Protein AF-B0DAT8-F1 (afdb_monomer_lite)

Structure (mmCIF, N/CA/C/O backbone):
data_AF-B0DAT8-F1
#
_entry.id   AF-B0DAT8-F1
#
loop_
_atom_site.group_PDB
_atom_site.id
_atom_site.type_symbol
_atom_site.label_atom_id
_atom_site.label_alt_id
_atom_site.label_comp_id
_atom_site.label_asym_id
_atom_site.label_entity_id
_atom_site.label_seq_id
_atom_site.pdbx_PDB_ins_code
_atom_site.Cartn_x
_atom_site.Cartn_y
_atom_site.Cartn_z
_atom_site.occupancy
_atom_site.B_iso_or_equiv
_atom_site.auth_seq_id
_atom_site.auth_comp_id
_atom_site.auth_asym_id
_atom_site.auth_atom_id
_atom_site.pdbx_PDB_model_num
ATOM 1 N N . MET A 1 1 ? -7.986 0.127 -28.493 1.00 31.91 1 MET A N 1
ATOM 2 C CA . MET A 1 1 ? -7.293 -0.747 -29.465 1.00 31.91 1 MET A CA 1
ATOM 3 C C . MET A 1 1 ? -7.348 -2.161 -28.916 1.00 31.91 1 MET A C 1
ATOM 5 O O . MET A 1 1 ? -7.017 -2.337 -27.754 1.00 31.91 1 MET A O 1
ATOM 9 N N . ALA A 1 2 ? -7.912 -3.104 -29.671 1.00 26.02 2 ALA A N 1
ATOM 10 C CA . ALA A 1 2 ? -8.320 -4.417 -29.171 1.00 26.02 2 ALA A CA 1
ATOM 11 C C . ALA A 1 2 ? -7.131 -5.375 -28.966 1.00 26.02 2 ALA A C 1
ATOM 13 O O . ALA A 1 2 ? -6.279 -5.492 -29.846 1.00 26.02 2 ALA A O 1
ATOM 14 N N . ASN A 1 3 ? -7.126 -6.083 -27.831 1.00 27.89 3 ASN A N 1
ATOM 15 C CA . ASN A 1 3 ? -6.274 -7.243 -27.561 1.00 27.89 3 ASN A CA 1
ATOM 16 C C . ASN A 1 3 ? -6.668 -8.383 -28.510 1.00 27.89 3 ASN A C 1
ATOM 18 O O . ASN A 1 3 ? -7.599 -9.137 -28.237 1.00 27.89 3 ASN A O 1
ATOM 22 N N . LEU A 1 4 ? -5.991 -8.484 -29.650 1.00 29.55 4 LEU A N 1
ATOM 23 C CA . LEU A 1 4 ? -6.139 -9.589 -30.592 1.00 29.55 4 LEU A CA 1
ATOM 24 C C . LEU A 1 4 ? -4.885 -10.457 -30.514 1.00 29.55 4 LEU A C 1
ATOM 26 O O . LEU A 1 4 ? -3.886 -10.157 -31.161 1.00 29.55 4 LEU A O 1
ATOM 30 N N . SER A 1 5 ? -4.960 -11.545 -29.745 1.00 28.94 5 SER A N 1
ATOM 31 C CA . SER A 1 5 ? -4.104 -12.710 -29.982 1.00 28.94 5 SER A CA 1
ATOM 32 C C . SER A 1 5 ? -4.460 -13.249 -31.368 1.00 28.94 5 SER A C 1
ATOM 34 O O . SER A 1 5 ? -5.613 -13.614 -31.610 1.00 28.94 5 SER A O 1
ATOM 36 N N . ARG A 1 6 ? -3.518 -13.207 -32.316 1.00 42.44 6 ARG A N 1
ATOM 37 C CA . ARG A 1 6 ? -3.723 -13.734 -33.671 1.00 42.44 6 ARG A CA 1
ATOM 38 C C . ARG A 1 6 ? -2.881 -14.991 -33.855 1.00 42.44 6 ARG A C 1
ATOM 40 O O . ARG A 1 6 ? -1.687 -14.993 -33.587 1.00 42.44 6 ARG A O 1
ATOM 47 N N . THR A 1 7 ? -3.525 -16.052 -34.326 1.00 38.28 7 THR A N 1
ATOM 48 C CA . THR A 1 7 ? -2.897 -17.312 -34.739 1.00 38.28 7 THR A CA 1
ATOM 49 C C . THR A 1 7 ? -1.966 -17.115 -35.937 1.00 38.28 7 THR A C 1
ATOM 51 O O . THR A 1 7 ? -2.236 -16.273 -36.796 1.00 38.28 7 THR A O 1
ATOM 54 N N . ALA A 1 8 ? -0.909 -17.931 -36.017 1.00 40.78 8 ALA A N 1
ATOM 55 C CA . ALA A 1 8 ? 0.027 -17.958 -37.139 1.00 40.78 8 ALA A CA 1
ATOM 56 C C . ALA A 1 8 ? -0.704 -18.091 -38.492 1.00 40.78 8 ALA A C 1
ATOM 58 O O . ALA A 1 8 ? -1.635 -18.888 -38.637 1.00 40.78 8 ALA A O 1
ATOM 59 N N . LYS A 1 9 ? -0.276 -17.303 -39.484 1.00 48.03 9 LYS A N 1
ATOM 60 C CA . LYS A 1 9 ? -0.778 -17.337 -40.863 1.00 48.03 9 LYS A CA 1
ATOM 61 C C . LYS A 1 9 ? 0.340 -17.799 -41.800 1.00 48.03 9 LYS A C 1
ATOM 63 O O . LYS A 1 9 ? 1.443 -17.268 -41.735 1.00 48.03 9 LYS A O 1
ATOM 68 N N . SER A 1 10 ? 0.028 -18.750 -42.682 1.00 48.28 10 SER A N 1
ATOM 69 C CA . SER A 1 10 ? 0.880 -19.127 -43.827 1.00 48.28 10 SER A CA 1
ATOM 70 C C . SER A 1 10 ? 1.231 -17.893 -44.670 1.00 48.28 10 SER A C 1
ATOM 72 O O . SER A 1 10 ? 0.390 -16.995 -44.804 1.00 48.28 10 SER A O 1
ATOM 74 N N . GLY A 1 11 ? 2.442 -17.864 -45.243 1.00 50.31 11 GLY A N 1
ATOM 75 C CA . GLY A 1 11 ? 2.965 -16.755 -46.053 1.00 50.31 11 GLY A CA 1
ATOM 76 C C . GLY A 1 11 ? 2.015 -16.269 -47.157 1.00 50.31 11 GLY A C 1
ATOM 77 O O . GLY A 1 11 ? 1.961 -15.075 -47.439 1.00 50.31 11 GLY A O 1
ATOM 78 N N . ASN A 1 12 ? 1.151 -17.146 -47.679 1.00 48.50 12 ASN A N 1
ATOM 79 C CA . ASN A 1 12 ? 0.206 -16.829 -48.758 1.00 48.50 12 ASN A CA 1
ATOM 80 C C . ASN A 1 12 ? -1.082 -16.118 -48.302 1.00 48.50 12 ASN A C 1
ATOM 82 O O . ASN A 1 12 ? -1.882 -15.708 -49.137 1.00 48.50 12 ASN A O 1
ATOM 86 N N . ASN A 1 13 ? -1.307 -15.973 -46.991 1.00 53.44 13 ASN A N 1
ATOM 87 C CA . ASN A 1 13 ? -2.567 -15.466 -46.425 1.00 53.44 13 ASN A CA 1
ATOM 88 C C . ASN A 1 13 ? -2.463 -14.054 -45.820 1.00 53.44 13 ASN A C 1
ATOM 90 O O . ASN A 1 13 ? -3.365 -13.626 -45.089 1.00 53.44 13 ASN A O 1
ATOM 94 N N . TRP A 1 14 ? -1.367 -13.339 -46.079 1.00 56.81 14 TRP A N 1
ATOM 95 C CA . TRP A 1 14 ? -1.170 -11.974 -45.596 1.00 56.81 14 TRP A CA 1
ATOM 96 C C . TRP A 1 14 ? -1.772 -10.959 -46.565 1.00 56.81 14 TRP A C 1
ATOM 98 O O . TRP A 1 14 ? -1.473 -10.958 -47.756 1.00 56.81 14 TRP A O 1
ATOM 108 N N . THR A 1 15 ? -2.617 -10.064 -46.052 1.00 63.12 15 THR A N 1
ATOM 109 C CA . THR A 1 15 ? -3.146 -8.951 -46.854 1.00 63.12 15 THR A CA 1
ATOM 110 C C . THR A 1 15 ? -2.167 -7.774 -46.874 1.00 63.12 15 THR A C 1
ATOM 112 O O . THR A 1 15 ? -1.423 -7.546 -45.919 1.00 63.12 15 THR A O 1
ATOM 115 N N . THR A 1 16 ? -2.202 -6.958 -47.930 1.00 55.97 16 THR A N 1
ATOM 116 C CA . THR A 1 16 ? -1.366 -5.747 -48.060 1.00 55.97 16 THR A CA 1
ATOM 117 C C . THR A 1 16 ? -1.546 -4.775 -46.888 1.00 55.97 16 THR A C 1
ATOM 119 O O . THR A 1 16 ? -0.596 -4.114 -46.476 1.00 55.97 16 THR A O 1
ATOM 122 N N . ALA A 1 17 ? -2.751 -4.716 -46.312 1.00 53.56 17 ALA A N 1
ATOM 123 C CA . ALA A 1 17 ? -3.052 -3.900 -45.137 1.00 53.56 17 ALA A CA 1
ATOM 124 C C . ALA A 1 17 ? -2.381 -4.434 -43.859 1.00 53.56 17 ALA A C 1
ATOM 126 O O . ALA A 1 17 ? -1.913 -3.650 -43.036 1.00 53.56 17 ALA A O 1
ATOM 127 N N . GLU A 1 18 ? -2.298 -5.758 -43.699 1.00 55.00 18 GLU A N 1
ATOM 128 C CA . GLU A 1 18 ? -1.602 -6.382 -42.571 1.00 55.00 18 GLU A CA 1
ATOM 129 C C . GLU A 1 18 ? -0.088 -6.186 -42.679 1.00 55.00 18 GLU A C 1
ATOM 131 O O . GLU A 1 18 ? 0.536 -5.812 -41.695 1.00 55.00 18 GLU A O 1
ATOM 136 N N . LEU A 1 19 ? 0.492 -6.334 -43.872 1.00 54.72 19 LEU A N 1
ATOM 137 C CA . LEU A 1 19 ? 1.914 -6.049 -44.112 1.00 54.72 19 LEU A CA 1
ATOM 138 C C . LEU A 1 19 ? 2.254 -4.565 -43.882 1.00 54.72 19 LEU A C 1
ATOM 140 O O . LEU A 1 19 ? 3.273 -4.245 -43.269 1.00 54.72 19 LEU A O 1
ATOM 144 N N . GLY A 1 20 ? 1.361 -3.656 -44.290 1.00 48.84 20 GLY A N 1
ATOM 145 C CA . GLY A 1 20 ? 1.496 -2.218 -44.053 1.00 48.84 20 GLY A CA 1
ATOM 146 C C . GLY A 1 20 ? 1.466 -1.831 -42.571 1.00 48.84 20 GLY A C 1
ATOM 147 O O . GLY A 1 20 ? 2.213 -0.946 -42.164 1.00 48.84 20 GLY A O 1
ATOM 148 N N . ALA A 1 21 ? 0.682 -2.528 -41.741 1.00 51.66 21 ALA A N 1
ATOM 149 C CA . ALA A 1 21 ? 0.632 -2.289 -40.294 1.00 51.66 21 ALA A CA 1
ATOM 150 C C . ALA A 1 21 ? 1.956 -2.612 -39.568 1.00 51.66 21 ALA A C 1
ATOM 152 O O . ALA A 1 21 ? 2.200 -2.083 -38.485 1.00 51.66 21 ALA A O 1
ATOM 153 N N . TYR A 1 22 ? 2.817 -3.435 -40.179 1.00 48.81 22 TYR A N 1
ATOM 154 C CA . TYR A 1 22 ? 4.158 -3.778 -39.690 1.00 48.81 22 TYR A CA 1
ATOM 155 C C . TYR A 1 22 ? 5.289 -3.120 -40.507 1.00 48.81 22 TYR A C 1
ATOM 157 O O . TYR A 1 22 ? 6.452 -3.476 -40.342 1.00 48.81 22 TYR A O 1
ATOM 165 N N . ASN A 1 23 ? 4.979 -2.142 -41.370 1.00 47.72 23 ASN A N 1
ATOM 166 C CA . ASN A 1 23 ? 5.935 -1.460 -42.258 1.00 47.72 23 ASN A CA 1
ATOM 167 C C . ASN A 1 23 ? 6.683 -2.379 -43.251 1.00 47.72 23 ASN A C 1
ATOM 169 O O . ASN A 1 23 ? 7.799 -2.063 -43.668 1.00 47.72 23 ASN A O 1
ATOM 173 N N . MET A 1 24 ? 6.077 -3.489 -43.680 1.00 43.16 24 MET A N 1
ATOM 174 C CA . MET A 1 24 ? 6.644 -4.383 -44.697 1.00 43.16 24 MET A CA 1
ATOM 175 C C . MET A 1 24 ? 6.000 -4.149 -46.074 1.00 43.16 24 MET A C 1
ATOM 177 O O . MET A 1 24 ? 4.780 -4.058 -46.193 1.00 43.16 24 MET A O 1
ATOM 181 N N . MET A 1 25 ? 6.813 -4.076 -47.138 1.00 43.91 25 MET A N 1
ATOM 182 C CA . MET A 1 25 ? 6.336 -4.067 -48.532 1.00 43.91 25 MET A CA 1
ATOM 183 C C . MET A 1 25 ? 6.592 -5.421 -49.196 1.00 43.91 25 MET A C 1
ATOM 185 O O . MET A 1 25 ? 7.718 -5.912 -49.203 1.00 43.91 25 MET A O 1
ATOM 189 N N . HIS A 1 26 ? 5.549 -5.975 -49.812 1.00 40.12 26 HIS A N 1
ATOM 190 C CA . HIS A 1 26 ? 5.614 -7.192 -50.614 1.00 40.12 26 HIS A CA 1
ATOM 191 C C . HIS A 1 26 ? 6.481 -6.955 -51.863 1.00 40.12 26 HIS A C 1
ATOM 193 O O . HIS A 1 26 ? 6.104 -6.190 -52.751 1.00 40.12 26 HIS A O 1
ATOM 199 N N . THR A 1 27 ? 7.647 -7.596 -51.936 1.00 42.50 27 THR A N 1
ATOM 200 C CA . THR A 1 27 ? 8.468 -7.668 -53.155 1.00 42.50 27 THR A CA 1
ATOM 201 C C . THR A 1 27 ? 8.811 -9.131 -53.410 1.00 42.50 27 THR A C 1
ATOM 203 O O . THR A 1 27 ? 9.193 -9.856 -52.498 1.00 42.50 27 THR A O 1
ATOM 206 N N . SER A 1 28 ? 8.586 -9.577 -54.643 1.00 41.47 28 SER A N 1
ATOM 207 C CA . SER A 1 28 ? 8.430 -10.974 -55.072 1.00 41.47 28 SER A CA 1
ATOM 208 C C . SER A 1 28 ? 9.716 -11.813 -55.104 1.00 41.47 28 SER A C 1
ATOM 210 O O . SER A 1 28 ? 9.845 -12.668 -55.974 1.00 41.47 28 SER A O 1
ATOM 212 N N . ILE A 1 29 ? 10.706 -11.534 -54.251 1.00 41.09 29 ILE A N 1
ATOM 213 C CA . ILE A 1 29 ? 12.060 -12.090 -54.427 1.00 41.09 29 ILE A CA 1
ATOM 214 C C . ILE A 1 29 ? 12.435 -13.111 -53.339 1.00 41.09 29 ILE A C 1
ATOM 216 O O . ILE A 1 29 ? 13.282 -13.958 -53.596 1.00 41.09 29 ILE A O 1
ATOM 220 N N . THR A 1 30 ? 11.762 -13.144 -52.182 1.00 46.91 30 THR A N 1
ATOM 221 C CA . THR A 1 30 ? 11.962 -14.203 -51.170 1.00 46.91 30 THR A CA 1
ATOM 222 C C . THR A 1 30 ? 10.654 -14.509 -50.441 1.00 46.91 30 THR A C 1
ATOM 224 O O . THR A 1 30 ? 10.140 -13.655 -49.716 1.00 46.91 30 THR A O 1
ATOM 227 N N . GLN A 1 31 ? 10.102 -15.702 -50.651 1.00 54.97 31 GLN A N 1
ATOM 228 C CA . GLN A 1 31 ? 8.870 -16.174 -50.020 1.00 54.97 31 GLN A CA 1
ATOM 229 C C . GLN A 1 31 ? 9.248 -17.224 -48.976 1.00 54.97 31 GLN A C 1
ATOM 231 O O . GLN A 1 31 ? 9.675 -18.310 -49.342 1.00 54.97 31 GLN A O 1
ATOM 236 N N . THR A 1 32 ? 9.125 -16.878 -47.696 1.00 58.44 32 THR A N 1
ATOM 237 C CA . THR A 1 32 ? 9.267 -17.829 -46.586 1.00 58.44 32 THR A CA 1
ATOM 238 C C . THR A 1 32 ? 7.910 -18.482 -46.317 1.00 58.44 32 THR A C 1
ATOM 240 O O . THR A 1 32 ? 6.868 -17.827 -46.445 1.00 58.44 32 THR A O 1
ATOM 243 N N . ASP A 1 33 ? 7.886 -19.762 -45.945 1.00 63.75 33 ASP A N 1
ATOM 244 C CA . ASP A 1 33 ? 6.622 -20.503 -45.813 1.00 63.75 33 ASP A CA 1
ATOM 245 C C . ASP A 1 33 ? 5.804 -20.037 -44.600 1.00 63.75 33 ASP A C 1
ATOM 247 O O . ASP A 1 33 ? 4.576 -19.870 -44.678 1.00 63.75 33 ASP A O 1
ATOM 251 N N . VAL A 1 34 ? 6.482 -19.749 -43.481 1.00 57.62 34 VAL A N 1
ATOM 252 C CA . VAL A 1 34 ? 5.875 -19.158 -42.283 1.00 57.62 34 VAL A CA 1
ATOM 253 C C . VAL A 1 34 ? 6.848 -18.188 -41.604 1.00 57.62 34 VAL A C 1
ATOM 255 O O . VAL A 1 34 ? 7.997 -18.507 -41.313 1.00 57.62 34 VAL A O 1
ATOM 258 N N . CYS A 1 35 ? 6.348 -16.994 -41.287 1.00 62.97 35 CYS A N 1
ATOM 259 C CA . CYS A 1 35 ? 7.040 -15.996 -40.479 1.00 62.97 35 CYS A CA 1
ATOM 260 C C . CYS A 1 35 ? 6.243 -15.758 -39.191 1.00 62.97 35 CYS A C 1
ATOM 262 O O . CYS A 1 35 ? 5.064 -15.398 -39.256 1.00 62.97 35 CYS A O 1
ATOM 264 N N . VAL A 1 36 ? 6.870 -15.930 -38.024 1.00 57.34 36 VAL A N 1
ATOM 265 C CA . VAL A 1 36 ? 6.263 -15.559 -36.734 1.00 57.34 36 VAL A CA 1
ATOM 266 C C . VAL A 1 36 ? 6.926 -14.284 -36.235 1.00 57.34 36 VAL A C 1
ATOM 268 O O . VAL A 1 36 ? 8.138 -14.244 -36.045 1.00 57.34 36 VAL A O 1
ATOM 271 N N . MET A 1 37 ? 6.116 -13.244 -36.044 1.00 57.47 37 MET A N 1
ATOM 272 C CA . MET A 1 37 ? 6.539 -11.977 -35.454 1.00 57.47 37 MET A CA 1
ATOM 273 C C . MET A 1 37 ? 5.955 -11.856 -34.053 1.00 57.47 37 MET A C 1
ATOM 275 O O . MET A 1 37 ? 4.736 -11.926 -33.892 1.00 57.47 37 MET A O 1
ATOM 279 N N . ASP A 1 38 ? 6.811 -11.633 -33.063 1.00 50.56 38 ASP A N 1
ATOM 280 C CA . ASP A 1 38 ? 6.386 -11.178 -31.737 1.00 50.56 38 ASP A CA 1
ATOM 281 C C . ASP A 1 38 ? 6.480 -9.642 -31.630 1.00 50.56 38 ASP A C 1
ATOM 283 O O . ASP A 1 38 ? 7.211 -8.982 -32.374 1.00 50.56 38 ASP A O 1
ATOM 287 N N . TYR A 1 39 ? 5.770 -9.060 -30.662 1.00 45.06 39 TYR A N 1
ATOM 288 C CA . TYR A 1 39 ? 5.808 -7.639 -30.304 1.00 45.06 39 TYR A CA 1
ATOM 289 C C . TYR A 1 39 ? 7.219 -7.133 -29.938 1.00 45.06 39 TYR A C 1
ATOM 291 O O . TYR A 1 39 ? 7.447 -5.923 -29.902 1.00 45.06 39 TYR A O 1
ATOM 299 N N . ASN A 1 40 ? 8.166 -8.045 -29.694 1.00 44.97 40 ASN A N 1
ATOM 300 C CA . ASN A 1 40 ? 9.564 -7.781 -29.358 1.00 44.97 40 ASN A CA 1
ATOM 301 C C . ASN A 1 40 ? 10.529 -7.769 -30.566 1.00 44.97 40 ASN A C 1
ATOM 303 O O . ASN A 1 40 ? 11.728 -7.954 -30.380 1.00 44.97 40 ASN A O 1
ATOM 307 N N . GLU A 1 41 ? 10.042 -7.563 -31.796 1.00 57.50 41 GLU A N 1
ATOM 308 C CA . GLU A 1 41 ? 10.851 -7.553 -33.040 1.00 57.50 41 GLU A CA 1
ATOM 309 C C . GLU A 1 41 ? 11.556 -8.885 -33.376 1.00 57.50 41 GLU A C 1
ATOM 311 O O . GLU A 1 41 ? 12.434 -8.925 -34.238 1.00 57.50 41 GLU A O 1
ATOM 316 N N . SER A 1 42 ? 11.193 -9.988 -32.721 1.00 49.84 42 SER A N 1
ATOM 317 C CA . SER A 1 42 ? 11.767 -11.301 -33.029 1.00 49.84 42 SER A CA 1
ATOM 318 C C . SER A 1 42 ? 11.075 -11.895 -34.257 1.00 49.84 42 SER A C 1
ATOM 320 O O . SER A 1 42 ? 9.858 -12.087 -34.243 1.00 49.84 42 SER A O 1
ATOM 322 N N . LEU A 1 43 ? 11.852 -12.154 -35.314 1.00 66.56 43 LEU A N 1
ATOM 323 C CA . LEU A 1 43 ? 11.402 -12.756 -36.570 1.00 66.56 43 LEU A CA 1
ATOM 324 C C . LEU A 1 43 ? 11.837 -14.226 -36.600 1.00 66.56 43 LEU A C 1
ATOM 326 O O . LEU A 1 43 ? 13.016 -14.505 -36.801 1.00 66.56 43 LEU A O 1
ATOM 330 N N . LEU A 1 44 ? 10.910 -15.161 -36.393 1.00 70.06 44 LEU A N 1
ATOM 331 C CA . LEU A 1 44 ? 11.178 -16.582 -36.628 1.00 70.06 44 LEU A CA 1
ATOM 332 C C . LEU A 1 44 ? 10.907 -16.896 -38.097 1.00 70.06 44 LEU A C 1
ATOM 334 O O . LEU A 1 44 ? 9.771 -16.747 -38.558 1.00 70.06 44 LEU A O 1
ATOM 338 N N . LEU A 1 45 ? 11.943 -17.345 -38.801 1.00 71.88 45 LEU A N 1
ATOM 339 C CA . LEU A 1 45 ? 11.832 -17.881 -40.152 1.00 71.88 45 LEU A CA 1
ATOM 340 C C . LEU A 1 45 ? 11.653 -19.397 -40.058 1.00 71.88 45 LEU A C 1
ATOM 342 O O . LEU A 1 45 ? 12.529 -20.102 -39.549 1.00 71.88 45 LEU A O 1
ATOM 346 N N . LEU A 1 46 ? 10.504 -19.885 -40.517 1.00 72.81 46 LEU A N 1
ATOM 347 C CA . LEU A 1 46 ? 10.240 -21.307 -40.679 1.00 72.81 46 LEU A CA 1
ATOM 348 C C . LEU A 1 46 ? 10.148 -21.592 -42.177 1.00 72.81 46 LEU A C 1
ATOM 350 O O . LEU A 1 46 ? 9.280 -21.047 -42.865 1.00 72.81 46 LEU A O 1
ATOM 354 N N . GLN A 1 47 ? 11.052 -22.441 -42.651 1.00 72.62 47 GLN A N 1
ATOM 355 C CA . GLN A 1 47 ? 11.017 -22.970 -44.005 1.00 72.62 47 GLN A CA 1
ATOM 356 C C . GLN A 1 47 ? 10.491 -24.404 -43.932 1.00 72.62 47 GLN A C 1
ATOM 358 O O . GLN A 1 47 ? 11.097 -25.253 -43.272 1.00 72.62 47 GLN A O 1
ATOM 363 N N . ASP A 1 48 ? 9.343 -24.644 -44.557 1.00 65.69 48 ASP A N 1
ATOM 364 C CA . ASP A 1 48 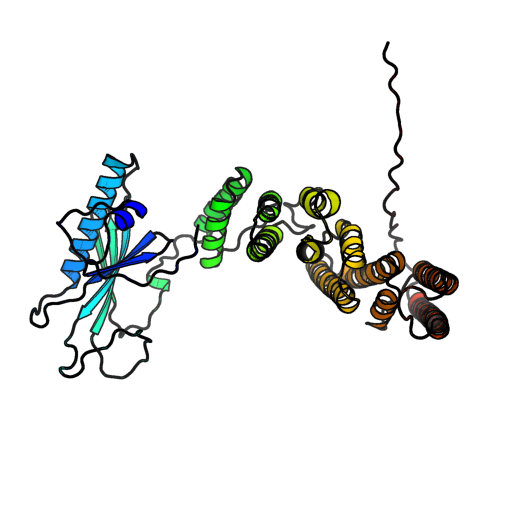? 8.765 -25.978 -44.685 1.00 65.69 48 ASP A CA 1
ATOM 365 C C . ASP A 1 48 ? 9.250 -26.533 -46.024 1.00 65.69 48 ASP A C 1
ATOM 367 O O . ASP A 1 48 ? 8.995 -25.954 -47.079 1.00 65.69 48 ASP A O 1
ATOM 371 N N . ASP A 1 49 ? 10.026 -27.614 -46.008 1.00 60.81 49 ASP A N 1
ATOM 372 C CA . ASP A 1 49 ? 10.537 -28.176 -47.254 1.00 60.81 49 ASP A CA 1
ATOM 373 C C . ASP A 1 49 ? 9.391 -28.882 -47.997 1.00 60.81 49 ASP A C 1
ATOM 375 O O . ASP A 1 49 ? 9.156 -30.081 -47.842 1.00 60.81 49 ASP A O 1
ATOM 379 N N . GLU A 1 50 ? 8.655 -28.140 -48.834 1.00 58.03 50 GLU A N 1
ATOM 380 C CA . GLU A 1 50 ? 7.589 -28.696 -49.680 1.00 58.03 50 GLU A CA 1
ATOM 381 C C . GLU A 1 50 ? 8.118 -29.736 -50.695 1.00 58.03 50 GLU A C 1
ATOM 383 O O . GLU A 1 50 ? 7.341 -30.377 -51.410 1.00 58.03 50 GLU A O 1
ATOM 388 N N . ARG A 1 51 ? 9.439 -29.960 -50.782 1.00 56.28 51 ARG A N 1
ATOM 389 C CA . ARG A 1 51 ? 10.052 -30.907 -51.716 1.00 56.28 51 ARG A CA 1
ATOM 390 C C . ARG A 1 51 ? 10.511 -32.169 -50.997 1.00 56.28 51 ARG A C 1
ATOM 392 O O . ARG A 1 51 ? 11.703 -32.425 -50.876 1.00 56.28 51 ARG A O 1
ATOM 399 N N . LEU A 1 52 ? 9.556 -33.058 -50.710 1.00 53.06 52 LEU A N 1
ATOM 400 C CA . LEU A 1 52 ? 9.770 -34.445 -50.243 1.00 53.06 52 LEU A CA 1
ATOM 401 C C . LEU A 1 52 ? 10.811 -35.268 -51.049 1.00 53.06 52 LEU A C 1
ATOM 403 O O . LEU A 1 52 ? 11.181 -36.361 -50.629 1.00 53.06 52 LEU A O 1
ATOM 407 N N . THR A 1 53 ? 11.277 -34.788 -52.207 1.00 52.38 53 THR A N 1
ATOM 408 C CA . THR A 1 53 ? 12.234 -35.468 -53.095 1.00 52.38 53 THR A CA 1
ATOM 409 C C . THR A 1 53 ? 13.583 -34.758 -53.254 1.00 52.38 53 THR A C 1
ATOM 411 O O . THR A 1 53 ? 14.453 -35.267 -53.961 1.00 52.38 53 THR A O 1
ATOM 414 N N . SER A 1 54 ? 13.784 -33.577 -52.663 1.00 63.44 54 SER A N 1
ATOM 415 C CA . SER A 1 54 ? 15.039 -32.828 -52.786 1.00 63.44 54 SER A CA 1
ATOM 416 C C . SER A 1 54 ? 15.982 -33.188 -51.639 1.00 63.44 54 SER A C 1
ATOM 418 O O . SER A 1 54 ? 15.778 -32.756 -50.518 1.00 63.44 54 SER A O 1
ATOM 420 N N . MET A 1 55 ? 17.066 -33.925 -51.904 1.00 63.25 55 MET A N 1
ATOM 421 C CA . MET A 1 55 ? 18.123 -34.190 -50.904 1.00 63.25 55 MET A CA 1
ATOM 422 C C . MET A 1 55 ? 19.041 -32.977 -50.638 1.00 63.25 55 MET A C 1
ATOM 424 O O . MET A 1 55 ? 20.207 -33.147 -50.286 1.00 63.25 55 MET A O 1
ATOM 428 N N . LYS A 1 56 ? 18.572 -31.747 -50.872 1.00 76.81 56 LYS A N 1
ATOM 429 C CA . LYS A 1 56 ? 19.378 -30.546 -50.623 1.00 76.81 56 LYS A CA 1
ATOM 430 C C . LYS A 1 56 ? 19.222 -30.123 -49.170 1.00 76.81 56 LYS A C 1
ATOM 432 O O . LYS A 1 56 ? 18.116 -30.100 -48.655 1.00 76.81 56 LYS A O 1
ATOM 437 N N . ASP A 1 57 ? 20.339 -29.774 -48.550 1.00 78.44 57 ASP A N 1
ATOM 438 C CA . ASP A 1 57 ? 20.372 -29.170 -47.224 1.00 78.44 57 ASP A CA 1
ATOM 439 C C . ASP A 1 57 ? 19.551 -27.859 -47.221 1.00 78.44 57 ASP A C 1
ATOM 441 O O . ASP A 1 57 ? 19.820 -26.993 -48.065 1.00 78.44 57 ASP A O 1
ATOM 445 N N . PRO A 1 58 ? 18.536 -27.708 -46.348 1.00 82.62 58 PRO A N 1
ATOM 446 C CA . PRO A 1 58 ? 17.745 -26.483 -46.251 1.00 82.62 58 PRO A CA 1
ATOM 447 C C . PRO A 1 58 ? 18.484 -25.342 -45.532 1.00 82.62 58 PRO A C 1
ATOM 449 O O . PRO A 1 58 ? 18.099 -24.185 -45.699 1.00 82.62 58 PRO A O 1
ATOM 452 N N . GLU A 1 59 ? 19.551 -25.615 -44.768 1.00 82.31 59 GLU A N 1
ATOM 453 C CA . GLU A 1 59 ? 20.281 -24.587 -44.007 1.00 82.31 59 GLU A CA 1
ATOM 454 C C . GLU A 1 59 ? 20.809 -23.441 -44.904 1.00 82.31 59 GLU A C 1
ATOM 456 O O . GLU A 1 59 ? 20.524 -22.276 -44.602 1.00 82.31 59 GLU A O 1
ATOM 461 N N . PRO A 1 60 ? 21.499 -23.699 -46.038 1.00 86.69 60 PRO A N 1
ATOM 462 C CA . PRO A 1 60 ? 21.950 -22.642 -46.943 1.00 86.69 60 PRO A CA 1
ATOM 463 C C . PRO A 1 60 ? 20.827 -21.748 -47.475 1.00 86.69 60 PRO A C 1
ATOM 465 O O . PRO A 1 60 ? 21.059 -20.560 -47.714 1.00 86.69 60 PRO A O 1
ATOM 4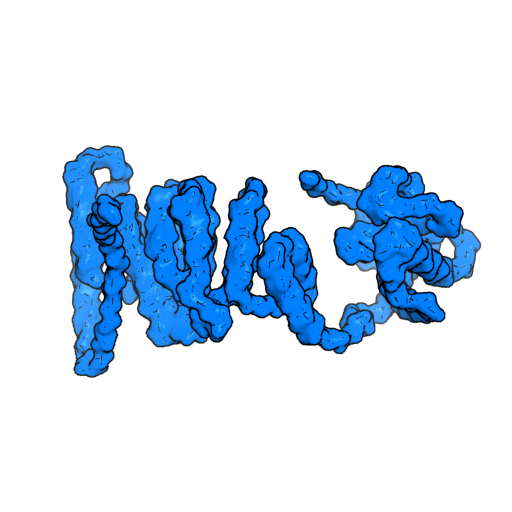68 N N . GLN A 1 61 ? 19.624 -22.296 -47.672 1.00 84.31 61 GLN A N 1
ATOM 469 C CA . GLN A 1 61 ? 18.490 -21.521 -48.166 1.00 84.31 61 GLN A CA 1
ATOM 470 C C . GLN A 1 61 ? 17.974 -20.565 -47.089 1.00 84.31 61 GLN A C 1
ATOM 472 O O . GLN A 1 61 ? 17.853 -19.370 -47.358 1.00 84.31 61 GLN A O 1
ATOM 477 N N . VAL A 1 62 ? 17.780 -21.050 -45.860 1.00 83.56 62 VAL A N 1
ATOM 478 C CA . VAL A 1 62 ? 17.348 -20.194 -44.747 1.00 83.56 62 VAL A CA 1
ATOM 479 C C . VAL A 1 62 ? 18.373 -19.094 -44.457 1.00 83.56 62 VAL A C 1
ATOM 481 O O . VAL A 1 62 ? 17.996 -17.946 -44.217 1.00 83.56 62 VAL A O 1
ATOM 484 N N . ILE A 1 63 ? 19.674 -19.399 -44.547 1.00 84.69 63 ILE A N 1
ATOM 485 C CA . ILE A 1 63 ? 20.740 -18.393 -44.419 1.00 84.69 63 ILE A CA 1
ATOM 486 C C . ILE A 1 63 ? 20.613 -17.329 -45.516 1.00 84.69 63 ILE A C 1
ATOM 488 O O . ILE A 1 63 ? 20.662 -16.132 -45.223 1.00 84.69 63 ILE A O 1
ATOM 492 N N . ALA A 1 64 ? 20.441 -17.741 -46.775 1.00 85.69 64 ALA A N 1
ATOM 493 C CA . ALA A 1 64 ? 20.304 -16.813 -47.895 1.00 85.69 64 ALA A CA 1
ATOM 494 C C . ALA A 1 64 ? 19.072 -15.905 -47.743 1.00 85.69 64 ALA A C 1
ATOM 496 O O . ALA A 1 64 ? 19.165 -14.695 -47.968 1.00 85.69 64 ALA A O 1
ATOM 497 N N . GLU A 1 65 ? 17.942 -16.460 -47.304 1.00 83.88 65 GLU A N 1
ATOM 498 C CA . GLU A 1 65 ? 16.706 -15.715 -47.057 1.00 83.88 65 GLU A CA 1
ATOM 499 C C . GLU A 1 65 ? 16.851 -14.727 -45.894 1.00 83.88 65 GLU A C 1
ATOM 501 O O . GLU A 1 65 ? 16.446 -13.569 -46.016 1.00 83.88 65 GLU A O 1
ATOM 506 N N . ALA A 1 66 ? 17.503 -15.127 -44.800 1.00 84.81 66 ALA A N 1
ATOM 507 C CA . ALA A 1 66 ? 17.791 -14.239 -43.677 1.00 84.81 66 ALA A CA 1
ATOM 508 C C . ALA A 1 66 ? 18.707 -13.067 -44.088 1.00 84.81 66 ALA A C 1
ATOM 510 O O . ALA A 1 66 ? 18.468 -11.918 -43.700 1.00 84.81 66 ALA A O 1
ATOM 511 N N . ILE A 1 67 ? 19.721 -13.321 -44.927 1.00 87.00 67 ILE A N 1
ATOM 512 C CA . ILE A 1 67 ? 20.606 -12.277 -45.476 1.00 87.00 67 ILE A CA 1
ATOM 513 C C . ILE A 1 67 ? 19.818 -11.320 -46.371 1.00 87.00 67 ILE A C 1
ATOM 515 O O . ILE A 1 67 ? 19.941 -10.100 -46.225 1.00 87.00 67 ILE A O 1
ATOM 519 N N . ALA A 1 68 ? 18.984 -11.849 -47.267 1.00 85.06 68 ALA A N 1
ATOM 520 C CA . ALA A 1 68 ? 18.145 -11.040 -48.142 1.00 85.06 68 ALA A CA 1
ATOM 521 C C . ALA A 1 68 ? 17.167 -10.164 -47.340 1.00 85.06 68 ALA A C 1
ATOM 523 O O . ALA A 1 68 ? 17.062 -8.960 -47.596 1.00 85.06 68 ALA A O 1
ATOM 524 N N . ALA A 1 69 ? 16.518 -10.732 -46.318 1.00 84.56 69 ALA A N 1
ATOM 525 C CA . ALA A 1 69 ? 15.624 -10.009 -45.421 1.00 84.56 69 ALA A CA 1
ATOM 526 C C . ALA A 1 69 ? 16.356 -8.884 -44.673 1.00 84.56 69 ALA A C 1
ATOM 528 O O . ALA A 1 69 ? 15.867 -7.754 -44.619 1.00 84.56 69 ALA A O 1
ATOM 529 N N . PHE A 1 70 ? 17.554 -9.150 -44.142 1.00 87.12 70 PHE A N 1
ATOM 530 C CA . PHE A 1 70 ? 18.362 -8.130 -43.472 1.00 87.12 70 PHE A CA 1
ATOM 531 C C . PHE A 1 70 ? 18.754 -6.981 -44.403 1.00 87.12 70 PHE A C 1
ATOM 533 O O . PHE A 1 70 ? 18.571 -5.811 -44.053 1.00 87.12 70 PHE A O 1
ATOM 540 N N . ALA A 1 71 ? 19.248 -7.302 -45.601 1.00 89.31 71 ALA A N 1
ATOM 541 C CA . ALA A 1 71 ? 19.640 -6.307 -46.593 1.00 89.31 71 ALA A CA 1
ATOM 542 C C . ALA A 1 71 ? 18.450 -5.425 -47.006 1.00 89.31 71 ALA A C 1
ATOM 544 O O . ALA A 1 71 ? 18.554 -4.195 -47.012 1.00 89.31 71 ALA A O 1
ATOM 545 N N . MET A 1 72 ? 17.293 -6.038 -47.272 1.00 85.50 72 MET A N 1
ATOM 546 C CA . MET A 1 72 ? 16.077 -5.325 -47.667 1.00 85.50 72 MET A CA 1
ATOM 547 C C . MET A 1 72 ? 15.516 -4.449 -46.536 1.00 85.50 72 MET A C 1
ATOM 549 O O . MET A 1 72 ? 15.085 -3.314 -46.777 1.00 85.50 72 MET A O 1
ATOM 553 N N . ASN A 1 73 ? 15.567 -4.934 -45.292 1.00 83.31 73 ASN A N 1
ATOM 554 C CA . ASN A 1 73 ? 15.164 -4.165 -44.116 1.00 83.31 73 ASN A CA 1
ATOM 555 C C . ASN A 1 73 ? 16.059 -2.938 -43.927 1.00 83.31 73 ASN A C 1
ATOM 557 O O . ASN A 1 73 ? 15.550 -1.836 -43.725 1.00 83.31 73 ASN A O 1
ATOM 561 N N . ASN A 1 74 ? 17.377 -3.089 -44.062 1.00 89.50 74 ASN A N 1
ATOM 562 C CA . ASN A 1 74 ? 18.309 -1.965 -43.985 1.00 89.50 74 ASN A CA 1
ATOM 563 C C . ASN A 1 74 ? 18.103 -0.945 -45.112 1.00 89.50 74 ASN A C 1
ATOM 565 O O . ASN A 1 74 ? 18.043 0.251 -44.835 1.00 89.50 74 ASN A O 1
ATOM 569 N N . MET A 1 75 ? 17.891 -1.397 -46.352 1.00 88.69 75 MET A N 1
ATOM 570 C CA . MET A 1 75 ? 17.547 -0.501 -47.462 1.00 88.69 75 MET A CA 1
ATOM 571 C C . MET A 1 75 ? 16.246 0.269 -47.213 1.00 88.69 75 MET A C 1
ATOM 573 O O . MET A 1 75 ? 16.142 1.443 -47.561 1.00 88.69 75 MET A O 1
ATOM 577 N N . THR A 1 76 ? 15.239 -0.382 -46.628 1.00 83.62 76 THR A N 1
ATOM 578 C CA . THR A 1 76 ? 13.949 0.248 -46.317 1.00 83.62 76 THR A CA 1
ATOM 579 C C . THR A 1 76 ? 14.091 1.286 -45.209 1.00 83.62 76 THR A C 1
ATOM 581 O O . THR A 1 76 ? 13.550 2.386 -45.333 1.00 83.62 76 THR A O 1
ATOM 584 N N . ARG A 1 77 ? 14.856 0.962 -44.159 1.00 89.56 77 ARG A N 1
ATOM 585 C CA . ARG A 1 77 ? 15.183 1.888 -43.067 1.00 89.56 77 ARG A CA 1
ATOM 586 C C . ARG A 1 77 ? 15.825 3.162 -43.599 1.00 89.56 77 ARG A C 1
ATOM 588 O O . ARG A 1 77 ? 15.342 4.241 -43.287 1.00 89.56 77 ARG A O 1
ATOM 595 N N . GLU A 1 78 ? 16.835 3.019 -44.448 1.00 92.12 78 GLU A N 1
ATOM 596 C CA . GLU A 1 78 ? 17.572 4.153 -45.000 1.00 92.12 78 GLU A CA 1
ATOM 597 C C . GLU A 1 78 ? 16.723 4.956 -45.993 1.00 92.12 78 GLU A C 1
ATOM 599 O O . GLU A 1 78 ? 16.534 6.154 -45.828 1.00 92.12 78 GLU A O 1
ATOM 604 N N . ARG A 1 79 ? 16.148 4.302 -47.011 1.00 93.50 79 ARG A N 1
ATOM 605 C CA . ARG A 1 79 ? 15.520 5.013 -48.138 1.00 93.50 79 ARG A CA 1
ATOM 606 C C . ARG A 1 79 ? 14.118 5.535 -47.859 1.00 93.50 79 ARG A C 1
ATOM 608 O O . ARG A 1 79 ? 13.706 6.498 -48.497 1.00 93.50 79 ARG A O 1
ATOM 615 N N . LYS A 1 80 ? 13.343 4.853 -47.010 1.00 86.75 80 LYS A N 1
ATOM 616 C CA . LYS A 1 80 ? 11.921 5.182 -46.796 1.00 86.75 80 LYS A CA 1
ATOM 617 C C . LYS A 1 80 ? 11.646 5.804 -45.438 1.00 86.75 80 LYS A C 1
ATOM 619 O O . LYS A 1 80 ? 10.691 6.564 -45.324 1.00 86.75 80 LYS A O 1
ATOM 624 N N . LEU A 1 81 ? 12.425 5.441 -44.422 1.00 77.94 81 LEU A N 1
ATOM 625 C CA . LEU A 1 81 ? 12.169 5.848 -43.041 1.00 77.94 81 LEU A CA 1
ATOM 626 C C . LEU A 1 81 ? 13.187 6.865 -42.514 1.00 77.94 81 LEU A C 1
ATOM 628 O O . LEU A 1 81 ? 12.998 7.345 -41.402 1.00 77.94 81 LEU A O 1
ATOM 632 N N . ASP A 1 82 ? 14.235 7.176 -43.287 1.00 89.44 82 ASP A N 1
ATOM 633 C CA . ASP A 1 82 ? 15.350 8.041 -42.875 1.00 89.44 82 ASP A CA 1
ATOM 634 C C . ASP A 1 82 ? 15.980 7.591 -41.539 1.00 89.44 82 ASP A C 1
ATOM 636 O O . ASP A 1 82 ? 16.331 8.369 -40.655 1.00 89.44 82 ASP A O 1
ATOM 640 N N . LEU A 1 83 ? 16.069 6.269 -41.359 1.00 83.75 83 LEU A N 1
ATOM 641 C CA . LEU A 1 83 ? 16.663 5.631 -40.192 1.00 83.75 83 LEU A CA 1
ATOM 642 C C . LEU A 1 83 ? 18.019 5.036 -40.558 1.00 83.75 83 LEU A C 1
ATOM 644 O O . LEU A 1 83 ? 18.171 4.385 -41.592 1.00 83.75 83 LEU A O 1
ATOM 648 N N . GLN A 1 84 ? 18.979 5.151 -39.641 1.00 89.50 84 GLN A N 1
ATOM 649 C CA . GLN A 1 84 ? 20.285 4.508 -39.780 1.00 89.50 84 GLN A CA 1
ATOM 650 C C . GLN A 1 84 ? 20.135 2.978 -39.981 1.00 89.50 84 GLN A C 1
ATOM 652 O O . GLN A 1 84 ? 19.361 2.336 -39.243 1.00 89.50 84 GLN A O 1
ATOM 657 N N . PRO A 1 85 ? 20.847 2.372 -40.954 1.00 90.94 85 PRO A N 1
ATOM 658 C CA . PRO A 1 85 ? 20.931 0.920 -41.109 1.00 90.94 85 PRO A CA 1
ATOM 659 C C . PRO A 1 85 ? 21.406 0.244 -39.817 1.00 90.94 85 PRO A C 1
ATOM 661 O O . PRO A 1 85 ? 22.190 0.815 -39.065 1.00 90.94 85 PRO A O 1
ATOM 664 N N . ARG A 1 86 ? 20.938 -0.975 -39.544 1.00 85.19 86 ARG A N 1
ATOM 665 C CA . ARG A 1 86 ? 21.449 -1.785 -38.431 1.00 85.19 86 ARG A CA 1
ATOM 666 C C . ARG A 1 86 ? 22.738 -2.482 -38.858 1.00 85.19 86 ARG A C 1
ATOM 668 O O . ARG A 1 86 ? 22.802 -3.033 -39.957 1.00 85.19 86 ARG A O 1
ATOM 675 N N . ASP A 1 87 ? 23.729 -2.505 -37.974 1.00 87.19 87 ASP A N 1
ATOM 676 C CA . ASP A 1 87 ? 25.009 -3.171 -38.243 1.00 87.19 87 ASP A CA 1
ATOM 677 C C . ASP A 1 87 ? 24.931 -4.695 -38.100 1.00 87.19 87 ASP A C 1
ATOM 679 O O . ASP A 1 87 ? 25.697 -5.408 -38.752 1.00 87.19 87 ASP A O 1
ATOM 683 N N . ALA A 1 88 ? 23.988 -5.195 -37.294 1.00 87.75 88 ALA A N 1
ATOM 684 C CA . ALA A 1 88 ? 23.724 -6.618 -37.128 1.00 87.75 88 ALA A CA 1
ATOM 685 C C . ALA A 1 88 ? 22.266 -6.909 -36.734 1.00 87.75 88 ALA A C 1
ATOM 687 O O . ALA A 1 88 ? 21.562 -6.041 -36.207 1.00 87.75 88 ALA A O 1
ATOM 688 N N . ILE A 1 89 ? 21.830 -8.147 -36.970 1.00 86.44 89 ILE A N 1
ATOM 689 C CA . ILE A 1 89 ? 20.580 -8.716 -36.453 1.00 86.44 89 ILE A CA 1
ATOM 690 C C . ILE A 1 89 ? 20.733 -10.234 -36.257 1.00 86.44 89 ILE A C 1
ATOM 692 O O . ILE A 1 89 ? 21.522 -10.883 -36.950 1.00 86.44 89 ILE A O 1
ATOM 696 N N . THR A 1 90 ? 19.953 -10.798 -35.337 1.00 82.88 90 THR A N 1
ATOM 697 C CA . THR A 1 90 ? 19.885 -12.244 -35.093 1.00 82.88 90 THR A CA 1
ATOM 698 C C . THR A 1 90 ? 18.552 -12.789 -35.596 1.00 82.88 90 THR A C 1
ATOM 700 O O . THR A 1 90 ? 17.502 -12.315 -35.163 1.00 82.88 90 THR A O 1
ATOM 703 N N . PHE A 1 91 ? 18.593 -13.795 -36.473 1.00 81.00 91 PHE A N 1
ATOM 704 C CA . PHE A 1 91 ? 17.411 -14.530 -36.926 1.00 81.00 91 PHE A CA 1
ATOM 705 C C . PHE A 1 91 ? 17.389 -15.924 -36.292 1.00 81.00 91 PHE A C 1
ATOM 707 O O . PHE A 1 91 ? 18.269 -16.738 -36.598 1.00 81.00 91 PHE A O 1
ATOM 714 N N . PRO A 1 92 ? 16.413 -16.231 -35.420 1.00 80.06 92 PRO A N 1
ATOM 715 C CA . PRO A 1 92 ? 16.121 -17.613 -35.084 1.00 80.06 92 PRO A CA 1
ATOM 716 C C . PRO A 1 92 ? 15.540 -18.312 -36.319 1.00 80.06 92 PRO A C 1
ATOM 718 O O . PRO A 1 92 ? 14.593 -17.824 -36.942 1.00 80.06 92 PRO A O 1
ATOM 721 N N . ALA A 1 93 ? 16.123 -19.452 -36.670 1.00 83.69 93 ALA A N 1
ATOM 722 C CA . ALA A 1 93 ? 15.744 -20.248 -37.826 1.00 83.69 93 ALA A CA 1
ATOM 723 C C . ALA A 1 93 ? 15.505 -21.698 -37.403 1.00 83.69 93 ALA A C 1
ATOM 725 O O . ALA A 1 93 ? 16.312 -22.294 -36.684 1.00 83.69 93 ALA A O 1
ATOM 726 N N . LEU A 1 94 ? 14.402 -22.276 -37.873 1.00 83.19 94 LEU A N 1
ATOM 727 C CA . LEU A 1 94 ? 14.121 -23.697 -37.708 1.00 83.19 94 LEU A CA 1
ATOM 728 C C . LEU A 1 94 ? 14.021 -24.339 -39.089 1.00 83.19 94 LEU A C 1
ATOM 730 O O . LEU A 1 94 ? 13.204 -23.919 -39.906 1.00 83.19 94 LEU A O 1
ATOM 734 N N . THR A 1 95 ? 14.833 -25.370 -39.322 1.00 80.69 95 THR A N 1
ATOM 735 C CA . THR A 1 95 ? 14.693 -26.239 -40.495 1.00 80.69 95 THR A CA 1
ATOM 736 C C . THR A 1 95 ? 14.186 -27.602 -40.050 1.00 80.69 95 THR A C 1
ATOM 738 O O . THR A 1 95 ? 14.564 -28.119 -38.992 1.00 80.69 95 THR A O 1
ATOM 741 N N . MET A 1 96 ? 13.305 -28.185 -40.854 1.00 76.38 96 MET A N 1
ATOM 742 C CA . MET A 1 96 ? 12.807 -29.537 -40.649 1.00 76.38 96 MET A CA 1
ATOM 743 C C . MET A 1 96 ? 13.330 -30.415 -41.780 1.00 76.38 96 MET A C 1
ATOM 745 O O . MET A 1 96 ? 13.033 -30.155 -42.940 1.00 76.38 96 MET A O 1
ATOM 749 N N . THR A 1 97 ? 14.109 -31.449 -41.449 1.00 75.06 97 THR A N 1
ATOM 750 C CA . THR A 1 97 ? 14.590 -32.427 -42.435 1.00 75.06 97 THR A CA 1
ATOM 751 C C . THR A 1 97 ? 14.053 -33.821 -42.109 1.00 75.06 97 THR A C 1
ATOM 753 O O . THR A 1 97 ? 14.059 -34.272 -40.959 1.00 75.06 97 THR A O 1
ATOM 756 N N . GLY A 1 98 ? 13.561 -34.521 -43.133 1.00 69.81 98 GLY A N 1
ATOM 757 C CA . GLY A 1 98 ? 13.090 -35.903 -43.030 1.00 69.81 98 GLY A CA 1
ATOM 758 C C . GLY A 1 98 ? 11.653 -36.119 -43.510 1.00 69.81 98 GLY A C 1
ATOM 759 O O . GLY A 1 98 ? 10.822 -35.218 -43.521 1.00 69.81 98 GLY A O 1
ATOM 760 N N . THR A 1 99 ? 11.358 -37.353 -43.917 1.00 53.78 99 THR A N 1
ATOM 761 C CA . THR A 1 99 ? 10.043 -37.752 -44.431 1.00 53.78 99 THR A CA 1
ATOM 762 C C . THR A 1 99 ? 9.026 -37.893 -43.302 1.00 53.78 99 THR A C 1
ATOM 764 O O . THR A 1 99 ? 9.251 -38.642 -42.347 1.00 53.78 99 THR A O 1
ATOM 767 N N . THR A 1 100 ? 7.864 -37.256 -43.440 1.00 53.56 100 THR A N 1
ATOM 768 C CA . THR A 1 100 ? 6.661 -37.657 -42.701 1.00 53.56 100 THR A CA 1
ATOM 769 C C . THR A 1 100 ? 6.306 -39.105 -43.079 1.00 53.56 100 THR A C 1
ATOM 771 O O . THR A 1 100 ? 6.356 -39.449 -44.263 1.00 53.56 100 THR A O 1
ATOM 774 N N . PRO A 1 101 ? 5.983 -39.994 -42.119 1.00 48.09 101 PRO A N 1
ATOM 775 C CA . PRO A 1 101 ? 5.635 -41.374 -42.437 1.00 48.09 101 PRO A CA 1
ATOM 776 C C . PRO A 1 101 ? 4.405 -41.421 -43.366 1.00 48.09 101 PRO A C 1
ATOM 778 O O . PRO A 1 101 ? 3.442 -40.677 -43.153 1.00 48.09 101 PRO A O 1
ATOM 781 N N . PRO A 1 102 ? 4.409 -42.278 -44.401 1.00 48.12 102 PRO A N 1
ATOM 782 C CA . PRO A 1 102 ? 3.427 -42.236 -45.477 1.00 48.12 102 PRO A CA 1
ATOM 783 C C . PRO A 1 102 ? 2.102 -42.906 -45.082 1.00 48.12 102 PRO A C 1
ATOM 785 O O . PRO A 1 102 ? 1.760 -43.926 -45.657 1.00 48.12 102 PRO A O 1
ATOM 788 N N . SER A 1 103 ? 1.347 -42.370 -44.114 1.00 45.69 103 SER A N 1
ATOM 789 C CA . SER A 1 103 ? -0.091 -42.679 -43.943 1.00 45.69 103 SER A CA 1
ATOM 790 C C . SER A 1 103 ? -0.732 -41.957 -42.748 1.00 45.69 103 SER A C 1
ATOM 792 O O . SER A 1 103 ? -1.107 -42.610 -41.780 1.00 45.69 103 SER A O 1
ATOM 794 N N . THR A 1 104 ? -0.917 -40.638 -42.803 1.00 40.88 104 THR A N 1
ATOM 795 C CA . THR A 1 104 ? -2.025 -39.938 -42.112 1.00 40.88 104 THR A CA 1
ATOM 796 C C . THR A 1 104 ? -2.044 -38.478 -42.555 1.00 40.88 104 THR A C 1
ATOM 798 O O . THR A 1 104 ? -1.066 -37.756 -42.397 1.00 40.88 104 THR A O 1
ATOM 801 N N . LYS A 1 105 ? -3.165 -38.013 -43.120 1.00 36.41 105 LYS A N 1
ATOM 802 C CA . LYS A 1 105 ? -3.405 -36.574 -43.309 1.00 36.41 105 LYS A CA 1
ATOM 803 C C . LYS A 1 105 ? -3.564 -35.932 -41.922 1.00 36.41 105 LYS A C 1
ATOM 805 O O . LYS A 1 105 ? -4.485 -36.342 -41.214 1.00 36.41 105 LYS A O 1
ATOM 810 N N . PRO A 1 106 ? -2.750 -34.942 -41.520 1.00 37.84 106 PRO A N 1
ATOM 811 C CA . PRO A 1 106 ? -2.959 -34.261 -40.251 1.00 37.84 106 PRO A CA 1
ATOM 812 C C . PRO A 1 106 ? -4.102 -33.245 -40.379 1.00 37.84 106 PRO A C 1
ATOM 814 O O . PRO A 1 106 ? -4.108 -32.387 -41.266 1.00 37.84 106 PRO A O 1
ATOM 817 N N . SER A 1 107 ? -5.091 -33.332 -39.487 1.00 31.73 107 SER A N 1
ATOM 818 C CA . SER A 1 107 ? -6.043 -32.246 -39.260 1.00 31.73 107 SER A CA 1
ATOM 819 C C . SER A 1 107 ? -5.345 -31.096 -38.536 1.00 31.73 107 SER A C 1
ATOM 821 O O . SER A 1 107 ? -4.535 -31.316 -37.638 1.00 31.73 107 SER A O 1
ATOM 823 N N . LYS A 1 108 ? -5.683 -29.861 -38.914 1.00 29.31 108 LYS A N 1
ATOM 824 C CA . LYS A 1 108 ? -5.167 -28.616 -38.332 1.00 29.31 108 LYS A CA 1
ATOM 825 C C . LYS A 1 108 ? -5.582 -28.476 -36.859 1.00 29.31 108 LYS A C 1
ATOM 827 O O . LYS A 1 108 ? -6.585 -27.837 -36.561 1.00 29.31 108 LYS A O 1
ATOM 832 N N . SER A 1 109 ? -4.814 -29.045 -35.939 1.00 28.09 109 SER A N 1
ATOM 833 C CA . SER A 1 109 ? -4.940 -28.775 -34.504 1.00 28.09 109 SER A CA 1
ATOM 834 C C . SER A 1 109 ? -3.601 -28.986 -33.801 1.00 28.09 109 SER A C 1
ATOM 836 O O . SER A 1 109 ? -3.084 -30.095 -33.794 1.00 28.09 109 SER A O 1
ATOM 838 N N . PHE A 1 110 ? -3.080 -27.881 -33.258 1.00 26.36 110 PHE A N 1
ATOM 839 C CA . PHE A 1 110 ? -2.122 -27.735 -32.153 1.00 26.36 110 PHE A CA 1
ATOM 840 C C . PHE A 1 110 ? -1.130 -28.886 -31.890 1.00 26.36 110 PHE A C 1
ATOM 842 O O . PHE A 1 110 ? -1.480 -29.920 -31.327 1.00 26.36 110 PHE A O 1
ATOM 849 N N . TRP A 1 111 ? 0.147 -28.632 -32.184 1.00 28.50 111 TRP A N 1
ATOM 850 C CA . TRP A 1 111 ? 1.269 -29.442 -31.714 1.00 28.50 111 TRP A CA 1
ATOM 851 C C . TRP A 1 111 ? 1.557 -29.127 -30.238 1.00 28.50 111 TRP A C 1
ATOM 853 O O . TRP A 1 111 ? 2.072 -28.057 -29.919 1.00 28.50 111 TRP A O 1
ATOM 863 N N . ALA A 1 112 ? 1.231 -30.055 -29.338 1.00 26.42 112 ALA A N 1
ATOM 864 C CA . ALA A 1 112 ? 1.882 -30.170 -28.036 1.00 26.42 112 ALA A CA 1
ATOM 865 C C . ALA A 1 112 ? 2.997 -31.219 -28.175 1.00 26.42 112 ALA A C 1
ATOM 867 O O . ALA A 1 112 ? 2.753 -32.318 -28.668 1.00 26.42 112 ALA A O 1
ATOM 868 N N . ILE A 1 113 ? 4.230 -30.856 -27.818 1.00 31.97 113 ILE A N 1
ATOM 869 C CA . ILE A 1 113 ? 5.419 -31.693 -28.018 1.00 31.97 113 ILE A CA 1
ATOM 870 C C . ILE A 1 113 ? 5.559 -32.648 -26.822 1.00 31.97 113 ILE A C 1
ATOM 872 O O . ILE A 1 113 ? 6.001 -32.231 -25.754 1.00 31.97 113 ILE A O 1
ATOM 876 N N . GLU A 1 114 ? 5.212 -33.926 -27.000 1.00 26.83 114 GLU A N 1
ATOM 877 C CA . GLU A 1 114 ? 5.625 -35.023 -26.109 1.00 26.83 114 GLU A CA 1
ATOM 878 C C . GLU A 1 114 ? 6.738 -35.857 -26.773 1.00 26.83 114 GLU A C 1
ATOM 880 O O . GLU A 1 114 ? 6.647 -36.168 -27.965 1.00 26.83 114 GLU A O 1
ATOM 885 N N . PRO A 1 115 ? 7.798 -36.253 -26.043 1.00 30.25 115 PRO A N 1
ATOM 886 C CA . PRO A 1 115 ? 8.907 -36.994 -26.628 1.00 30.25 115 PRO A CA 1
ATOM 887 C C . PRO A 1 115 ? 8.570 -38.489 -26.749 1.00 30.25 115 PRO A C 1
ATOM 889 O O . PRO A 1 115 ? 8.622 -39.230 -25.768 1.00 30.25 115 PRO A O 1
ATOM 892 N N . SER A 1 116 ? 8.296 -38.960 -27.970 1.00 33.91 116 SER A N 1
ATOM 893 C CA . SER A 1 116 ? 8.300 -40.392 -28.309 1.00 33.91 116 SER A CA 1
ATOM 894 C C . SER A 1 116 ? 9.335 -40.715 -29.402 1.00 33.91 116 SER A C 1
ATOM 896 O O . SER A 1 116 ? 9.735 -39.860 -30.189 1.00 33.91 116 SER A O 1
ATOM 898 N N . ARG A 1 117 ? 9.851 -41.951 -29.373 1.00 39.25 117 ARG A N 1
ATOM 899 C CA . ARG A 1 117 ? 11.200 -42.370 -29.816 1.00 39.25 117 ARG A CA 1
ATOM 900 C C . ARG A 1 117 ? 11.481 -42.436 -31.329 1.00 39.25 117 ARG A C 1
ATOM 902 O O . ARG A 1 117 ? 12.534 -42.944 -31.701 1.00 39.25 117 ARG A O 1
ATOM 909 N N . THR A 1 118 ? 10.620 -41.931 -32.206 1.00 48.16 118 THR A N 1
ATOM 910 C CA . THR A 1 118 ? 10.839 -42.021 -33.665 1.00 48.16 118 THR A CA 1
ATOM 911 C C . THR A 1 118 ? 10.230 -40.822 -34.393 1.00 48.16 118 THR A C 1
ATOM 913 O O . THR A 1 118 ? 9.083 -40.889 -34.825 1.00 48.16 118 THR A O 1
ATOM 916 N N . HIS A 1 119 ? 10.975 -39.720 -34.524 1.00 49.50 119 HIS A N 1
ATOM 917 C CA . HIS A 1 119 ? 10.517 -38.506 -35.215 1.00 49.50 119 HIS A CA 1
ATOM 918 C C . HIS A 1 119 ? 11.656 -37.786 -35.968 1.00 49.50 119 HIS A C 1
ATOM 920 O O . HIS A 1 119 ? 12.823 -38.059 -35.677 1.00 49.50 119 HIS A O 1
ATOM 926 N N . PRO A 1 120 ? 11.317 -36.934 -36.966 1.00 50.56 120 PRO A N 1
ATOM 927 C CA . PRO A 1 120 ? 12.253 -36.263 -37.879 1.00 50.56 120 PRO A CA 1
ATOM 928 C C . PRO A 1 120 ? 13.366 -35.488 -37.167 1.00 50.56 120 PRO A C 1
ATOM 930 O O . PRO A 1 120 ? 13.213 -35.050 -36.025 1.00 50.56 120 PRO A O 1
ATOM 933 N N . PHE A 1 121 ? 14.489 -35.306 -37.863 1.00 54.81 121 PHE A N 1
ATOM 934 C CA . PHE A 1 121 ? 15.613 -34.532 -37.352 1.00 54.81 121 PHE A CA 1
ATOM 935 C C . PHE A 1 121 ? 15.258 -33.042 -37.419 1.00 54.81 121 PHE A C 1
ATOM 937 O O . PHE A 1 121 ? 15.195 -32.436 -38.488 1.00 54.81 121 PHE A O 1
ATOM 944 N N . PHE A 1 122 ? 15.008 -32.448 -36.253 1.00 58.72 122 PHE A N 1
ATOM 945 C CA . PHE A 1 122 ? 14.918 -30.999 -36.112 1.00 58.72 122 PHE A CA 1
ATOM 946 C C . PHE A 1 122 ? 16.319 -30.440 -35.906 1.00 58.72 122 PHE A C 1
ATOM 948 O O . PHE A 1 122 ? 17.032 -30.868 -34.991 1.00 58.72 122 PHE A O 1
ATOM 955 N N . GLN A 1 123 ? 16.693 -29.467 -36.730 1.00 63.53 123 GLN A N 1
ATOM 956 C CA . GLN A 1 123 ? 17.934 -28.730 -36.561 1.00 63.53 123 GLN A CA 1
ATOM 957 C C . GLN A 1 123 ? 17.590 -27.253 -36.371 1.00 63.53 123 GLN A C 1
ATOM 959 O O . GLN A 1 123 ? 17.024 -26.594 -37.249 1.00 63.53 123 GLN A O 1
ATOM 964 N N . LEU A 1 124 ? 17.865 -26.767 -35.158 1.00 67.56 124 LEU A N 1
ATOM 965 C CA . LEU A 1 124 ? 17.715 -25.362 -34.807 1.00 67.56 124 LEU A CA 1
ATOM 966 C C . LEU A 1 124 ? 19.034 -24.658 -35.110 1.00 67.56 124 LEU A C 1
ATOM 968 O O . LEU A 1 124 ? 20.103 -25.114 -34.689 1.00 67.56 124 LEU A O 1
ATOM 972 N N . PHE A 1 125 ? 18.941 -23.530 -35.801 1.00 72.56 125 PHE A N 1
ATOM 973 C CA . PHE A 1 125 ? 20.087 -22.697 -36.117 1.00 72.56 125 PHE A CA 1
ATOM 974 C C . PHE A 1 125 ? 19.832 -21.268 -35.669 1.00 72.56 125 PHE A C 1
ATOM 976 O O . PHE A 1 125 ? 18.715 -20.749 -35.734 1.00 72.56 125 PHE A O 1
ATOM 983 N N . VAL A 1 126 ? 20.901 -20.616 -35.230 1.00 69.81 126 VAL A N 1
ATOM 984 C CA . VAL A 1 126 ? 20.894 -19.177 -34.985 1.00 69.81 126 VAL A CA 1
ATOM 985 C C . VAL A 1 126 ? 21.823 -18.540 -36.006 1.00 69.81 126 VAL A C 1
ATOM 987 O O . VAL A 1 126 ? 23.029 -18.797 -36.008 1.00 69.81 126 VAL A O 1
ATOM 990 N N . CYS A 1 127 ? 21.254 -17.715 -36.884 1.00 72.88 127 CYS A N 1
ATOM 991 C CA . CYS A 1 127 ? 22.017 -16.935 -37.850 1.00 72.88 127 CYS A CA 1
ATOM 992 C C . CYS A 1 127 ? 22.224 -15.526 -37.307 1.00 72.88 127 CYS A C 1
ATOM 994 O O . CYS A 1 127 ? 21.265 -14.769 -37.133 1.00 72.88 127 CYS A O 1
ATOM 996 N N . VAL A 1 128 ? 23.484 -15.162 -37.068 1.00 73.38 128 VAL A N 1
ATOM 997 C CA . VAL A 1 128 ? 23.864 -13.783 -36.750 1.00 73.38 128 VAL A CA 1
ATOM 998 C C . VAL A 1 128 ? 24.436 -13.159 -38.014 1.00 73.38 128 VAL A C 1
ATOM 1000 O O . VAL A 1 128 ? 25.472 -13.594 -38.530 1.00 73.38 128 VAL A O 1
ATOM 1003 N N . ILE A 1 129 ? 23.737 -12.153 -38.532 1.00 74.94 129 ILE A N 1
ATOM 1004 C CA . ILE A 1 129 ? 24.085 -11.493 -39.789 1.00 74.94 129 ILE A CA 1
ATOM 1005 C C . ILE A 1 129 ? 24.586 -10.094 -39.470 1.00 74.94 129 ILE A C 1
ATOM 1007 O O . ILE A 1 129 ? 23.894 -9.310 -38.823 1.00 74.94 129 ILE A O 1
ATOM 1011 N N . PHE A 1 130 ? 25.789 -9.790 -39.944 1.00 71.06 130 PHE A N 1
ATOM 1012 C CA . PHE A 1 130 ? 26.411 -8.476 -39.879 1.00 71.06 130 PHE A CA 1
ATOM 1013 C C . PHE A 1 130 ? 26.344 -7.810 -41.254 1.00 71.06 130 PHE A C 1
ATOM 1015 O O . PHE A 1 130 ? 26.240 -8.476 -42.282 1.00 71.06 130 PHE A O 1
ATOM 1022 N N . LYS A 1 131 ? 26.485 -6.483 -41.292 1.00 62.41 131 LYS A N 1
ATOM 1023 C CA . LYS A 1 131 ? 26.455 -5.675 -42.524 1.00 62.41 131 LYS A CA 1
ATOM 1024 C C . LYS A 1 131 ? 27.349 -6.209 -43.657 1.00 62.41 131 LYS A C 1
ATOM 1026 O O . LYS A 1 131 ? 26.979 -6.075 -44.816 1.00 62.41 131 LYS A O 1
ATOM 1031 N N . ASN A 1 132 ? 28.482 -6.837 -43.322 1.00 61.19 132 ASN A N 1
ATOM 1032 C CA . ASN A 1 132 ? 29.483 -7.305 -44.292 1.00 61.19 132 ASN A CA 1
ATOM 1033 C C . ASN A 1 132 ? 29.884 -8.789 -44.145 1.00 61.19 132 ASN A C 1
ATOM 1035 O O . ASN A 1 132 ? 30.720 -9.262 -44.908 1.00 61.19 132 ASN A O 1
ATOM 1039 N N . THR A 1 133 ? 29.363 -9.519 -43.153 1.00 70.81 133 THR A N 1
ATOM 1040 C CA . THR A 1 133 ? 29.726 -10.927 -42.880 1.00 70.81 133 THR A CA 1
ATOM 1041 C C . THR A 1 133 ? 28.565 -11.659 -42.204 1.00 70.81 133 THR A C 1
ATOM 1043 O O . THR A 1 133 ? 27.655 -11.024 -41.680 1.00 70.81 133 THR A O 1
ATOM 1046 N N . TRP A 1 134 ? 28.579 -12.989 -42.177 1.00 75.88 134 TRP A N 1
ATOM 1047 C CA . TRP A 1 134 ? 27.595 -13.781 -41.435 1.00 75.88 134 TRP A CA 1
ATOM 1048 C C . TRP A 1 134 ? 28.279 -14.928 -40.687 1.00 75.88 134 TRP A C 1
ATOM 1050 O O . TRP A 1 134 ? 29.372 -15.360 -41.059 1.00 75.88 134 TRP A O 1
ATOM 1060 N N . ARG A 1 135 ? 27.644 -15.398 -39.609 1.00 69.00 135 ARG A N 1
ATOM 1061 C CA . ARG A 1 135 ? 28.015 -16.627 -38.895 1.00 69.00 135 ARG A CA 1
ATOM 1062 C C . ARG A 1 135 ? 26.749 -17.439 -38.621 1.00 69.00 135 ARG A C 1
ATOM 1064 O O . ARG A 1 135 ? 25.779 -16.885 -38.101 1.00 69.00 135 ARG A O 1
ATOM 1071 N N . SER A 1 136 ? 26.758 -18.727 -38.960 1.00 65.56 136 SER A N 1
ATOM 1072 C CA . SER A 1 136 ? 25.747 -19.686 -38.502 1.00 65.56 136 SER A CA 1
ATOM 1073 C C . SER A 1 136 ? 26.323 -20.544 -37.379 1.00 65.56 136 SER A C 1
ATOM 1075 O O . SER A 1 136 ? 27.519 -20.847 -37.357 1.00 65.56 136 SER A O 1
ATOM 1077 N N . VAL A 1 137 ? 25.474 -20.900 -36.417 1.00 70.44 137 VAL A N 1
ATOM 1078 C CA . VAL A 1 137 ? 25.786 -21.914 -35.408 1.00 70.44 137 VAL A CA 1
ATOM 1079 C C . VAL A 1 137 ? 24.688 -22.965 -35.451 1.00 70.44 137 VAL A C 1
ATOM 1081 O O . VAL A 1 137 ? 23.505 -22.647 -35.306 1.00 70.44 137 VAL A O 1
ATOM 1084 N N . SER A 1 138 ? 25.100 -24.209 -35.680 1.00 58.28 138 SER A N 1
ATOM 1085 C CA . SER A 1 138 ? 24.232 -25.368 -35.844 1.00 58.28 138 SER A CA 1
ATOM 1086 C C . SER A 1 138 ? 24.132 -26.184 -34.564 1.00 58.28 138 SER A C 1
ATOM 1088 O O . SER A 1 138 ? 25.163 -26.578 -34.015 1.00 58.28 138 SER A O 1
ATOM 1090 N N . PHE A 1 139 ? 22.914 -26.510 -34.126 1.00 59.00 139 PHE A N 1
ATOM 1091 C CA . PHE A 1 139 ? 22.696 -27.357 -32.953 1.00 59.00 139 PHE A CA 1
ATOM 1092 C C . PHE A 1 139 ? 21.895 -28.608 -33.323 1.00 59.00 139 PHE A C 1
ATOM 1094 O O . PHE A 1 139 ? 20.772 -28.527 -33.820 1.00 59.00 139 PHE A O 1
ATOM 1101 N N . THR A 1 140 ? 22.461 -29.785 -33.052 1.00 54.00 140 THR A N 1
ATOM 1102 C CA . THR A 1 140 ? 21.768 -31.074 -33.193 1.00 54.00 140 THR A CA 1
ATOM 1103 C C . THR A 1 140 ? 21.098 -31.470 -31.878 1.00 54.00 140 THR A C 1
ATOM 1105 O O . THR A 1 140 ? 21.721 -31.380 -30.821 1.00 54.00 140 THR A O 1
ATOM 1108 N N . ALA A 1 141 ? 19.870 -31.992 -31.933 1.00 48.28 141 ALA A N 1
ATOM 1109 C CA . ALA A 1 141 ? 19.025 -32.316 -30.773 1.00 48.28 141 ALA A CA 1
ATOM 1110 C C . ALA A 1 141 ? 19.624 -33.291 -29.723 1.00 48.28 141 ALA A C 1
ATOM 1112 O O . ALA A 1 141 ? 19.040 -33.468 -28.656 1.00 48.28 141 ALA A O 1
ATOM 1113 N N . ALA A 1 142 ? 20.779 -33.915 -29.987 1.00 42.88 142 ALA A N 1
ATOM 1114 C CA . ALA A 1 142 ? 21.460 -34.821 -29.057 1.00 42.88 142 ALA A CA 1
ATOM 1115 C C . ALA A 1 142 ? 22.290 -34.110 -27.965 1.00 42.88 142 ALA A C 1
ATOM 1117 O O . ALA A 1 142 ? 22.644 -34.737 -26.966 1.00 42.88 142 ALA A O 1
ATOM 1118 N N . SER A 1 143 ? 22.603 -32.818 -28.112 1.00 44.81 143 SER A N 1
ATOM 1119 C CA . SER A 1 143 ? 23.320 -32.057 -27.083 1.00 44.81 143 SER A CA 1
ATOM 1120 C C . SER A 1 143 ? 22.345 -31.447 -26.078 1.00 44.81 143 SER A C 1
ATOM 1122 O O . SER A 1 143 ? 21.433 -30.709 -26.452 1.00 44.81 143 SER A O 1
ATOM 1124 N N . LYS A 1 144 ? 22.552 -31.747 -24.791 1.00 40.59 144 LYS A N 1
ATOM 1125 C CA . LYS A 1 144 ? 21.831 -31.149 -23.661 1.00 40.59 144 LYS A CA 1
ATOM 1126 C C . LYS A 1 144 ? 21.885 -29.623 -23.799 1.00 40.59 144 LYS A C 1
ATOM 1128 O O . LYS A 1 144 ? 22.971 -29.056 -23.856 1.00 40.59 144 LYS A O 1
ATOM 1133 N N . TRP A 1 145 ? 20.719 -28.994 -23.913 1.00 48.59 145 TRP A N 1
ATOM 1134 C CA . TRP A 1 145 ? 20.593 -27.553 -24.110 1.00 48.59 145 TRP A CA 1
ATOM 1135 C C . TRP A 1 145 ? 21.225 -26.803 -22.935 1.00 48.59 145 TRP A C 1
ATOM 1137 O O . TRP A 1 145 ? 20.790 -26.972 -21.797 1.00 48.59 145 TRP A O 1
ATOM 1147 N N . ASP A 1 146 ? 22.211 -25.958 -23.222 1.00 45.12 146 ASP A N 1
ATOM 1148 C CA . ASP A 1 146 ? 22.651 -24.904 -22.316 1.00 45.12 146 ASP A CA 1
ATOM 1149 C C . ASP A 1 146 ? 22.460 -23.556 -23.018 1.00 45.12 146 ASP A C 1
ATOM 1151 O O . ASP A 1 146 ? 23.287 -23.110 -23.816 1.00 45.12 146 ASP A O 1
ATOM 1155 N N . ALA A 1 147 ? 21.316 -22.923 -22.753 1.00 44.78 147 ALA A N 1
ATOM 1156 C CA . ALA A 1 147 ? 20.970 -21.615 -23.302 1.00 44.78 147 ALA A CA 1
ATOM 1157 C C . ALA A 1 147 ? 21.967 -20.512 -22.886 1.00 44.78 147 ALA A C 1
ATOM 1159 O O . ALA A 1 147 ? 21.991 -19.452 -23.511 1.00 44.78 147 ALA A O 1
ATOM 1160 N N . SER A 1 148 ? 22.825 -20.764 -21.887 1.00 46.44 148 SER A N 1
ATOM 1161 C CA . SER A 1 148 ? 23.868 -19.827 -21.457 1.00 46.44 148 SER A CA 1
ATOM 1162 C C . SER A 1 148 ? 25.030 -19.687 -22.451 1.00 46.44 148 SER A C 1
ATOM 1164 O O . SER A 1 148 ? 25.794 -18.737 -22.347 1.00 46.44 148 SER A O 1
ATOM 1166 N N . LEU A 1 149 ? 25.158 -20.572 -23.450 1.00 42.06 149 LEU A N 1
ATOM 1167 C CA . LEU A 1 149 ? 26.221 -20.488 -24.465 1.00 42.06 149 LEU A CA 1
ATOM 1168 C C . LEU A 1 149 ? 25.872 -19.589 -25.663 1.00 42.06 149 LEU A C 1
ATOM 1170 O O . LEU A 1 149 ? 26.772 -19.158 -26.382 1.00 42.06 149 LEU A O 1
ATOM 1174 N N . LEU A 1 150 ? 24.588 -19.286 -25.884 1.00 42.53 150 LEU A N 1
ATOM 1175 C CA . LEU A 1 150 ? 24.135 -18.349 -26.927 1.00 42.53 150 LEU A CA 1
ATOM 1176 C C . LEU A 1 150 ? 24.100 -16.895 -26.444 1.00 42.53 150 LEU A C 1
ATOM 1178 O O . LEU A 1 150 ? 24.126 -15.968 -27.253 1.00 42.53 150 LEU A O 1
ATOM 1182 N N . TYR A 1 151 ? 24.105 -16.702 -25.129 1.00 41.75 151 TYR A N 1
ATOM 1183 C CA . TYR A 1 151 ? 24.339 -15.422 -24.492 1.00 41.75 151 TYR A CA 1
ATOM 1184 C C . TYR A 1 151 ? 25.737 -15.471 -23.898 1.00 41.75 151 TYR A C 1
ATOM 1186 O O . TYR A 1 151 ? 25.920 -15.914 -22.768 1.00 41.75 151 TYR A O 1
ATOM 1194 N N . HIS A 1 152 ? 26.745 -14.982 -24.630 1.00 38.94 152 HIS A N 1
ATOM 1195 C CA . HIS A 1 152 ? 27.935 -14.514 -23.924 1.00 38.94 152 HIS A CA 1
ATOM 1196 C C . HIS A 1 152 ? 27.440 -13.631 -22.767 1.00 38.94 152 HIS A C 1
ATOM 1198 O O . HIS A 1 152 ? 26.552 -12.808 -23.018 1.00 38.94 152 HIS A O 1
ATOM 1204 N N . PRO A 1 153 ? 27.963 -13.772 -21.535 1.00 43.16 153 PRO A N 1
ATOM 1205 C CA . PRO A 1 153 ? 27.748 -12.796 -20.477 1.00 43.16 153 PRO A CA 1
ATOM 1206 C C . PRO A 1 153 ? 28.475 -11.508 -20.884 1.00 43.16 153 PRO A C 1
ATOM 1208 O O . PRO A 1 153 ? 29.501 -11.127 -20.332 1.00 43.16 153 PRO A O 1
ATOM 1211 N N . ILE A 1 154 ? 27.966 -10.871 -21.937 1.00 45.75 154 ILE A N 1
ATOM 1212 C CA . ILE A 1 154 ? 28.069 -9.449 -22.173 1.00 45.75 154 ILE A CA 1
ATOM 1213 C C . ILE A 1 154 ? 27.531 -8.837 -20.893 1.00 45.75 154 ILE A C 1
ATOM 1215 O O . ILE A 1 154 ? 26.519 -9.292 -20.365 1.00 45.75 154 ILE A O 1
ATOM 1219 N N . ASP A 1 155 ? 28.304 -7.901 -20.374 1.00 55.88 155 ASP A N 1
ATOM 1220 C CA . ASP A 1 155 ? 28.211 -7.272 -19.068 1.00 55.88 155 ASP A CA 1
ATOM 1221 C C . ASP A 1 155 ? 26.763 -6.879 -18.694 1.00 55.88 155 ASP A C 1
ATOM 1223 O O . ASP A 1 155 ? 26.343 -5.734 -18.859 1.00 55.88 155 ASP A O 1
ATOM 1227 N N . LEU A 1 156 ? 25.981 -7.849 -18.195 1.00 64.31 156 LEU A N 1
ATOM 1228 C CA . LEU A 1 156 ? 24.571 -7.686 -17.815 1.00 64.31 156 LEU A CA 1
ATOM 1229 C C . LEU A 1 156 ? 24.417 -6.559 -16.786 1.00 64.31 156 LEU A C 1
ATOM 1231 O O . LEU A 1 156 ? 23.372 -5.917 -16.713 1.00 64.31 156 LEU A O 1
ATOM 1235 N N . ASP A 1 157 ? 25.471 -6.284 -16.013 1.00 73.44 157 ASP A N 1
ATOM 1236 C CA . ASP A 1 157 ? 25.516 -5.179 -15.061 1.00 73.44 157 ASP A CA 1
ATOM 1237 C C . ASP A 1 157 ? 25.681 -3.812 -15.752 1.00 73.44 157 ASP A C 1
ATOM 1239 O O . ASP A 1 157 ? 25.066 -2.824 -15.330 1.00 73.44 157 ASP A O 1
ATOM 1243 N N . LEU A 1 158 ? 26.459 -3.726 -16.838 1.00 76.12 158 LEU A N 1
ATOM 1244 C CA . LEU A 1 158 ? 26.583 -2.500 -17.632 1.00 76.12 158 LEU A CA 1
ATOM 1245 C C . LEU A 1 158 ? 25.265 -2.166 -18.336 1.00 76.12 158 LEU A C 1
ATOM 1247 O O . LEU A 1 158 ? 24.789 -1.031 -18.237 1.00 76.12 158 LEU A O 1
ATOM 1251 N N . ASP A 1 159 ? 24.633 -3.166 -18.946 1.00 81.88 159 ASP A N 1
ATOM 1252 C CA . ASP A 1 159 ? 23.330 -3.016 -19.589 1.00 81.88 159 ASP A CA 1
ATOM 1253 C C . ASP A 1 159 ? 22.246 -2.657 -18.565 1.00 81.88 159 ASP A C 1
ATOM 1255 O O . ASP A 1 159 ? 21.498 -1.696 -18.765 1.00 81.88 159 ASP A O 1
ATOM 1259 N N . ALA A 1 160 ? 22.214 -3.311 -17.398 1.00 86.81 160 ALA A N 1
ATOM 1260 C CA . ALA A 1 160 ? 21.285 -2.973 -16.319 1.00 86.81 160 ALA A CA 1
ATOM 1261 C C . ALA A 1 160 ? 21.442 -1.522 -15.834 1.00 86.81 160 ALA A C 1
ATOM 1263 O O . ALA A 1 160 ? 20.450 -0.830 -15.574 1.00 86.81 160 ALA A O 1
ATOM 1264 N N . LYS A 1 161 ? 22.679 -1.019 -15.729 1.00 90.19 161 LYS A N 1
ATOM 1265 C CA . LYS A 1 161 ? 22.948 0.382 -15.362 1.00 90.19 161 LYS A CA 1
ATOM 1266 C C . LYS A 1 161 ? 22.481 1.353 -16.444 1.00 90.19 161 LYS A C 1
ATOM 1268 O O . LYS A 1 161 ? 21.914 2.395 -16.100 1.00 90.19 161 LYS A O 1
ATOM 1273 N N . ILE A 1 162 ? 22.712 1.039 -17.718 1.00 91.25 162 ILE A N 1
ATOM 1274 C CA . ILE A 1 162 ? 22.289 1.874 -18.851 1.00 91.25 162 ILE A CA 1
ATOM 1275 C C . ILE A 1 162 ? 20.760 1.907 -18.931 1.00 91.25 162 ILE A C 1
ATOM 1277 O O . ILE A 1 162 ? 20.170 2.990 -18.900 1.00 91.25 162 ILE A O 1
ATOM 1281 N N . PHE A 1 163 ? 20.107 0.744 -18.927 1.00 92.88 163 PHE A N 1
ATOM 1282 C CA . PHE A 1 163 ? 18.650 0.651 -18.982 1.00 92.88 163 PHE A CA 1
ATOM 1283 C C . PHE A 1 163 ? 17.977 1.235 -17.740 1.00 92.88 163 PHE A C 1
ATOM 1285 O O . PHE A 1 163 ? 16.934 1.872 -17.858 1.00 92.88 163 PHE A O 1
ATOM 1292 N N . GLY A 1 164 ? 18.584 1.104 -16.557 1.00 93.44 164 GLY A N 1
ATOM 1293 C CA . GLY A 1 164 ? 18.094 1.748 -15.339 1.00 93.44 164 GLY A CA 1
ATOM 1294 C C . GLY A 1 164 ? 18.083 3.276 -15.451 1.00 93.44 164 GLY A C 1
ATOM 1295 O O . GLY A 1 164 ? 17.079 3.909 -15.127 1.00 93.44 164 GLY A O 1
ATOM 1296 N N . LYS A 1 165 ? 19.160 3.884 -15.972 1.00 96.00 165 LYS A N 1
ATOM 1297 C CA . LYS A 1 165 ? 19.206 5.335 -16.237 1.00 96.00 165 LYS A CA 1
ATOM 1298 C C . LYS A 1 165 ? 18.187 5.748 -17.298 1.00 96.00 165 LYS A C 1
ATOM 1300 O O . LYS A 1 165 ? 17.507 6.759 -17.130 1.00 96.00 165 LYS A O 1
ATOM 1305 N N . GLN A 1 166 ? 18.049 4.952 -18.356 1.00 96.88 166 GLN A N 1
ATOM 1306 C CA . GLN A 1 166 ? 17.066 5.194 -19.407 1.00 96.88 166 GLN A CA 1
ATOM 1307 C C . GLN A 1 166 ? 15.631 5.134 -18.868 1.00 96.88 166 GLN A C 1
ATOM 1309 O O . GLN A 1 166 ? 14.814 5.983 -19.217 1.00 96.88 166 GLN A O 1
ATOM 1314 N N . LEU A 1 167 ? 15.324 4.182 -17.983 1.00 97.88 167 LEU A N 1
ATOM 1315 C CA . LEU A 1 167 ? 14.010 4.056 -17.359 1.00 97.88 167 LEU A CA 1
ATOM 1316 C C . LEU A 1 167 ? 13.666 5.294 -16.525 1.00 97.88 167 LEU A C 1
ATOM 1318 O O . LEU A 1 167 ? 12.574 5.842 -16.666 1.00 97.88 167 LEU A O 1
ATOM 1322 N N . VAL A 1 168 ? 14.612 5.775 -15.713 1.00 97.75 168 VAL A N 1
ATOM 1323 C CA . VAL A 1 168 ? 14.460 7.022 -14.945 1.00 97.75 168 VAL A CA 1
ATOM 1324 C C . VAL A 1 168 ? 14.217 8.212 -15.881 1.00 97.75 168 VAL A C 1
ATOM 1326 O O . VAL A 1 168 ? 13.298 8.987 -15.621 1.00 97.75 168 VAL A O 1
ATOM 1329 N N . SER A 1 169 ? 14.970 8.328 -16.985 1.00 97.88 169 SER A N 1
ATOM 1330 C CA . SER A 1 169 ? 14.791 9.397 -17.987 1.00 97.88 169 SER A CA 1
ATOM 1331 C C . SER A 1 169 ? 13.396 9.369 -18.608 1.00 97.88 169 SER A C 1
ATOM 1333 O O . SER A 1 169 ? 12.699 10.378 -18.598 1.00 97.88 169 SER A O 1
ATOM 1335 N N . LEU A 1 170 ? 12.932 8.198 -19.060 1.00 98.12 170 LEU A N 1
ATOM 1336 C CA . LEU A 1 170 ? 11.610 8.048 -19.679 1.00 98.12 170 LEU A CA 1
ATOM 1337 C C . LEU A 1 170 ? 10.474 8.441 -18.730 1.00 98.12 170 LEU A C 1
ATOM 1339 O O . LEU A 1 170 ? 9.489 9.038 -19.166 1.00 98.12 170 LEU A O 1
ATOM 1343 N N . VAL A 1 171 ? 10.594 8.111 -17.442 1.00 98.06 171 VAL A N 1
ATOM 1344 C CA . VAL A 1 171 ? 9.599 8.500 -16.434 1.00 98.06 171 VAL A CA 1
ATOM 1345 C C . VAL A 1 171 ? 9.664 10.002 -16.154 1.00 98.06 171 VAL A C 1
ATOM 1347 O O . VAL A 1 171 ? 8.618 10.639 -16.057 1.00 98.06 171 VAL A O 1
ATOM 1350 N N . HIS A 1 172 ? 10.866 10.580 -16.086 1.00 97.38 172 HIS A N 1
ATOM 1351 C CA . HIS A 1 172 ? 11.059 12.020 -15.907 1.00 97.38 172 HIS A CA 1
ATOM 1352 C C . HIS A 1 172 ? 10.494 12.840 -17.080 1.00 97.38 172 HIS A C 1
ATOM 1354 O O . HIS A 1 172 ? 9.866 13.870 -16.869 1.00 97.38 172 HIS A O 1
ATOM 1360 N N . GLU A 1 173 ? 10.643 12.338 -18.308 1.00 97.81 173 GLU A N 1
ATOM 1361 C CA . GLU A 1 173 ? 10.081 12.911 -19.541 1.00 97.81 173 GLU A CA 1
ATOM 1362 C C . GLU A 1 173 ? 8.555 12.716 -19.672 1.00 97.81 173 GLU A C 1
ATOM 1364 O O . GLU A 1 173 ? 7.961 13.133 -20.665 1.00 97.81 173 GLU A O 1
ATOM 1369 N N . GLY A 1 174 ? 7.899 12.032 -18.725 1.00 97.69 174 GLY A N 1
ATOM 1370 C CA . GLY A 1 174 ? 6.463 11.737 -18.785 1.00 97.69 174 GLY A CA 1
ATOM 1371 C C . GLY A 1 174 ? 6.077 10.688 -19.836 1.00 97.69 174 GLY A C 1
ATOM 1372 O O . GLY A 1 174 ? 4.898 10.495 -20.139 1.00 97.69 174 GLY A O 1
ATOM 1373 N N . ARG A 1 175 ? 7.048 9.960 -20.402 1.00 97.94 175 ARG A N 1
ATOM 1374 C CA . ARG A 1 175 ? 6.834 8.934 -21.436 1.00 97.94 175 ARG A CA 1
ATOM 1375 C C . ARG A 1 175 ? 6.465 7.585 -20.813 1.00 97.94 175 ARG A C 1
ATOM 1377 O O . ARG A 1 175 ? 7.084 6.559 -21.102 1.00 97.94 175 ARG A O 1
ATOM 1384 N N . TYR A 1 176 ? 5.418 7.565 -19.987 1.00 97.81 176 TYR A N 1
ATOM 1385 C CA . TYR A 1 176 ? 5.055 6.417 -19.144 1.00 97.81 176 TYR A CA 1
ATOM 1386 C C . TYR A 1 176 ? 4.795 5.123 -19.922 1.00 97.81 176 TYR A C 1
ATOM 1388 O O . TYR A 1 176 ? 5.203 4.057 -19.480 1.00 97.81 176 TYR A O 1
ATOM 1396 N N . GLY A 1 177 ? 4.194 5.194 -21.115 1.00 95.62 177 GLY A N 1
ATOM 1397 C CA . GLY A 1 177 ? 3.977 4.000 -21.942 1.00 95.62 177 GLY A CA 1
ATOM 1398 C C . GLY A 1 177 ? 5.275 3.369 -22.466 1.00 95.62 177 GLY A C 1
ATOM 1399 O O . GLY A 1 177 ? 5.358 2.151 -22.597 1.00 95.62 177 GLY A O 1
ATOM 1400 N N . ALA A 1 178 ? 6.300 4.178 -22.760 1.00 96.75 178 ALA A N 1
ATOM 1401 C CA . ALA A 1 178 ? 7.620 3.671 -23.140 1.00 96.75 178 ALA A CA 1
ATOM 1402 C C . ALA A 1 178 ? 8.382 3.144 -21.917 1.00 96.75 178 ALA A C 1
ATOM 1404 O O . ALA A 1 178 ? 8.999 2.083 -21.999 1.00 96.75 178 ALA A O 1
ATOM 1405 N N . ALA A 1 179 ? 8.286 3.851 -20.786 1.00 98.12 179 ALA A N 1
ATOM 1406 C CA . ALA A 1 179 ? 8.852 3.413 -19.516 1.00 98.12 179 ALA A CA 1
ATOM 1407 C C . ALA A 1 179 ? 8.283 2.054 -19.076 1.00 98.12 179 ALA A C 1
ATOM 1409 O O . ALA A 1 179 ? 9.041 1.187 -18.663 1.00 98.12 179 ALA A O 1
ATOM 1410 N N . ASP A 1 180 ? 6.975 1.836 -19.222 1.00 97.50 180 ASP A N 1
ATOM 1411 C CA . ASP A 1 180 ? 6.316 0.579 -18.852 1.00 97.50 180 ASP A CA 1
ATOM 1412 C C . ASP A 1 180 ? 6.810 -0.599 -19.702 1.00 97.50 180 ASP A C 1
ATOM 1414 O O . ASP A 1 180 ? 7.182 -1.636 -19.160 1.00 97.50 180 ASP A O 1
ATOM 1418 N N . ARG A 1 181 ? 6.949 -0.417 -21.024 1.00 96.06 181 ARG A N 1
ATOM 1419 C CA . ARG A 1 181 ? 7.548 -1.441 -21.903 1.00 96.06 181 ARG A CA 1
ATOM 1420 C C . ARG A 1 181 ? 8.992 -1.769 -21.523 1.00 96.06 181 ARG A C 1
ATOM 1422 O O . ARG A 1 181 ? 9.363 -2.939 -21.503 1.00 96.06 181 ARG A O 1
ATOM 1429 N N . LEU A 1 182 ? 9.802 -0.753 -21.212 1.00 96.25 182 LEU A N 1
ATOM 1430 C CA . LEU A 1 182 ? 11.181 -0.968 -20.769 1.00 96.25 182 LEU A CA 1
ATOM 1431 C C . LEU A 1 182 ? 11.226 -1.677 -19.408 1.00 96.25 182 LEU A C 1
ATOM 1433 O O . LEU A 1 182 ? 12.024 -2.591 -19.231 1.00 96.25 182 LEU A O 1
ATOM 1437 N N . ARG A 1 183 ? 10.338 -1.314 -18.475 1.00 97.25 183 ARG A N 1
ATOM 1438 C CA . ARG A 1 183 ? 10.186 -1.990 -17.181 1.00 97.25 183 ARG A CA 1
ATOM 1439 C C . ARG A 1 183 ? 9.859 -3.472 -17.364 1.00 97.25 183 ARG A C 1
ATOM 1441 O O . ARG A 1 183 ? 10.525 -4.294 -16.749 1.00 97.25 183 ARG A O 1
ATOM 1448 N N . TYR A 1 184 ? 8.888 -3.812 -18.217 1.00 96.25 184 TYR A N 1
ATOM 1449 C CA . TYR A 1 184 ? 8.548 -5.210 -18.509 1.00 96.25 184 TYR A CA 1
ATOM 1450 C C . TYR A 1 184 ? 9.742 -5.979 -19.070 1.00 96.25 184 TYR A C 1
ATOM 1452 O O . TYR A 1 184 ? 10.042 -7.055 -18.571 1.00 96.25 184 TYR A O 1
ATOM 1460 N N . ARG A 1 185 ? 10.475 -5.401 -20.030 1.00 93.50 185 ARG A N 1
ATOM 1461 C CA . ARG A 1 185 ? 11.687 -6.024 -20.582 1.00 93.50 185 ARG A CA 1
ATOM 1462 C C . ARG A 1 185 ? 12.762 -6.264 -19.518 1.00 93.50 185 ARG A C 1
ATOM 1464 O O . ARG A 1 185 ? 13.414 -7.298 -19.536 1.00 93.50 185 ARG A O 1
ATOM 1471 N N . LEU A 1 186 ? 12.945 -5.320 -18.593 1.00 94.31 186 LEU A N 1
ATOM 1472 C CA . LEU A 1 186 ? 13.898 -5.476 -17.491 1.00 94.31 186 LEU A CA 1
ATOM 1473 C C . LEU A 1 186 ? 13.469 -6.577 -16.519 1.00 94.31 186 LEU A C 1
ATOM 1475 O O . LEU A 1 186 ? 14.308 -7.355 -16.087 1.00 94.31 186 LEU A O 1
ATOM 1479 N N . MET A 1 187 ? 12.176 -6.665 -16.204 1.00 93.88 187 MET A N 1
ATOM 1480 C CA . MET A 1 187 ? 11.649 -7.719 -15.335 1.00 93.88 187 MET A CA 1
ATOM 1481 C C . MET A 1 187 ? 11.709 -9.106 -15.987 1.00 93.88 187 MET A C 1
ATOM 1483 O O . MET A 1 187 ? 12.001 -10.073 -15.295 1.00 93.88 187 MET A O 1
ATOM 1487 N N . ASP A 1 188 ? 11.466 -9.198 -17.295 1.00 92.50 188 ASP A N 1
ATOM 1488 C CA . ASP A 1 188 ? 11.561 -10.446 -18.066 1.00 92.50 188 ASP A CA 1
ATOM 1489 C C . ASP A 1 188 ? 13.002 -10.986 -18.105 1.00 92.50 188 ASP A C 1
ATOM 1491 O O . ASP A 1 188 ? 13.228 -12.188 -18.008 1.00 92.50 188 ASP A O 1
ATOM 1495 N N . GLY A 1 189 ? 13.992 -10.087 -18.138 1.00 91.25 189 GLY A N 1
ATOM 1496 C CA . GLY A 1 189 ? 15.413 -10.427 -18.029 1.00 91.25 189 GLY A CA 1
ATOM 1497 C C . GLY A 1 189 ? 15.943 -10.610 -16.599 1.00 91.25 189 GLY A C 1
ATOM 1498 O O . GLY A 1 189 ? 17.159 -10.591 -16.426 1.00 91.25 189 GLY A O 1
ATOM 1499 N N . ASP A 1 190 ? 15.074 -10.703 -15.583 1.00 93.75 190 ASP A N 1
ATOM 1500 C CA . ASP A 1 190 ? 15.424 -10.759 -14.146 1.00 93.75 190 ASP A CA 1
ATOM 1501 C C . ASP A 1 190 ? 16.363 -9.618 -13.683 1.00 93.75 190 ASP A C 1
ATOM 1503 O O . ASP A 1 190 ? 17.144 -9.724 -12.733 1.00 93.75 190 ASP A O 1
ATOM 1507 N N . VAL A 1 191 ? 16.299 -8.466 -14.361 1.00 94.44 191 VAL A N 1
ATOM 1508 C CA . VAL A 1 191 ? 17.123 -7.302 -14.038 1.00 94.44 191 VAL A CA 1
ATOM 1509 C C . VAL A 1 191 ? 16.486 -6.537 -12.883 1.00 94.44 191 VAL A C 1
ATOM 1511 O O . VAL A 1 191 ? 15.425 -5.917 -13.009 1.00 94.44 191 VAL A O 1
ATOM 1514 N N . ARG A 1 192 ? 17.177 -6.503 -11.739 1.00 95.19 192 ARG A N 1
ATOM 1515 C CA . ARG A 1 192 ? 16.730 -5.743 -10.566 1.00 95.19 192 ARG A CA 1
ATOM 1516 C C . ARG A 1 192 ? 16.717 -4.237 -10.850 1.00 95.19 192 ARG A C 1
ATOM 1518 O O . ARG A 1 192 ? 17.754 -3.574 -10.877 1.00 95.19 192 ARG A O 1
ATOM 1525 N N . ILE A 1 193 ? 15.520 -3.669 -10.964 1.00 96.62 193 ILE A N 1
ATOM 1526 C CA . ILE A 1 193 ? 15.327 -2.227 -11.143 1.00 96.62 193 ILE A CA 1
ATOM 1527 C C . ILE A 1 193 ? 15.656 -1.497 -9.834 1.00 96.62 193 ILE A C 1
ATOM 1529 O O . ILE A 1 193 ? 15.047 -1.743 -8.791 1.00 96.62 193 ILE A O 1
ATOM 1533 N N . LYS A 1 194 ? 16.619 -0.569 -9.883 1.00 96.94 194 LYS A N 1
ATOM 1534 C CA . LYS A 1 194 ? 16.956 0.290 -8.738 1.00 96.94 194 LYS A CA 1
ATOM 1535 C C . LYS A 1 194 ? 15.788 1.214 -8.413 1.00 96.94 194 LYS A C 1
ATOM 1537 O O . LYS A 1 194 ? 15.251 1.856 -9.312 1.00 96.94 194 LYS A O 1
ATOM 1542 N N . GLN A 1 195 ? 15.438 1.307 -7.132 1.00 97.50 195 GLN A N 1
ATOM 1543 C CA . GLN A 1 195 ? 14.373 2.190 -6.664 1.00 97.50 195 GLN A CA 1
ATOM 1544 C C . GLN A 1 195 ? 14.730 3.668 -6.896 1.00 97.50 195 GLN A C 1
ATOM 1546 O O . GLN A 1 195 ? 15.883 4.070 -6.728 1.00 97.50 195 GLN A O 1
ATOM 1551 N N . HIS A 1 196 ? 13.741 4.486 -7.262 1.00 97.69 196 HIS A N 1
ATOM 1552 C CA . HIS A 1 196 ? 13.925 5.921 -7.505 1.00 97.69 196 HIS A CA 1
ATOM 1553 C C . HIS A 1 196 ? 12.630 6.709 -7.263 1.00 97.69 196 HIS A C 1
ATOM 1555 O O . HIS A 1 196 ? 11.540 6.253 -7.607 1.00 97.69 196 HIS A O 1
ATOM 1561 N N . THR A 1 197 ? 12.724 7.904 -6.673 1.00 97.44 197 THR A N 1
ATOM 1562 C CA . THR A 1 197 ? 11.550 8.718 -6.289 1.00 97.44 197 THR A CA 1
ATOM 1563 C C . THR A 1 197 ? 10.700 9.144 -7.485 1.00 97.44 197 THR A C 1
ATOM 1565 O O . THR A 1 197 ? 9.482 9.237 -7.371 1.00 97.44 197 THR A O 1
ATOM 1568 N N . VAL A 1 198 ? 11.320 9.316 -8.660 1.00 97.56 198 VAL A N 1
ATOM 1569 C CA . VAL A 1 198 ? 10.628 9.651 -9.921 1.00 97.56 198 VAL A CA 1
ATOM 1570 C C . VAL A 1 198 ? 9.507 8.667 -10.275 1.00 97.56 198 VAL A C 1
ATOM 1572 O O . VAL A 1 198 ? 8.540 9.064 -10.921 1.00 97.56 198 VAL A O 1
ATOM 1575 N N . TYR A 1 199 ? 9.596 7.404 -9.840 1.00 98.38 199 TYR A N 1
ATOM 1576 C CA . TYR A 1 199 ? 8.576 6.395 -10.131 1.00 98.38 199 TYR A CA 1
ATOM 1577 C C . TYR A 1 199 ? 7.232 6.681 -9.457 1.00 98.38 199 TYR A C 1
ATOM 1579 O O . TYR A 1 199 ? 6.220 6.142 -9.898 1.00 98.38 199 TYR A O 1
ATOM 1587 N N . GLU A 1 200 ? 7.182 7.592 -8.476 1.00 98.19 200 GLU A N 1
ATOM 1588 C CA . GLU A 1 200 ? 5.914 8.118 -7.969 1.00 98.19 200 GLU A CA 1
ATOM 1589 C C . GLU A 1 200 ? 5.094 8.767 -9.097 1.00 98.19 200 GLU A C 1
ATOM 1591 O O . GLU A 1 200 ? 3.892 8.537 -9.193 1.00 98.19 200 GLU A O 1
ATOM 1596 N N . SER A 1 201 ? 5.734 9.514 -10.004 1.00 98.12 201 SER A N 1
ATOM 1597 C CA . SER A 1 201 ? 5.031 10.158 -11.122 1.00 98.12 201 SER A CA 1
ATOM 1598 C C . SER A 1 201 ? 4.408 9.138 -12.085 1.00 98.12 201 SER A C 1
ATOM 1600 O O . SER A 1 201 ? 3.271 9.317 -12.517 1.00 98.12 201 SER A O 1
ATOM 1602 N N . ALA A 1 202 ? 5.098 8.021 -12.347 1.00 98.31 202 ALA A N 1
ATOM 1603 C CA . ALA A 1 202 ? 4.549 6.912 -13.125 1.00 98.31 202 ALA A CA 1
ATOM 1604 C C . ALA A 1 202 ? 3.385 6.222 -12.396 1.00 98.31 202 ALA A C 1
ATOM 1606 O O . ALA A 1 202 ? 2.383 5.887 -13.027 1.00 98.31 202 ALA A O 1
ATOM 1607 N N . ALA A 1 203 ? 3.476 6.060 -11.071 1.00 98.25 203 ALA A N 1
ATOM 1608 C CA . ALA A 1 203 ? 2.375 5.531 -10.271 1.00 98.25 203 ALA A CA 1
ATOM 1609 C C . ALA A 1 203 ? 1.141 6.449 -10.325 1.00 98.25 203 ALA A C 1
ATOM 1611 O O . ALA A 1 203 ? 0.027 5.966 -10.509 1.00 98.25 203 ALA A O 1
ATOM 1612 N N . ILE A 1 204 ? 1.321 7.770 -10.240 1.00 97.88 204 ILE A N 1
ATOM 1613 C CA . ILE A 1 204 ? 0.227 8.747 -10.368 1.00 97.88 204 ILE A CA 1
ATOM 1614 C C . ILE A 1 204 ? -0.387 8.703 -11.770 1.00 97.88 204 ILE A C 1
ATOM 1616 O O . ILE A 1 204 ? -1.610 8.702 -11.900 1.00 97.88 204 ILE A O 1
ATOM 1620 N N . ALA A 1 205 ? 0.434 8.618 -12.819 1.00 98.19 205 ALA A N 1
ATOM 1621 C CA . ALA A 1 205 ? -0.056 8.482 -14.187 1.00 98.19 205 ALA A CA 1
ATOM 1622 C C . ALA A 1 205 ? -0.872 7.194 -14.382 1.00 98.19 205 ALA A C 1
ATOM 1624 O O . ALA A 1 205 ? -1.905 7.214 -15.053 1.00 98.19 205 ALA A O 1
ATOM 1625 N N . ALA A 1 206 ? -0.469 6.095 -13.737 1.00 98.00 206 ALA A N 1
ATOM 1626 C CA . ALA A 1 206 ? -1.214 4.841 -13.766 1.00 98.00 206 ALA A CA 1
ATOM 1627 C C . ALA A 1 206 ? -2.635 4.981 -13.194 1.00 98.00 206 ALA A C 1
ATOM 1629 O O . ALA A 1 206 ? -3.537 4.300 -13.675 1.00 98.00 206 ALA A O 1
ATOM 1630 N N . LEU A 1 207 ? -2.878 5.901 -12.246 1.00 97.00 207 LEU A N 1
ATOM 1631 C CA . LEU A 1 207 ? -4.220 6.164 -11.700 1.00 97.00 207 LEU A CA 1
ATOM 1632 C C . LEU A 1 207 ? -5.214 6.689 -12.749 1.00 97.00 207 LEU A C 1
ATOM 1634 O O . LEU A 1 207 ? -6.420 6.554 -12.553 1.00 97.00 207 LEU A O 1
ATOM 1638 N N . GLN A 1 208 ? -4.726 7.256 -13.858 1.00 96.69 208 GLN A N 1
ATOM 1639 C CA . GLN A 1 208 ? -5.555 7.812 -14.934 1.00 96.69 208 GLN A CA 1
ATOM 1640 C C . GLN A 1 208 ? -6.013 6.760 -15.960 1.00 96.69 208 GLN A C 1
ATOM 1642 O O . GLN A 1 208 ? -6.802 7.067 -16.853 1.00 96.69 208 GLN A O 1
ATOM 1647 N N . LEU A 1 209 ? -5.538 5.512 -15.863 1.00 96.19 209 LEU A N 1
ATOM 1648 C CA . LEU A 1 209 ? -5.912 4.443 -16.794 1.00 96.19 209 LEU A CA 1
ATOM 1649 C C . LEU A 1 209 ? -7.396 4.086 -16.664 1.00 96.19 209 LEU A C 1
ATOM 1651 O O . LEU A 1 209 ? -7.900 3.932 -15.557 1.00 96.19 209 LEU A O 1
ATOM 1655 N N . SER A 1 210 ? -8.109 3.913 -17.778 1.00 96.81 210 SER A N 1
ATOM 1656 C CA . SER A 1 210 ? -9.552 3.618 -17.755 1.00 96.81 210 SER A CA 1
ATOM 1657 C C . SER A 1 210 ? -9.880 2.219 -17.225 1.00 96.81 210 SER A C 1
ATOM 1659 O O . SER A 1 210 ? -10.882 2.056 -16.536 1.00 96.81 210 SER A O 1
ATOM 1661 N N . ASP A 1 211 ? -9.031 1.234 -17.520 1.00 96.62 211 ASP A N 1
ATOM 1662 C CA . ASP A 1 211 ? -9.188 -0.152 -17.072 1.00 96.62 211 ASP A CA 1
ATOM 1663 C C . ASP A 1 211 ? -8.809 -0.290 -15.582 1.00 96.62 211 ASP A C 1
ATOM 1665 O O . ASP A 1 211 ? -7.651 -0.030 -15.238 1.00 96.62 211 ASP A O 1
ATOM 1669 N N . PRO A 1 212 ? -9.742 -0.680 -14.690 1.00 96.19 212 PRO A N 1
ATOM 1670 C CA . PRO A 1 212 ? -9.488 -0.769 -13.254 1.00 96.19 212 PRO A CA 1
ATOM 1671 C C . PRO A 1 212 ? -8.437 -1.823 -12.880 1.00 96.19 212 PRO A C 1
ATOM 1673 O O . PRO A 1 212 ? -7.684 -1.603 -11.928 1.00 96.19 212 PRO A O 1
ATOM 1676 N N . GLU A 1 213 ? -8.346 -2.938 -13.610 1.00 96.38 213 GLU A N 1
ATOM 1677 C CA . GLU A 1 213 ? -7.374 -3.994 -13.311 1.00 96.38 213 GLU A CA 1
ATOM 1678 C C . GLU A 1 213 ? -5.965 -3.544 -13.692 1.00 96.38 213 GLU A C 1
ATOM 1680 O O . GLU A 1 213 ? -5.048 -3.580 -12.863 1.00 96.38 213 GLU A O 1
ATOM 1685 N N . LYS A 1 214 ? -5.806 -3.011 -14.911 1.00 96.56 214 LYS A N 1
ATOM 1686 C CA . LYS A 1 214 ? -4.533 -2.434 -15.359 1.00 96.56 214 LYS A CA 1
ATOM 1687 C C . LYS A 1 214 ? -4.109 -1.255 -14.484 1.00 96.56 214 LYS A C 1
ATOM 1689 O O . LYS A 1 214 ? -2.947 -1.178 -14.097 1.00 96.56 214 LYS A O 1
ATOM 1694 N N . ARG A 1 215 ? -5.050 -0.381 -14.105 1.00 97.12 215 ARG A N 1
ATOM 1695 C CA . ARG A 1 215 ? -4.825 0.737 -13.172 1.00 97.12 215 ARG A CA 1
ATOM 1696 C C . ARG A 1 215 ? -4.228 0.246 -11.853 1.00 97.12 215 ARG A C 1
ATOM 1698 O O . ARG A 1 215 ? -3.224 0.791 -11.407 1.00 97.12 215 ARG A O 1
ATOM 1705 N N . MET A 1 216 ? -4.819 -0.783 -11.243 1.00 97.88 216 MET A N 1
ATOM 1706 C CA . MET A 1 216 ? -4.339 -1.369 -9.986 1.00 97.88 216 MET A CA 1
ATOM 1707 C C . MET A 1 216 ? -2.955 -2.006 -10.127 1.00 97.88 216 MET A C 1
ATOM 1709 O O . MET A 1 216 ? -2.079 -1.782 -9.283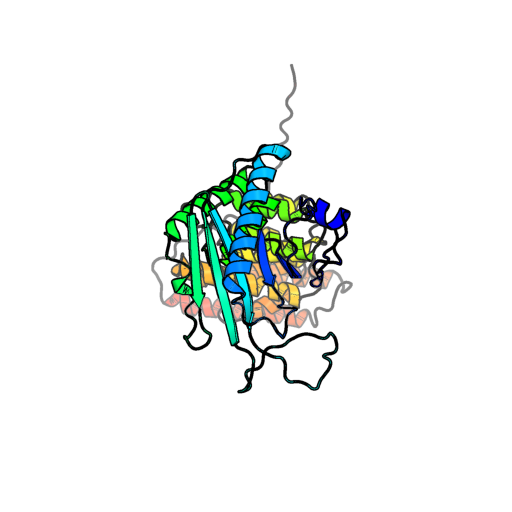 1.00 97.88 216 MET A O 1
ATOM 1713 N N . SER A 1 217 ? -2.773 -2.809 -11.178 1.00 97.56 217 SER A N 1
ATOM 1714 C CA . SER A 1 217 ? -1.527 -3.529 -11.440 1.00 97.56 217 SER A CA 1
ATOM 1715 C C . SER A 1 217 ? -0.371 -2.557 -11.667 1.00 97.56 217 SER A C 1
ATOM 1717 O O . SER A 1 217 ? 0.633 -2.604 -10.954 1.00 97.56 217 SER A O 1
ATOM 1719 N N . ASP A 1 218 ? -0.551 -1.594 -12.575 1.00 97.75 218 ASP A N 1
ATOM 1720 C CA . ASP A 1 218 ? 0.479 -0.615 -12.909 1.00 97.75 218 ASP A CA 1
ATOM 1721 C C . ASP A 1 218 ? 0.787 0.289 -11.717 1.00 97.75 218 ASP A C 1
ATOM 1723 O O . ASP A 1 218 ? 1.959 0.482 -11.391 1.00 97.75 218 ASP A O 1
ATOM 1727 N N . PHE A 1 219 ? -0.241 0.784 -11.014 1.00 98.38 219 PHE A N 1
ATOM 1728 C CA . PHE A 1 219 ? -0.059 1.589 -9.805 1.00 98.38 219 PHE A CA 1
ATOM 1729 C C . PHE A 1 219 ? 0.773 0.849 -8.758 1.00 98.38 219 PHE A C 1
ATOM 1731 O O . PHE A 1 219 ? 1.721 1.411 -8.206 1.00 98.38 219 PHE A O 1
ATOM 1738 N N . THR A 1 220 ? 0.439 -0.419 -8.503 1.00 98.25 220 THR A N 1
ATOM 1739 C CA . THR A 1 220 ? 1.164 -1.272 -7.557 1.00 98.25 220 THR A CA 1
ATOM 1740 C C . THR A 1 220 ? 2.613 -1.433 -7.986 1.00 98.25 220 THR A C 1
ATOM 1742 O O . THR A 1 220 ? 3.517 -1.173 -7.196 1.00 98.25 220 THR A O 1
ATOM 1745 N N . ALA A 1 221 ? 2.836 -1.835 -9.234 1.00 98.00 221 ALA A N 1
ATOM 1746 C CA . ALA A 1 221 ? 4.158 -2.170 -9.730 1.00 98.00 221 ALA A CA 1
ATOM 1747 C C . ALA A 1 221 ? 5.071 -0.938 -9.891 1.00 98.00 221 ALA A C 1
ATOM 1749 O O . ALA A 1 221 ? 6.284 -1.065 -9.783 1.00 98.00 221 ALA A O 1
ATOM 1750 N N . TRP A 1 222 ? 4.529 0.265 -10.108 1.00 98.38 222 TRP A N 1
ATOM 1751 C CA . TRP A 1 222 ? 5.319 1.503 -10.057 1.00 98.38 222 TRP A CA 1
ATOM 1752 C C . TRP A 1 222 ? 5.582 1.963 -8.621 1.00 98.38 222 TRP A C 1
ATOM 1754 O O . TRP A 1 222 ? 6.693 2.379 -8.297 1.00 98.38 222 TRP A O 1
ATOM 1764 N N . SER A 1 223 ? 4.595 1.830 -7.733 1.00 98.19 223 SER A N 1
ATOM 1765 C CA . SER A 1 223 ? 4.714 2.245 -6.331 1.00 98.19 223 SER A CA 1
ATOM 1766 C C . SER A 1 223 ? 5.689 1.369 -5.528 1.00 98.19 223 SER A C 1
ATOM 1768 O O . SER A 1 223 ? 6.301 1.851 -4.577 1.00 98.19 223 SER A O 1
ATOM 1770 N N . THR A 1 224 ? 5.896 0.100 -5.899 1.00 97.62 224 THR A N 1
ATOM 1771 C CA . THR A 1 224 ? 6.926 -0.771 -5.292 1.00 97.62 224 THR A CA 1
ATOM 1772 C C . THR A 1 224 ? 8.354 -0.358 -5.660 1.00 97.62 224 THR A C 1
ATOM 1774 O O . THR A 1 224 ? 9.268 -0.594 -4.866 1.00 97.62 224 THR A O 1
ATOM 1777 N N . LEU A 1 225 ? 8.546 0.301 -6.811 1.00 98.00 225 LEU A N 1
ATOM 1778 C CA . LEU A 1 225 ? 9.836 0.848 -7.253 1.00 98.00 225 LEU A CA 1
ATOM 1779 C C . LEU A 1 225 ? 10.190 2.177 -6.569 1.00 98.00 225 LEU A C 1
ATOM 1781 O O . LEU A 1 225 ? 11.328 2.637 -6.663 1.00 98.00 225 LEU A O 1
ATOM 1785 N N . VAL A 1 226 ? 9.251 2.805 -5.862 1.00 98.06 226 VAL A N 1
ATOM 1786 C CA . VAL A 1 226 ? 9.533 4.004 -5.065 1.00 98.06 226 VAL A CA 1
ATOM 1787 C C . VAL A 1 226 ? 10.443 3.631 -3.881 1.00 98.06 226 VAL A C 1
ATOM 1789 O O . VAL A 1 226 ? 10.231 2.579 -3.283 1.00 98.06 226 VAL A O 1
ATOM 1792 N N . PRO A 1 227 ? 11.451 4.441 -3.515 1.00 98.00 227 PRO A N 1
ATOM 1793 C CA . PRO A 1 227 ? 12.374 4.126 -2.435 1.00 98.00 227 PRO A CA 1
ATOM 1794 C C . PRO A 1 227 ? 11.702 3.906 -1.083 1.00 98.00 227 PRO A C 1
ATOM 1796 O O . PRO A 1 227 ? 10.694 4.535 -0.756 1.00 98.00 227 PRO A O 1
ATOM 1799 N N . ASP A 1 228 ? 12.291 3.021 -0.293 1.00 98.25 228 ASP A N 1
ATOM 1800 C CA . ASP A 1 228 ? 11.966 2.813 1.118 1.00 98.25 228 ASP A CA 1
ATOM 1801 C C . ASP A 1 228 ? 12.329 4.050 1.961 1.00 98.25 228 ASP A C 1
ATOM 1803 O O . ASP A 1 228 ? 13.244 4.788 1.599 1.00 98.25 228 ASP A O 1
ATOM 1807 N N . LYS A 1 229 ? 11.630 4.323 3.072 1.00 97.50 229 LYS A N 1
ATOM 1808 C CA . LYS A 1 229 ? 11.798 5.579 3.835 1.00 97.50 229 LYS A CA 1
ATOM 1809 C C . LYS A 1 229 ? 13.253 5.844 4.24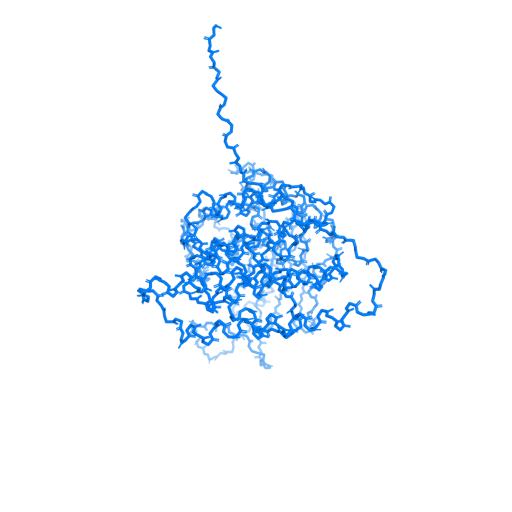9 1.00 97.50 229 LYS A C 1
ATOM 1811 O O . LYS A 1 229 ? 13.686 6.990 4.176 1.00 97.50 229 LYS A O 1
ATOM 1816 N N . ASP A 1 230 ? 13.981 4.806 4.649 1.00 97.38 230 ASP A N 1
ATOM 1817 C CA . ASP A 1 230 ? 15.371 4.902 5.120 1.00 97.38 230 ASP A CA 1
ATOM 1818 C C . ASP A 1 230 ? 16.412 4.728 3.998 1.00 97.38 230 ASP A C 1
ATOM 1820 O O . ASP A 1 230 ? 17.617 4.696 4.246 1.00 97.38 230 ASP A O 1
ATOM 1824 N N . SER A 1 231 ? 15.967 4.637 2.742 1.00 96.62 231 SER A N 1
ATOM 1825 C CA . SER A 1 231 ? 16.864 4.602 1.588 1.00 96.62 231 SER A CA 1
ATOM 1826 C C . SER A 1 231 ? 17.579 5.952 1.398 1.00 96.62 231 SER A C 1
ATOM 1828 O O . SER A 1 231 ? 16.939 7.004 1.486 1.00 96.62 231 SER A O 1
ATOM 1830 N N . PRO A 1 232 ? 18.882 5.968 1.050 1.00 94.94 232 PRO A N 1
ATOM 1831 C CA . PRO A 1 232 ? 19.649 7.206 0.871 1.00 94.94 232 PRO A CA 1
ATOM 1832 C C . PRO A 1 232 ? 19.148 8.088 -0.284 1.00 94.94 232 PRO A C 1
ATOM 1834 O O . PRO A 1 232 ? 19.484 9.267 -0.342 1.00 94.94 232 PRO A O 1
ATOM 1837 N N . CYS A 1 233 ? 18.356 7.542 -1.214 1.00 91.75 233 CYS A N 1
ATOM 1838 C CA . CYS A 1 233 ? 17.762 8.299 -2.321 1.00 91.75 233 CYS A CA 1
ATOM 1839 C C . CYS A 1 233 ? 16.353 8.846 -2.020 1.00 91.75 233 CYS A C 1
ATOM 1841 O O . CYS A 1 233 ? 15.725 9.432 -2.905 1.00 91.75 233 CYS A O 1
ATOM 1843 N N . THR A 1 234 ? 15.841 8.665 -0.799 1.00 94.38 234 THR A N 1
ATOM 1844 C CA . THR A 1 234 ? 14.500 9.109 -0.407 1.00 94.38 234 THR A CA 1
ATOM 1845 C C . THR A 1 234 ? 14.450 10.606 -0.143 1.00 94.38 234 THR A C 1
ATOM 1847 O O . THR A 1 234 ? 15.294 11.173 0.545 1.00 94.38 234 THR A O 1
ATOM 1850 N N . THR A 1 235 ? 13.409 11.262 -0.660 1.00 93.38 235 THR A N 1
ATOM 1851 C CA . THR A 1 235 ? 13.132 12.672 -0.370 1.00 93.38 235 THR A CA 1
ATOM 1852 C C . THR A 1 235 ? 12.036 12.806 0.696 1.00 93.38 235 THR A C 1
ATOM 1854 O O . THR A 1 235 ? 11.165 11.939 0.817 1.00 93.38 235 THR A O 1
ATOM 1857 N N . PRO A 1 236 ? 11.985 13.918 1.455 1.00 90.50 236 PRO A N 1
ATOM 1858 C CA . PRO A 1 236 ? 10.968 14.122 2.490 1.00 90.50 236 PRO A CA 1
ATOM 1859 C C . PRO A 1 236 ? 9.520 14.141 1.986 1.00 90.50 236 PRO A C 1
ATOM 1861 O O . PRO A 1 236 ? 8.601 14.125 2.807 1.00 90.50 236 PRO A O 1
ATOM 1864 N N . HIS A 1 237 ? 9.280 14.194 0.673 1.00 93.62 237 HIS A N 1
ATOM 1865 C CA . HIS A 1 237 ? 7.957 14.389 0.072 1.00 93.62 237 HIS A CA 1
ATOM 1866 C C . HIS A 1 237 ? 7.450 13.203 -0.755 1.00 93.62 237 HIS A C 1
ATOM 1868 O O . HIS A 1 237 ? 6.383 13.320 -1.350 1.00 93.62 237 HIS A O 1
ATOM 1874 N N . VAL A 1 238 ? 8.144 12.062 -0.733 1.00 96.00 238 VAL A N 1
ATOM 1875 C CA . VAL A 1 238 ? 7.685 10.837 -1.405 1.00 96.00 238 VAL A CA 1
ATOM 1876 C C . VAL A 1 238 ? 6.268 10.467 -0.958 1.00 96.00 238 VAL A C 1
ATOM 1878 O O . VAL A 1 238 ? 5.984 10.464 0.241 1.00 96.00 238 VAL A O 1
ATOM 1881 N N . PHE A 1 239 ? 5.403 10.149 -1.920 1.00 97.75 239 PHE A N 1
ATOM 1882 C CA . PHE A 1 239 ? 3.974 9.842 -1.787 1.00 97.75 239 PHE A CA 1
ATOM 1883 C C . PHE A 1 239 ? 3.055 11.026 -1.441 1.00 97.75 239 PHE A C 1
ATOM 1885 O O . PHE A 1 239 ? 1.860 10.824 -1.192 1.00 97.75 239 PHE A O 1
ATOM 1892 N N . ARG A 1 240 ? 3.552 12.273 -1.414 1.00 96.94 240 ARG A N 1
ATOM 1893 C CA . ARG A 1 240 ? 2.704 13.458 -1.170 1.00 96.94 240 ARG A CA 1
ATOM 1894 C C . ARG A 1 240 ? 1.653 13.633 -2.267 1.00 96.94 240 ARG A C 1
ATOM 1896 O O . ARG A 1 240 ? 0.483 13.874 -1.950 1.00 96.94 240 ARG A O 1
ATOM 1903 N N . ASP A 1 241 ? 2.059 13.500 -3.520 1.00 97.19 241 ASP A N 1
ATOM 1904 C CA . ASP A 1 241 ? 1.187 13.759 -4.663 1.00 97.19 241 ASP A CA 1
ATOM 1905 C C . ASP A 1 241 ? 0.245 12.576 -4.877 1.00 97.19 241 ASP A C 1
ATOM 1907 O O . ASP A 1 241 ? -0.960 12.768 -5.044 1.00 97.19 241 ASP A O 1
ATOM 1911 N N . THR A 1 242 ? 0.748 11.352 -4.687 1.00 97.81 242 THR A N 1
ATOM 1912 C CA . THR A 1 242 ? -0.077 10.133 -4.686 1.00 97.81 242 THR A CA 1
ATOM 1913 C C . THR A 1 242 ? -1.188 10.193 -3.635 1.00 97.81 242 THR A C 1
ATOM 1915 O O . THR A 1 242 ? -2.351 9.910 -3.927 1.00 97.81 242 THR A O 1
ATOM 1918 N N . ARG A 1 243 ? -0.862 10.625 -2.407 1.00 97.44 243 ARG A N 1
ATOM 1919 C CA . ARG A 1 243 ? -1.855 10.833 -1.342 1.00 97.44 243 ARG A CA 1
ATOM 1920 C C . ARG A 1 243 ? -2.902 11.866 -1.756 1.00 97.44 243 ARG A C 1
ATOM 1922 O O . ARG A 1 243 ? -4.085 11.666 -1.491 1.00 97.44 243 ARG A O 1
ATOM 1929 N N . THR A 1 244 ? -2.474 12.976 -2.350 1.00 97.12 244 THR A N 1
ATOM 1930 C CA . THR A 1 244 ? -3.376 14.057 -2.770 1.00 97.12 244 THR A CA 1
ATOM 1931 C C . THR A 1 244 ? -4.342 13.566 -3.847 1.00 97.12 244 THR A C 1
ATOM 1933 O O . THR A 1 244 ? -5.552 13.750 -3.705 1.00 97.12 244 THR A O 1
ATOM 1936 N N . ALA A 1 245 ? -3.831 12.852 -4.851 1.00 96.81 245 ALA A N 1
ATOM 1937 C CA . ALA A 1 245 ? -4.632 12.270 -5.920 1.00 96.81 245 ALA A CA 1
ATOM 1938 C C . ALA A 1 245 ? -5.667 11.259 -5.390 1.00 96.81 245 ALA A C 1
ATOM 1940 O O . ALA A 1 245 ? -6.845 11.343 -5.731 1.00 96.81 245 ALA A O 1
ATOM 1941 N N . LEU A 1 246 ? -5.255 10.333 -4.513 1.00 96.88 246 LEU A N 1
ATOM 1942 C CA . LEU A 1 246 ? -6.130 9.260 -4.026 1.00 96.88 246 LEU A CA 1
ATOM 1943 C C . LEU A 1 246 ? -7.126 9.700 -2.947 1.00 96.88 246 LEU A C 1
ATOM 1945 O O . LEU A 1 246 ? -8.264 9.232 -2.949 1.00 96.88 246 LEU A O 1
ATOM 1949 N N . LEU A 1 247 ? -6.704 10.546 -2.001 1.00 96.38 247 LEU A N 1
ATOM 1950 C CA . LEU A 1 247 ? -7.494 10.838 -0.798 1.00 96.38 247 LEU A CA 1
ATOM 1951 C C . LEU A 1 247 ? -8.215 12.187 -0.835 1.00 96.38 247 LEU A C 1
ATOM 1953 O O . LEU A 1 247 ? -9.211 12.335 -0.134 1.00 96.38 247 LEU A O 1
ATOM 1957 N N . LEU A 1 248 ? -7.688 13.177 -1.566 1.00 94.06 248 LEU A N 1
ATOM 1958 C CA . LEU A 1 248 ? -8.203 14.553 -1.530 1.00 94.06 248 LEU A CA 1
ATOM 1959 C C . LEU A 1 248 ? -8.935 14.948 -2.815 1.00 94.06 248 LEU A C 1
ATOM 1961 O O . LEU A 1 248 ? -9.963 15.608 -2.738 1.00 94.06 248 LEU A O 1
ATOM 1965 N N . GLN A 1 249 ? -8.406 14.569 -3.980 1.00 92.88 249 GLN A N 1
ATOM 1966 C CA . GLN A 1 249 ? -8.980 14.942 -5.279 1.00 92.88 249 GLN A CA 1
ATOM 1967 C C . GLN A 1 249 ? -9.902 13.863 -5.861 1.00 92.88 249 GLN A C 1
ATOM 1969 O O . GLN A 1 249 ? -10.857 14.178 -6.566 1.00 92.88 249 GLN A O 1
ATOM 1974 N N . GLY A 1 250 ? -9.617 12.588 -5.589 1.00 86.75 250 GLY A N 1
ATOM 1975 C CA . GLY A 1 250 ? -10.425 11.469 -6.066 1.00 86.75 250 GLY A CA 1
ATOM 1976 C C . GLY A 1 250 ? -11.732 11.279 -5.293 1.00 86.75 250 GLY A C 1
ATOM 1977 O O . GLY A 1 250 ? -11.966 11.897 -4.262 1.00 86.75 250 GLY A O 1
ATOM 1978 N N . SER A 1 251 ? -12.572 10.356 -5.775 1.00 93.12 251 SER A N 1
ATOM 1979 C CA . SER A 1 251 ? -13.681 9.776 -5.003 1.00 93.12 251 SER A CA 1
ATOM 1980 C C . SER A 1 251 ? -13.165 8.557 -4.229 1.00 93.12 251 SER A C 1
ATOM 1982 O O . SER A 1 251 ? -13.026 7.485 -4.830 1.00 93.12 251 SER A O 1
ATOM 1984 N N . PRO A 1 252 ? -12.848 8.670 -2.924 1.00 92.00 252 PRO A N 1
ATOM 1985 C CA . PRO A 1 252 ? -12.127 7.611 -2.218 1.00 92.00 252 PRO A CA 1
ATOM 1986 C C . PRO A 1 252 ? -12.961 6.335 -2.048 1.00 92.00 252 PRO A C 1
ATOM 1988 O O . PRO A 1 252 ? -12.405 5.246 -1.974 1.00 92.00 252 PRO A O 1
ATOM 1991 N N . SER A 1 253 ? -14.292 6.460 -2.049 1.00 93.50 253 SER A N 1
ATOM 1992 C CA . SER A 1 253 ? -15.230 5.333 -2.026 1.00 93.50 253 SER A CA 1
ATOM 1993 C C . SER A 1 253 ? -15.172 4.482 -3.298 1.00 93.50 253 SER A C 1
ATOM 1995 O O . SER A 1 253 ? -15.176 3.258 -3.213 1.00 93.50 253 SER A O 1
ATOM 1997 N N . LEU A 1 254 ? -15.074 5.114 -4.474 1.00 94.19 254 LEU A N 1
ATOM 1998 C CA . LEU A 1 254 ? -14.985 4.423 -5.768 1.00 94.19 254 LEU A CA 1
ATOM 1999 C C . LEU A 1 254 ? -13.610 3.786 -5.990 1.00 94.19 254 LEU A C 1
ATOM 2001 O O . LEU A 1 254 ? -13.497 2.770 -6.667 1.00 94.19 254 LEU A O 1
ATOM 2005 N N . ASN A 1 255 ? -12.567 4.371 -5.400 1.00 95.69 255 ASN A N 1
ATOM 2006 C CA . ASN A 1 255 ? -11.187 3.907 -5.523 1.00 95.69 255 ASN A CA 1
ATOM 2007 C C . ASN A 1 255 ? -10.693 3.179 -4.264 1.00 95.69 255 ASN A C 1
ATOM 2009 O O . ASN A 1 255 ? -9.485 3.112 -4.033 1.00 95.69 255 ASN A O 1
ATOM 2013 N N . LEU A 1 256 ? -11.599 2.627 -3.450 1.00 97.19 256 LEU A N 1
ATOM 2014 C CA . LEU A 1 256 ? -11.238 1.987 -2.185 1.00 97.19 256 LEU A CA 1
ATOM 2015 C C . LEU A 1 256 ? -10.133 0.916 -2.338 1.00 97.19 256 LEU A C 1
ATOM 2017 O O . LEU A 1 256 ? -9.165 0.989 -1.580 1.00 97.19 256 LEU A O 1
ATOM 2021 N N . PRO A 1 257 ? -10.166 0.005 -3.336 1.00 98.00 257 PRO A N 1
ATOM 2022 C CA . PRO A 1 257 ? -9.083 -0.962 -3.524 1.00 98.00 257 PRO A CA 1
ATOM 2023 C C . PRO A 1 257 ? -7.704 -0.313 -3.739 1.00 98.00 257 PRO A C 1
ATOM 2025 O O . PRO A 1 257 ? -6.692 -0.833 -3.272 1.00 98.00 257 PRO A O 1
ATOM 2028 N N . LEU A 1 258 ? -7.641 0.838 -4.424 1.00 97.94 258 LEU A N 1
ATOM 2029 C CA . LEU A 1 258 ? -6.384 1.565 -4.657 1.00 97.94 258 LEU A CA 1
ATOM 2030 C C . LEU A 1 258 ? -5.898 2.244 -3.381 1.00 97.94 258 LEU A C 1
ATOM 2032 O O . LEU A 1 258 ? -4.705 2.222 -3.090 1.00 97.94 258 LEU A O 1
ATOM 2036 N N . VAL A 1 259 ? -6.821 2.819 -2.606 1.00 98.19 259 VAL A N 1
ATOM 2037 C CA . VAL A 1 259 ? -6.524 3.429 -1.304 1.00 98.19 259 VAL A CA 1
ATOM 2038 C C . VAL A 1 259 ? -5.964 2.385 -0.335 1.00 98.19 259 VAL A C 1
ATOM 2040 O O . VAL A 1 259 ? -4.959 2.638 0.329 1.00 98.19 259 VAL A O 1
ATOM 2043 N N . GLU A 1 260 ? -6.563 1.196 -0.290 1.00 98.19 260 GLU A N 1
ATOM 2044 C CA . GLU A 1 260 ? -6.077 0.070 0.515 1.00 98.19 260 GLU A CA 1
ATOM 2045 C C . GLU A 1 260 ? -4.687 -0.370 0.075 1.00 98.19 260 GLU A C 1
ATOM 2047 O O . GLU A 1 260 ? -3.771 -0.475 0.895 1.00 98.19 260 GLU A O 1
ATOM 2052 N N . ARG A 1 261 ? -4.501 -0.562 -1.235 1.00 98.44 261 ARG A N 1
ATOM 2053 C CA . ARG A 1 261 ? -3.213 -0.979 -1.783 1.00 98.44 261 ARG A CA 1
ATOM 2054 C C . ARG A 1 261 ? -2.118 0.047 -1.501 1.00 98.44 261 ARG A C 1
ATOM 2056 O O . ARG A 1 261 ? -1.018 -0.330 -1.104 1.00 98.44 261 ARG A O 1
ATOM 2063 N N . PHE A 1 262 ? -2.433 1.333 -1.627 1.00 98.38 262 PHE A N 1
ATOM 2064 C CA . PHE A 1 262 ? -1.544 2.431 -1.259 1.00 98.38 262 PHE A CA 1
ATOM 2065 C C . PHE A 1 262 ? -1.192 2.418 0.238 1.00 98.38 262 PHE A C 1
ATOM 2067 O O . PHE A 1 262 ? -0.030 2.603 0.601 1.00 98.38 262 PHE A O 1
ATOM 2074 N N . GLY A 1 263 ? -2.158 2.132 1.115 1.00 98.38 263 GLY A N 1
ATOM 2075 C CA . GLY A 1 263 ? -1.921 1.954 2.551 1.00 98.38 263 GLY A CA 1
ATOM 2076 C C . GLY A 1 263 ? -0.944 0.829 2.870 1.00 98.38 263 GLY A C 1
ATOM 2077 O O . GLY A 1 263 ? -0.017 1.028 3.652 1.00 98.38 263 GLY A O 1
ATOM 2078 N N . ILE A 1 264 ? -1.106 -0.326 2.224 1.00 98.62 264 ILE A N 1
ATOM 2079 C CA . ILE A 1 264 ? -0.225 -1.486 2.419 1.00 98.62 264 ILE A CA 1
ATOM 2080 C C . ILE A 1 264 ? 1.185 -1.198 1.884 1.00 98.62 264 ILE A C 1
ATOM 2082 O O . ILE A 1 264 ? 2.163 -1.491 2.565 1.00 98.62 264 ILE A O 1
ATOM 2086 N N . ILE A 1 265 ? 1.313 -0.577 0.704 1.00 98.44 265 ILE A N 1
ATOM 2087 C CA . ILE A 1 265 ? 2.624 -0.226 0.129 1.00 98.44 265 ILE A CA 1
ATOM 2088 C C . ILE A 1 265 ? 3.344 0.810 0.998 1.00 98.44 265 ILE A C 1
ATOM 2090 O O . ILE A 1 265 ? 4.518 0.639 1.309 1.00 98.44 265 ILE A O 1
ATOM 2094 N N . THR A 1 266 ? 2.658 1.873 1.428 1.00 98.19 266 THR A N 1
ATOM 2095 C CA . THR A 1 266 ? 3.276 2.894 2.294 1.00 98.19 266 THR A CA 1
ATOM 2096 C C . THR A 1 266 ? 3.707 2.316 3.641 1.00 98.19 266 THR A C 1
ATOM 2098 O O . THR A 1 266 ? 4.770 2.689 4.134 1.00 98.19 266 THR A O 1
ATOM 2101 N N . ALA A 1 267 ? 2.946 1.372 4.202 1.00 98.19 267 ALA A N 1
ATOM 2102 C CA . ALA A 1 267 ? 3.324 0.629 5.401 1.00 98.19 267 ALA A CA 1
ATOM 2103 C C . ALA A 1 267 ? 4.565 -0.256 5.171 1.00 98.19 267 ALA A C 1
ATOM 2105 O O . ALA A 1 267 ? 5.533 -0.137 5.918 1.00 98.19 267 ALA A O 1
ATOM 2106 N N . ALA A 1 268 ? 4.582 -1.045 4.089 1.00 98.38 268 ALA A N 1
ATOM 2107 C CA . ALA A 1 268 ? 5.705 -1.904 3.690 1.00 98.38 268 ALA A CA 1
ATOM 2108 C C . ALA A 1 268 ? 7.014 -1.145 3.421 1.00 98.38 268 ALA A C 1
ATOM 2110 O O . ALA A 1 268 ? 8.083 -1.742 3.427 1.00 98.38 268 ALA A O 1
ATOM 2111 N N . LYS A 1 269 ? 6.923 0.160 3.153 1.00 98.31 269 LYS A N 1
ATOM 2112 C CA . LYS A 1 269 ? 8.058 1.042 2.853 1.00 98.31 269 LYS A CA 1
ATOM 2113 C C . LYS A 1 269 ? 8.420 1.994 3.998 1.00 98.31 269 LYS A C 1
ATOM 2115 O O . LYS A 1 269 ? 9.203 2.918 3.797 1.00 98.31 269 LYS A O 1
ATOM 2120 N N . GLY A 1 270 ? 7.809 1.834 5.175 1.00 97.94 270 GLY A N 1
ATOM 2121 C CA . GLY A 1 270 ? 8.110 2.640 6.363 1.00 97.94 270 GLY A CA 1
ATOM 2122 C C . GLY A 1 270 ? 7.461 4.028 6.412 1.00 97.94 270 GLY A C 1
ATOM 2123 O O . GLY A 1 270 ? 7.690 4.790 7.355 1.00 97.94 270 GLY A O 1
ATOM 2124 N N . TYR A 1 271 ? 6.599 4.392 5.458 1.00 97.69 271 TYR A N 1
ATOM 2125 C CA . TYR A 1 271 ? 5.937 5.704 5.400 1.00 97.69 271 TYR A CA 1
ATOM 2126 C C . TYR A 1 271 ? 4.699 5.805 6.308 1.00 97.69 271 TYR A C 1
ATOM 2128 O O . TYR A 1 271 ? 3.615 6.240 5.904 1.00 97.69 271 TYR A O 1
ATOM 2136 N N . ARG A 1 272 ? 4.885 5.477 7.590 1.00 95.88 272 ARG A N 1
ATOM 2137 C CA . ARG A 1 272 ? 3.856 5.443 8.645 1.00 95.88 272 ARG A CA 1
ATOM 2138 C C . ARG A 1 272 ? 3.004 6.716 8.752 1.00 95.88 272 ARG A C 1
ATOM 2140 O O . ARG A 1 272 ? 1.824 6.638 9.083 1.00 95.88 272 ARG A O 1
ATOM 2147 N N . ARG A 1 273 ? 3.560 7.891 8.425 1.00 96.50 273 ARG A N 1
ATOM 2148 C CA . ARG A 1 273 ? 2.864 9.194 8.504 1.00 96.50 273 ARG A CA 1
ATOM 2149 C C . ARG A 1 273 ? 1.587 9.282 7.658 1.00 96.50 273 ARG A C 1
ATOM 2151 O O . ARG A 1 273 ? 0.703 10.072 7.975 1.00 96.50 273 ARG A O 1
ATOM 2158 N N . TYR A 1 274 ? 1.488 8.505 6.578 1.00 97.00 274 TYR A N 1
ATOM 2159 C CA . TYR A 1 274 ? 0.322 8.527 5.690 1.00 97.00 274 TYR A CA 1
ATOM 2160 C C . TYR A 1 274 ? -0.812 7.629 6.171 1.00 97.00 274 TYR A C 1
ATOM 2162 O O . TYR A 1 274 ? -1.977 7.870 5.841 1.00 97.00 274 TYR A O 1
ATOM 2170 N N . PHE A 1 275 ? -0.481 6.632 6.989 1.00 97.62 275 PHE A N 1
ATOM 2171 C CA . PHE A 1 275 ? -1.399 5.573 7.364 1.00 97.62 275 PHE A CA 1
ATOM 2172 C C . PHE A 1 275 ? -2.680 6.073 8.053 1.00 97.62 275 PHE A C 1
ATOM 2174 O O . PHE A 1 275 ? -3.748 5.636 7.635 1.00 97.62 275 PHE A O 1
ATOM 2181 N N . PRO A 1 276 ? -2.666 7.036 9.004 1.00 97.75 276 PRO A N 1
ATOM 2182 C CA . PRO A 1 276 ? -3.899 7.466 9.669 1.00 97.75 276 PRO A CA 1
ATOM 2183 C C . PRO A 1 276 ? -4.950 8.055 8.719 1.00 97.75 276 PRO A C 1
ATOM 2185 O O . PRO A 1 276 ? -6.145 7.844 8.913 1.00 97.75 276 PRO A O 1
ATOM 2188 N N . ALA A 1 277 ? -4.527 8.788 7.683 1.00 97.12 277 ALA A N 1
ATOM 2189 C CA . ALA A 1 277 ? -5.450 9.350 6.698 1.00 97.12 277 ALA A CA 1
ATOM 2190 C C . ALA A 1 277 ? -6.048 8.253 5.805 1.00 97.12 277 ALA A C 1
ATOM 2192 O O . ALA A 1 277 ? -7.257 8.231 5.590 1.00 97.12 277 ALA A O 1
ATOM 2193 N N . ILE A 1 278 ? -5.210 7.319 5.344 1.00 98.19 278 ILE A N 1
ATOM 2194 C CA . ILE A 1 278 ? -5.621 6.183 4.509 1.00 98.19 278 ILE A CA 1
ATOM 2195 C C . ILE A 1 278 ? -6.587 5.281 5.284 1.00 98.19 278 ILE A C 1
ATOM 2197 O O . ILE A 1 278 ? -7.690 4.996 4.830 1.00 98.19 278 ILE A O 1
ATOM 2201 N N . ALA A 1 279 ? -6.206 4.895 6.498 1.00 98.12 279 ALA A N 1
ATOM 2202 C CA . ALA A 1 279 ? -6.971 4.007 7.355 1.00 98.12 279 ALA A CA 1
ATOM 2203 C C . ALA A 1 279 ? -8.355 4.569 7.721 1.00 98.12 279 ALA A C 1
ATOM 2205 O O . ALA A 1 279 ? -9.314 3.807 7.804 1.00 98.12 279 ALA A O 1
ATOM 2206 N N . ARG A 1 280 ? -8.497 5.894 7.890 1.00 97.62 280 ARG A N 1
ATOM 2207 C CA . ARG A 1 280 ? -9.813 6.532 8.088 1.00 97.62 280 ARG A CA 1
ATOM 2208 C C . ARG A 1 280 ? -10.718 6.375 6.872 1.00 97.62 280 ARG A C 1
ATOM 2210 O O . ARG A 1 280 ? -11.901 6.094 7.046 1.00 97.62 280 ARG A O 1
ATOM 2217 N N . VAL A 1 281 ? -10.177 6.537 5.665 1.00 97.69 281 VAL A N 1
ATOM 2218 C CA . VAL A 1 281 ? -10.930 6.331 4.421 1.00 97.69 281 VAL A CA 1
ATOM 2219 C C . VAL A 1 281 ? -11.363 4.871 4.314 1.00 97.69 281 VAL A C 1
ATOM 2221 O O . VAL A 1 281 ? -12.551 4.607 4.142 1.00 97.69 281 VAL A O 1
ATOM 2224 N N . VAL A 1 282 ? -10.441 3.927 4.522 1.00 98.00 282 VAL A N 1
ATOM 2225 C CA . VAL A 1 282 ? -10.756 2.491 4.484 1.00 98.00 282 VAL A CA 1
ATOM 2226 C C . VAL A 1 282 ? -11.821 2.125 5.518 1.00 98.00 282 VAL A C 1
ATOM 2228 O O . VAL A 1 282 ? -12.835 1.531 5.169 1.00 98.00 282 VAL A O 1
ATOM 2231 N N . ALA A 1 283 ? -11.667 2.544 6.776 1.00 97.38 283 ALA A N 1
ATOM 2232 C CA . ALA A 1 283 ? -12.641 2.248 7.829 1.00 97.38 283 ALA A CA 1
ATOM 2233 C C . ALA A 1 283 ? -14.030 2.866 7.570 1.00 97.38 283 ALA A C 1
ATOM 2235 O O . ALA A 1 283 ? -15.045 2.310 8.000 1.00 97.38 283 ALA A O 1
ATOM 2236 N N . SER A 1 284 ? -14.085 3.993 6.855 1.00 96.62 284 SER A N 1
ATOM 2237 C CA . SER A 1 284 ? -15.341 4.675 6.521 1.00 96.62 284 SER A CA 1
ATOM 2238 C C . SER A 1 284 ? -16.088 4.008 5.364 1.00 96.62 284 SER A C 1
ATOM 2240 O O . SER A 1 284 ? -17.312 3.903 5.423 1.00 96.62 284 SER A O 1
ATOM 2242 N N . PHE A 1 285 ? -15.370 3.548 4.333 1.00 97.19 285 PHE A N 1
ATOM 2243 C CA . PHE A 1 285 ? -15.973 3.082 3.077 1.00 97.19 285 PHE A CA 1
ATOM 2244 C C . PHE A 1 285 ? -15.917 1.568 2.847 1.00 97.19 285 PHE A C 1
ATOM 2246 O O . PHE A 1 285 ? -16.574 1.082 1.929 1.00 97.19 285 PHE A O 1
ATOM 2253 N N . ALA A 1 286 ? -15.172 0.809 3.653 1.00 97.31 286 ALA A N 1
ATOM 2254 C CA . ALA A 1 286 ? -15.089 -0.639 3.493 1.00 97.31 286 ALA A CA 1
ATOM 2255 C C . ALA A 1 286 ? -16.456 -1.332 3.646 1.00 97.31 286 ALA A C 1
ATOM 2257 O O . ALA A 1 286 ? -17.248 -0.967 4.523 1.00 97.31 286 ALA A O 1
ATOM 2258 N N . PRO A 1 287 ? -16.726 -2.379 2.840 1.00 96.50 287 PRO A N 1
ATOM 2259 C CA . PRO A 1 287 ? -18.051 -2.993 2.751 1.00 96.50 287 PRO A CA 1
ATOM 2260 C C . PRO A 1 287 ? -18.454 -3.738 4.027 1.00 96.50 287 PRO A C 1
ATOM 2262 O O . PRO A 1 287 ? -19.638 -3.874 4.324 1.00 96.50 287 PRO A O 1
ATOM 2265 N N . ASN A 1 288 ? -17.485 -4.254 4.787 1.00 96.56 288 ASN A N 1
ATOM 2266 C CA . ASN A 1 288 ? -17.743 -5.003 6.011 1.00 96.56 288 ASN A CA 1
ATOM 2267 C C . ASN A 1 288 ? -16.562 -4.941 6.993 1.00 96.56 288 ASN A C 1
ATOM 2269 O O . ASN A 1 288 ? -15.443 -4.563 6.648 1.00 96.56 288 ASN A O 1
ATOM 2273 N N . ALA A 1 289 ? -16.826 -5.354 8.235 1.00 95.94 289 ALA A N 1
ATOM 2274 C CA . ALA A 1 289 ? -15.852 -5.376 9.323 1.00 95.94 289 ALA A CA 1
ATOM 2275 C C . ALA A 1 289 ? -14.618 -6.241 9.017 1.00 95.94 289 ALA A C 1
ATOM 2277 O O . ALA A 1 289 ? -13.492 -5.825 9.285 1.00 95.94 289 ALA A O 1
ATOM 2278 N N . LYS A 1 290 ? -14.819 -7.422 8.415 1.00 96.81 290 LYS A N 1
ATOM 2279 C CA . LYS A 1 290 ? -13.738 -8.358 8.068 1.00 96.81 290 LYS A CA 1
ATOM 2280 C C . LYS A 1 290 ? -12.725 -7.716 7.121 1.00 96.81 290 LYS A C 1
ATOM 2282 O O . LYS A 1 290 ? -11.527 -7.941 7.269 1.00 96.81 290 LYS A O 1
ATOM 2287 N N . HIS A 1 291 ? -13.201 -6.895 6.188 1.00 97.62 291 HIS A N 1
ATOM 2288 C CA . HIS A 1 291 ? -12.365 -6.165 5.240 1.00 97.62 291 HIS A CA 1
ATOM 2289 C C . HIS A 1 291 ? -11.457 -5.147 5.941 1.00 97.62 291 HIS A C 1
ATOM 2291 O O . HIS A 1 291 ? -10.251 -5.142 5.712 1.00 97.62 291 HIS A O 1
ATOM 2297 N N . ILE A 1 292 ? -12.014 -4.358 6.867 1.00 97.62 292 ILE A N 1
ATOM 2298 C CA . ILE A 1 292 ? -11.252 -3.380 7.662 1.00 97.62 292 ILE A CA 1
ATOM 2299 C C . ILE A 1 292 ? -10.184 -4.090 8.504 1.00 97.62 292 ILE A C 1
ATOM 2301 O O . ILE A 1 292 ? -9.024 -3.684 8.509 1.00 97.62 292 ILE A O 1
ATOM 2305 N N . ILE A 1 293 ? -10.561 -5.179 9.184 1.00 96.94 293 ILE A N 1
ATOM 2306 C CA . ILE A 1 293 ? -9.639 -5.974 10.009 1.00 96.94 293 ILE A CA 1
ATOM 2307 C C . ILE A 1 293 ? -8.490 -6.518 9.156 1.00 96.94 293 ILE A C 1
ATOM 2309 O O . ILE A 1 293 ? -7.331 -6.364 9.538 1.00 96.94 293 ILE A O 1
ATOM 2313 N N . LYS A 1 294 ? -8.798 -7.106 7.991 1.00 97.56 294 LYS A N 1
ATOM 2314 C CA . LYS A 1 294 ? -7.786 -7.630 7.066 1.00 97.56 294 LYS A CA 1
ATOM 2315 C C . LYS A 1 294 ? -6.798 -6.540 6.645 1.00 97.56 294 LYS A C 1
ATOM 2317 O O . LYS A 1 294 ? -5.598 -6.777 6.708 1.00 97.56 294 LYS A O 1
ATOM 2322 N N . PHE A 1 295 ? -7.291 -5.354 6.285 1.00 98.06 295 PHE A N 1
ATOM 2323 C CA . PHE A 1 295 ? -6.443 -4.222 5.909 1.00 98.06 295 PHE A CA 1
ATOM 2324 C C . PHE A 1 295 ? -5.468 -3.818 7.029 1.00 98.06 295 PHE A C 1
ATOM 2326 O O . PHE A 1 295 ? -4.276 -3.668 6.770 1.00 98.06 295 PHE A O 1
ATOM 2333 N N . PHE A 1 296 ? -5.941 -3.673 8.274 1.00 97.69 296 PHE A N 1
ATOM 2334 C CA . PHE A 1 296 ? -5.067 -3.306 9.398 1.00 97.69 296 PHE A CA 1
ATOM 2335 C C . PHE A 1 296 ? -4.041 -4.390 9.739 1.00 97.69 296 PHE A C 1
ATOM 2337 O O . PHE A 1 296 ? -2.907 -4.047 10.069 1.00 97.69 296 PHE A O 1
ATOM 2344 N N . ILE A 1 297 ? -4.424 -5.671 9.663 1.00 96.62 297 ILE A N 1
ATOM 2345 C CA . ILE A 1 297 ? -3.499 -6.792 9.882 1.00 96.62 297 ILE A CA 1
ATOM 2346 C C . ILE A 1 297 ? -2.410 -6.779 8.810 1.00 96.62 297 ILE A C 1
ATOM 2348 O O . ILE A 1 297 ? -1.238 -6.701 9.156 1.00 96.62 297 ILE A O 1
ATOM 2352 N N . GLU A 1 298 ? -2.789 -6.769 7.529 1.00 97.94 298 GLU A N 1
ATOM 2353 C CA . GLU A 1 298 ? -1.835 -6.831 6.419 1.00 97.94 298 GLU A CA 1
ATOM 2354 C C . GLU A 1 298 ? -0.892 -5.619 6.421 1.00 97.94 298 GLU A C 1
ATOM 2356 O O . GLU A 1 298 ? 0.322 -5.777 6.323 1.00 97.94 298 GLU A O 1
ATOM 2361 N N . ALA A 1 299 ? -1.413 -4.402 6.610 1.00 98.12 299 ALA A N 1
ATOM 2362 C CA . ALA A 1 299 ? -0.569 -3.212 6.704 1.00 98.12 299 ALA A CA 1
ATOM 2363 C C . ALA A 1 299 ? 0.377 -3.261 7.919 1.00 98.12 299 ALA A C 1
ATOM 2365 O O . ALA A 1 299 ? 1.539 -2.873 7.803 1.00 98.12 299 ALA A O 1
ATOM 2366 N N . GLY A 1 300 ? -0.099 -3.756 9.067 1.00 97.56 300 GLY A N 1
ATOM 2367 C CA . GLY A 1 300 ? 0.717 -3.927 10.267 1.00 97.56 300 GLY A CA 1
ATOM 2368 C C . GLY A 1 300 ? 1.838 -4.948 10.077 1.00 97.56 300 GLY A C 1
ATOM 2369 O O . GLY A 1 300 ? 2.977 -4.653 10.420 1.00 97.56 300 GLY A O 1
ATOM 2370 N N . GLU A 1 301 ? 1.542 -6.104 9.480 1.00 97.44 301 GLU A N 1
ATOM 2371 C CA . GLU A 1 301 ? 2.531 -7.145 9.167 1.00 97.44 301 GLU A CA 1
ATOM 2372 C C . GLU A 1 301 ? 3.628 -6.605 8.249 1.00 97.44 301 GLU A C 1
ATOM 2374 O O . GLU A 1 301 ? 4.806 -6.703 8.585 1.00 97.44 301 GLU A O 1
ATOM 2379 N N . ARG A 1 302 ? 3.256 -5.925 7.156 1.00 98.25 302 ARG A N 1
ATOM 2380 C CA . ARG A 1 302 ? 4.233 -5.327 6.234 1.00 98.25 302 ARG A CA 1
ATOM 2381 C C . ARG A 1 302 ? 5.084 -4.235 6.878 1.00 98.25 302 ARG A C 1
ATOM 2383 O O . ARG A 1 302 ? 6.274 -4.140 6.592 1.00 98.25 302 ARG A O 1
ATOM 2390 N N . ALA A 1 303 ? 4.502 -3.404 7.742 1.00 98.12 303 ALA A N 1
ATOM 2391 C CA . ALA A 1 303 ? 5.270 -2.400 8.475 1.00 98.12 303 ALA A CA 1
ATOM 2392 C C . ALA A 1 303 ? 6.215 -3.027 9.508 1.00 98.12 303 ALA A C 1
ATOM 2394 O O . ALA A 1 303 ? 7.311 -2.518 9.729 1.00 98.12 303 ALA A O 1
ATOM 2395 N N . THR A 1 304 ? 5.812 -4.129 10.138 1.00 97.44 304 THR A N 1
ATOM 2396 C CA . THR A 1 304 ? 6.670 -4.879 11.056 1.00 97.44 304 THR A CA 1
ATOM 2397 C C . THR A 1 304 ? 7.807 -5.578 10.313 1.00 97.44 304 THR A C 1
ATOM 2399 O O . THR A 1 304 ? 8.938 -5.509 10.780 1.00 97.44 304 THR A O 1
ATOM 2402 N N . GLU A 1 305 ? 7.559 -6.171 9.141 1.00 98.06 305 GLU A N 1
ATOM 2403 C CA . GLU A 1 305 ? 8.609 -6.702 8.253 1.00 98.06 305 GLU A CA 1
ATOM 2404 C C . GLU A 1 305 ? 9.626 -5.617 7.876 1.00 98.06 305 GLU A C 1
ATOM 2406 O O . GLU A 1 305 ? 10.833 -5.829 7.988 1.00 98.06 305 GLU A O 1
ATOM 2411 N N . TYR A 1 306 ? 9.139 -4.431 7.496 1.00 98.06 306 TYR A N 1
ATOM 2412 C CA . TYR A 1 306 ? 9.983 -3.270 7.230 1.00 98.06 306 TYR A CA 1
ATOM 2413 C C . TYR A 1 306 ? 10.851 -2.904 8.438 1.00 98.06 306 TYR A C 1
ATOM 2415 O O . TYR A 1 306 ? 12.070 -2.772 8.321 1.00 98.06 306 TYR A O 1
ATOM 2423 N N . ALA A 1 307 ? 10.230 -2.760 9.611 1.00 98.00 307 ALA A N 1
ATOM 2424 C CA . ALA A 1 307 ? 10.936 -2.414 10.836 1.00 98.00 307 ALA A CA 1
ATOM 2425 C C . ALA A 1 307 ? 11.964 -3.492 11.208 1.00 98.00 307 ALA A C 1
ATOM 2427 O O . ALA A 1 307 ? 13.084 -3.152 11.542 1.00 98.00 307 ALA A O 1
ATOM 2428 N N . HIS A 1 308 ? 11.670 -4.784 11.049 1.00 97.88 308 HIS A N 1
ATOM 2429 C CA . HIS A 1 308 ? 12.667 -5.838 11.267 1.00 97.88 308 HIS A CA 1
ATOM 2430 C C . HIS A 1 308 ? 13.913 -5.693 10.388 1.00 97.88 308 HIS A C 1
ATOM 2432 O O . HIS A 1 308 ? 15.002 -6.059 10.828 1.00 97.88 308 HIS A O 1
ATOM 2438 N N . HIS A 1 309 ? 13.762 -5.178 9.166 1.00 97.56 309 HIS A N 1
ATOM 2439 C CA . HIS A 1 309 ? 14.881 -4.991 8.250 1.00 97.56 309 HIS A CA 1
ATOM 2440 C C . HIS A 1 309 ? 15.714 -3.742 8.568 1.00 97.56 309 HIS A C 1
ATOM 2442 O O . HIS A 1 309 ? 16.940 -3.812 8.525 1.00 97.56 309 HIS A O 1
ATOM 2448 N N . PHE A 1 310 ? 15.065 -2.613 8.875 1.00 97.56 310 PHE A N 1
ATOM 2449 C CA . PHE A 1 310 ? 15.740 -1.315 9.019 1.00 97.56 310 PHE A CA 1
ATOM 2450 C C . PHE A 1 310 ? 15.913 -0.836 10.471 1.00 97.56 310 PHE A C 1
ATOM 2452 O O . PHE A 1 310 ? 16.916 -0.195 10.761 1.00 97.56 310 PHE A O 1
ATOM 2459 N N . HIS A 1 311 ? 14.972 -1.159 11.366 1.00 97.38 311 HIS A N 1
ATOM 2460 C CA . HIS A 1 311 ? 14.896 -0.705 12.770 1.00 97.38 311 HIS A CA 1
ATOM 2461 C C . HIS A 1 311 ? 14.384 -1.839 13.684 1.00 97.38 311 HIS A C 1
ATOM 2463 O O . HIS A 1 311 ? 13.243 -1.790 14.168 1.00 97.38 311 HIS A O 1
ATOM 2469 N N . PRO A 1 312 ? 15.150 -2.933 13.865 1.00 97.38 312 PRO A N 1
ATOM 2470 C CA . PRO A 1 312 ? 14.674 -4.136 14.554 1.00 97.38 312 PRO A CA 1
ATOM 2471 C C . PRO A 1 312 ? 14.210 -3.875 15.996 1.00 97.38 312 PRO A C 1
ATOM 2473 O O . PRO A 1 312 ? 13.305 -4.556 16.483 1.00 97.38 312 PRO A O 1
ATOM 2476 N N . GLU A 1 313 ? 14.774 -2.869 16.661 1.00 96.94 313 GLU A N 1
ATOM 2477 C CA . GLU A 1 313 ? 14.373 -2.387 17.983 1.00 96.94 313 GLU A CA 1
ATOM 2478 C C . GLU A 1 313 ? 12.960 -1.782 18.008 1.00 96.94 313 GLU A C 1
ATOM 2480 O O . GLU A 1 313 ? 12.266 -1.882 19.020 1.00 96.94 313 GLU A O 1
ATOM 2485 N N . GLU A 1 314 ? 12.493 -1.226 16.887 1.00 96.81 314 GLU A N 1
ATOM 2486 C CA . GLU A 1 314 ? 11.164 -0.622 16.745 1.00 96.81 314 GLU A CA 1
ATOM 2487 C C . GLU A 1 314 ? 10.115 -1.607 16.206 1.00 96.81 314 GLU A C 1
ATOM 2489 O O . GLU A 1 314 ? 8.935 -1.263 16.110 1.00 96.81 314 GLU A O 1
ATOM 2494 N N . ALA A 1 315 ? 10.486 -2.837 15.835 1.00 96.44 315 ALA A N 1
ATOM 2495 C CA . ALA A 1 315 ? 9.571 -3.761 15.157 1.00 96.44 315 ALA A CA 1
ATOM 2496 C C . ALA A 1 315 ? 8.352 -4.141 16.017 1.00 96.44 315 ALA A C 1
ATOM 2498 O O . ALA A 1 315 ? 7.209 -4.141 15.537 1.00 96.44 315 ALA A O 1
ATOM 2499 N N . MET A 1 316 ? 8.584 -4.389 17.311 1.00 94.50 316 MET A N 1
ATOM 2500 C CA . MET A 1 316 ? 7.519 -4.645 18.284 1.00 94.50 316 MET A CA 1
ATOM 2501 C C . MET A 1 316 ? 6.628 -3.410 18.469 1.00 94.50 316 MET A C 1
ATOM 2503 O O . MET A 1 316 ? 5.402 -3.522 18.412 1.00 94.50 316 MET A O 1
ATOM 2507 N N . GLU A 1 317 ? 7.226 -2.226 18.636 1.00 94.56 317 GLU A N 1
ATOM 2508 C CA . GLU A 1 317 ? 6.480 -0.969 18.778 1.00 94.56 317 GLU A CA 1
ATOM 2509 C C . GLU A 1 317 ? 5.641 -0.677 17.527 1.00 94.56 317 GLU A C 1
ATOM 2511 O O . GLU A 1 317 ? 4.475 -0.296 17.626 1.00 94.56 317 GLU A O 1
ATOM 2516 N N . THR A 1 318 ? 6.197 -0.922 16.342 1.00 95.75 318 THR A N 1
ATOM 2517 C CA . THR A 1 318 ? 5.523 -0.735 15.056 1.00 95.75 318 THR A CA 1
ATOM 2518 C C . THR A 1 318 ? 4.287 -1.623 14.955 1.00 95.75 318 THR A C 1
ATOM 2520 O O . THR A 1 318 ? 3.206 -1.121 14.635 1.00 95.75 318 THR A O 1
ATOM 2523 N N . SER A 1 319 ? 4.397 -2.908 15.313 1.00 94.81 319 SER A N 1
ATOM 2524 C CA . SER A 1 319 ? 3.241 -3.815 15.344 1.00 94.81 319 SER A CA 1
ATOM 2525 C C . SER A 1 319 ? 2.153 -3.305 16.297 1.00 94.81 319 SER A C 1
ATOM 2527 O O . SER A 1 319 ? 0.977 -3.203 15.926 1.00 94.81 319 SER A O 1
ATOM 2529 N N . GLN A 1 320 ? 2.545 -2.914 17.515 1.00 93.56 320 GLN A N 1
ATOM 2530 C CA . GLN A 1 320 ? 1.620 -2.369 18.509 1.00 93.56 320 GLN A CA 1
ATOM 2531 C C . GLN A 1 320 ? 0.960 -1.076 18.018 1.00 93.56 320 GLN A C 1
ATOM 2533 O O . GLN A 1 320 ? -0.247 -0.890 18.188 1.00 93.56 320 GLN A O 1
ATOM 2538 N N . TRP A 1 321 ? 1.706 -0.195 17.354 1.00 95.44 321 TRP A N 1
ATOM 2539 C CA . TRP A 1 321 ? 1.160 1.058 16.858 1.00 95.44 321 TRP A CA 1
ATOM 2540 C C . TRP A 1 321 ? 0.103 0.855 15.774 1.00 95.44 321 TRP A C 1
ATOM 2542 O O . TRP A 1 321 ? -0.957 1.472 15.864 1.00 95.44 321 TRP A O 1
ATOM 2552 N N . PHE A 1 322 ? 0.337 -0.008 14.778 1.00 96.56 322 PHE A N 1
ATOM 2553 C CA . PHE A 1 322 ? -0.654 -0.257 13.718 1.00 96.56 322 PHE A CA 1
ATOM 2554 C C . PHE A 1 322 ? -1.955 -0.820 14.289 1.00 96.56 322 PHE A C 1
ATOM 2556 O O . PHE A 1 322 ? -3.050 -0.416 13.889 1.00 96.56 322 PHE A O 1
ATOM 2563 N N . ARG A 1 323 ? -1.842 -1.694 15.292 1.00 94.19 323 ARG A N 1
ATOM 2564 C CA . ARG A 1 323 ? -2.999 -2.243 15.992 1.00 94.19 323 ARG A CA 1
ATOM 2565 C C . ARG A 1 323 ? -3.747 -1.182 16.795 1.00 94.19 323 ARG A C 1
ATOM 2567 O O . ARG A 1 323 ? -4.968 -1.088 16.678 1.00 94.19 323 ARG A O 1
ATOM 2574 N N . ARG A 1 324 ? -3.027 -0.351 17.557 1.00 95.56 324 ARG A N 1
ATOM 2575 C CA . ARG A 1 324 ? -3.600 0.785 18.295 1.00 95.56 324 ARG A CA 1
ATOM 2576 C C . ARG A 1 324 ? -4.316 1.749 17.355 1.00 95.56 324 ARG A C 1
ATOM 2578 O O . ARG A 1 324 ? -5.466 2.096 17.606 1.00 95.56 324 ARG A O 1
ATOM 2585 N N . ALA A 1 325 ? -3.664 2.127 16.259 1.00 96.56 325 ALA A N 1
ATOM 2586 C CA . ALA A 1 325 ? -4.239 2.991 15.239 1.00 96.56 325 ALA A CA 1
ATOM 2587 C C . ALA A 1 325 ? -5.520 2.379 14.656 1.00 96.56 325 ALA A C 1
ATOM 2589 O O . ALA A 1 325 ? -6.508 3.088 14.486 1.00 96.56 325 ALA A O 1
ATOM 2590 N N . GLY A 1 326 ? -5.543 1.065 14.417 1.00 97.19 326 GLY A N 1
ATOM 2591 C CA . GLY A 1 326 ? -6.740 0.359 13.969 1.00 97.19 326 GLY A CA 1
ATOM 2592 C C . GLY A 1 326 ? -7.904 0.424 14.949 1.00 97.19 326 GLY A C 1
ATOM 2593 O O . GLY A 1 326 ? -9.029 0.709 14.534 1.00 97.19 326 GLY A O 1
ATOM 2594 N N . VAL A 1 327 ? -7.643 0.233 16.244 1.00 96.56 327 VAL A N 1
ATOM 2595 C CA . VAL A 1 327 ? -8.660 0.363 17.298 1.00 96.56 327 VAL A CA 1
ATOM 2596 C C . VAL A 1 327 ? -9.188 1.798 17.377 1.00 96.56 327 VAL A C 1
ATOM 2598 O O . VAL A 1 327 ? -10.399 2.005 17.296 1.00 96.56 327 VAL A O 1
ATOM 2601 N N . GLU A 1 328 ? -8.299 2.791 17.470 1.00 96.69 328 GLU A N 1
ATOM 2602 C CA . GLU A 1 328 ? -8.669 4.209 17.592 1.00 96.69 328 GLU A CA 1
ATOM 2603 C C . GLU A 1 328 ? -9.454 4.702 16.368 1.00 96.69 328 GLU A C 1
ATOM 2605 O O . GLU A 1 328 ? -10.521 5.302 16.505 1.00 96.69 328 GLU A O 1
ATOM 2610 N N . ILE A 1 329 ? -8.978 4.410 15.155 1.00 97.44 329 ILE A N 1
ATOM 2611 C CA . ILE A 1 329 ? -9.634 4.832 13.910 1.00 97.44 329 ILE A CA 1
ATOM 2612 C C . ILE A 1 329 ? -10.990 4.141 13.738 1.00 97.44 329 ILE A C 1
ATOM 2614 O O . ILE A 1 329 ? -11.964 4.790 13.349 1.00 97.44 329 ILE A O 1
ATOM 2618 N N . SER A 1 330 ? -11.089 2.850 14.064 1.00 97.19 330 SER A N 1
ATOM 2619 C CA . SER A 1 330 ? -12.364 2.125 14.005 1.00 97.19 330 SER A CA 1
ATOM 2620 C C . SER A 1 330 ? -13.367 2.667 15.027 1.00 97.19 330 SER A C 1
ATOM 2622 O O . SER A 1 330 ? -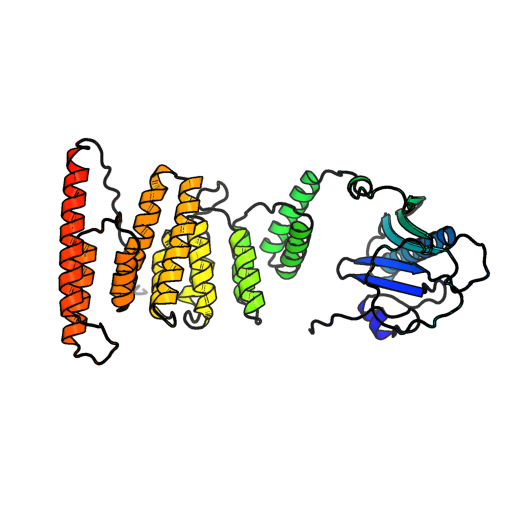14.543 2.830 14.706 1.00 97.19 330 SER A O 1
ATOM 2624 N N . ALA A 1 331 ? -12.917 3.028 16.233 1.00 95.81 331 ALA A N 1
ATOM 2625 C CA . ALA A 1 331 ? -13.767 3.669 17.235 1.00 95.81 331 ALA A CA 1
ATOM 2626 C C . ALA A 1 331 ? -14.251 5.057 16.775 1.00 95.81 331 ALA A C 1
ATOM 2628 O O . ALA A 1 331 ? -15.440 5.362 16.876 1.00 95.81 331 ALA A O 1
ATOM 2629 N N . HIS A 1 332 ? -13.365 5.879 16.202 1.00 94.94 332 HIS A N 1
ATOM 2630 C CA . HIS A 1 332 ? -13.720 7.205 15.683 1.00 94.94 332 HIS A CA 1
ATOM 2631 C C . HIS A 1 332 ? -14.686 7.165 14.493 1.00 94.94 332 HIS A C 1
ATOM 2633 O O . HIS A 1 332 ? -15.506 8.067 14.353 1.00 94.94 332 HIS A O 1
ATOM 2639 N N . THR A 1 333 ? -14.619 6.127 13.660 1.00 95.38 333 THR A N 1
ATOM 2640 C CA . THR A 1 333 ? -15.523 5.928 12.510 1.00 95.38 333 THR A CA 1
ATOM 2641 C C . THR A 1 333 ? -16.833 5.222 12.887 1.00 95.38 333 THR A C 1
ATOM 2643 O O . THR A 1 333 ? -17.616 4.852 12.013 1.00 95.38 333 THR A O 1
ATOM 2646 N N . GLY A 1 334 ? -17.091 5.016 14.186 1.00 93.88 334 GLY A N 1
ATOM 2647 C CA . GLY A 1 334 ? -18.300 4.355 14.688 1.00 93.88 334 GLY A CA 1
ATOM 2648 C C . GLY A 1 334 ? -18.330 2.839 14.459 1.00 93.88 334 GLY A C 1
ATOM 2649 O O . GLY A 1 334 ? -19.341 2.190 14.714 1.00 93.88 334 GLY A O 1
ATOM 2650 N N . LYS A 1 335 ? -17.228 2.234 14.004 1.00 95.38 335 LYS A N 1
ATOM 2651 C CA . LYS A 1 335 ? -17.095 0.792 13.754 1.00 95.38 335 LYS A CA 1
ATOM 2652 C C . LYS A 1 335 ? -16.640 0.063 15.024 1.00 95.38 335 LYS A C 1
ATOM 2654 O O . LYS A 1 335 ? -15.606 -0.602 15.048 1.00 95.38 335 LYS A O 1
ATOM 2659 N N . LEU A 1 336 ? -17.422 0.168 16.100 1.00 94.50 336 LEU A N 1
ATOM 2660 C CA . LEU A 1 336 ? -17.037 -0.345 17.426 1.00 94.50 336 LEU A CA 1
ATOM 2661 C C . LEU A 1 336 ? -16.824 -1.865 17.468 1.00 94.50 336 LEU A C 1
ATOM 2663 O O . LEU A 1 336 ? -15.930 -2.328 18.173 1.00 94.50 336 LEU A O 1
ATOM 2667 N N . GLY A 1 337 ? -17.571 -2.637 16.672 1.00 93.69 337 GLY A N 1
ATOM 2668 C CA . GLY A 1 337 ? -17.336 -4.079 16.528 1.00 93.69 337 GLY A CA 1
ATOM 2669 C C . GLY A 1 337 ? -15.934 -4.394 15.994 1.00 93.69 337 GLY A C 1
ATOM 2670 O O . GLY A 1 337 ? -15.223 -5.206 16.575 1.00 93.69 337 GLY A O 1
ATOM 2671 N N . VAL A 1 338 ? -15.488 -3.661 14.966 1.00 95.94 338 VAL A N 1
ATOM 2672 C CA . VAL A 1 338 ? -14.132 -3.789 14.403 1.00 95.94 338 VAL A CA 1
ATOM 2673 C C . VAL A 1 338 ? -13.074 -3.435 15.443 1.00 95.94 338 VAL A C 1
ATOM 2675 O O . VAL A 1 338 ? -12.100 -4.166 15.594 1.00 95.94 338 VAL A O 1
ATOM 2678 N N . ALA A 1 339 ? -13.274 -2.341 16.184 1.00 95.81 339 ALA A N 1
ATOM 2679 C CA . ALA A 1 339 ? -12.353 -1.927 17.240 1.00 95.81 339 ALA A CA 1
ATOM 2680 C C . ALA A 1 339 ? -12.200 -3.018 18.318 1.00 95.81 339 ALA A C 1
ATOM 2682 O O . ALA A 1 339 ? -11.083 -3.345 18.717 1.00 95.81 339 ALA A O 1
ATOM 2683 N N . LEU A 1 340 ? -13.311 -3.630 18.747 1.00 94.06 340 LEU A N 1
ATOM 2684 C CA . LEU A 1 340 ? -13.308 -4.736 19.708 1.00 94.06 340 LEU A CA 1
ATOM 2685 C C . LEU A 1 340 ? -12.630 -5.995 19.158 1.00 94.06 340 LEU A C 1
ATOM 2687 O O . LEU A 1 340 ? -11.919 -6.672 19.899 1.00 94.06 340 LEU A O 1
ATOM 2691 N N . ASP A 1 341 ? -12.828 -6.323 17.885 1.00 95.00 341 ASP A N 1
ATOM 2692 C CA . ASP A 1 341 ? -12.212 -7.504 17.278 1.00 95.00 341 ASP A CA 1
ATOM 2693 C C . ASP A 1 341 ? -10.703 -7.317 17.086 1.00 95.00 341 ASP A C 1
ATOM 2695 O O . ASP A 1 341 ? -9.923 -8.195 17.463 1.00 95.00 341 ASP A O 1
ATOM 2699 N N . LEU A 1 342 ? -10.267 -6.134 16.637 1.00 94.88 342 LEU A N 1
ATOM 2700 C CA . LEU A 1 342 ? -8.849 -5.765 16.595 1.00 94.88 342 LEU A CA 1
ATOM 2701 C C . LEU A 1 342 ? -8.207 -5.842 17.985 1.00 94.88 342 LEU A C 1
ATOM 2703 O O . LEU A 1 342 ? -7.086 -6.335 18.128 1.00 94.88 342 LEU A O 1
ATOM 2707 N N . LEU A 1 343 ? -8.923 -5.433 19.032 1.00 93.06 343 LEU A N 1
ATOM 2708 C CA . LEU A 1 343 ? -8.459 -5.524 20.415 1.00 93.06 343 LEU A CA 1
ATOM 2709 C C . LEU A 1 343 ? -8.311 -6.978 20.912 1.00 93.06 343 LEU A C 1
ATOM 2711 O O . LEU A 1 343 ? -7.452 -7.253 21.750 1.00 93.06 343 LEU A O 1
ATOM 2715 N N . LYS A 1 344 ? -9.054 -7.942 20.352 1.00 91.94 344 LYS A N 1
ATOM 2716 C CA . LYS A 1 344 ? -8.993 -9.367 20.742 1.00 91.94 344 LYS A CA 1
ATOM 2717 C C . LYS A 1 344 ? -7.895 -10.185 20.045 1.00 91.94 344 LYS A C 1
ATOM 2719 O O . LYS A 1 344 ? -7.492 -11.200 20.606 1.00 91.94 344 LYS A O 1
ATOM 2724 N N . LEU A 1 345 ? -7.410 -9.767 18.870 1.00 90.50 345 LEU A N 1
ATOM 2725 C CA . LEU A 1 345 ? -6.513 -10.559 17.999 1.00 90.50 345 LEU A CA 1
ATOM 2726 C C . LEU A 1 345 ? -5.271 -11.184 18.674 1.00 90.50 345 LEU A C 1
ATOM 2728 O O . LEU A 1 345 ? -4.969 -12.344 18.419 1.00 90.50 345 LEU A O 1
ATOM 2732 N N . LYS A 1 346 ? -4.553 -10.460 19.541 1.00 85.88 346 LYS A N 1
ATOM 2733 C CA . LYS A 1 346 ? -3.460 -11.000 20.376 1.00 85.88 346 LYS A CA 1
ATOM 2734 C C . LYS A 1 346 ? -3.510 -10.479 21.811 1.00 85.88 346 LYS A C 1
ATOM 2736 O O . LYS A 1 346 ? -3.966 -9.356 22.050 1.00 85.88 346 LYS A O 1
ATOM 2741 N N . ARG A 1 347 ? -3.033 -11.303 22.750 1.00 76.25 347 ARG A N 1
ATOM 2742 C CA . ARG A 1 347 ? -3.115 -11.094 24.210 1.00 76.25 347 ARG A CA 1
ATOM 2743 C C . ARG A 1 347 ? -1.999 -10.223 24.801 1.00 76.25 347 ARG A C 1
ATOM 2745 O O . ARG A 1 347 ? -2.156 -9.752 25.917 1.00 76.25 347 ARG A O 1
ATOM 2752 N N . ASP A 1 348 ? -0.914 -10.028 24.067 1.00 80.31 348 ASP A N 1
ATOM 2753 C CA . ASP A 1 348 ? 0.323 -9.319 24.433 1.00 80.31 348 ASP A CA 1
ATOM 2754 C C . ASP A 1 348 ? 0.285 -7.807 24.154 1.00 80.31 348 ASP A C 1
ATOM 2756 O O . ASP A 1 348 ? 1.274 -7.097 24.310 1.00 80.31 348 ASP A O 1
ATOM 2760 N N . PHE A 1 349 ? -0.869 -7.301 23.737 1.00 82.88 349 PHE A N 1
ATOM 2761 C CA . PHE A 1 349 ? -1.038 -5.915 23.342 1.00 82.88 349 PHE A CA 1
ATOM 2762 C C . PHE A 1 349 ? -1.553 -5.073 24.505 1.00 82.88 349 PHE A C 1
ATOM 2764 O O . PHE A 1 349 ? -2.676 -5.280 24.955 1.00 82.88 349 PHE A O 1
ATOM 2771 N N . SER A 1 350 ? -0.726 -4.127 24.954 1.00 85.19 350 SER A N 1
ATOM 2772 C CA . SER A 1 350 ? -1.107 -3.113 25.936 1.00 85.19 350 SER A CA 1
ATOM 2773 C C . SER A 1 350 ? -1.570 -1.851 25.220 1.00 85.19 350 SER A C 1
ATOM 2775 O O . SER A 1 350 ? -0.809 -1.263 24.451 1.00 85.19 350 SER A O 1
ATOM 2777 N N . MET A 1 351 ? -2.780 -1.382 25.519 1.00 89.44 351 MET A N 1
ATOM 2778 C CA . MET A 1 351 ? -3.232 -0.060 25.070 1.00 89.44 351 MET A CA 1
ATOM 2779 C C . MET A 1 351 ? -3.072 1.011 26.154 1.00 89.44 351 MET A C 1
ATOM 2781 O O . MET A 1 351 ? -3.130 0.698 27.346 1.00 89.44 351 MET A O 1
ATOM 2785 N N . PRO A 1 352 ? -2.899 2.286 25.766 1.00 91.00 352 PRO A N 1
ATOM 2786 C CA . PRO A 1 352 ? -3.035 3.403 26.693 1.00 91.00 352 PRO A CA 1
ATOM 2787 C C . PRO A 1 352 ? -4.463 3.524 27.224 1.00 91.00 352 PRO A C 1
ATOM 2789 O O . PRO A 1 352 ? -5.430 3.228 26.520 1.00 91.00 352 PRO A O 1
ATOM 2792 N N . ASP A 1 353 ? -4.594 4.039 28.445 1.00 91.12 353 ASP A N 1
ATOM 2793 C CA . ASP A 1 353 ? -5.894 4.227 29.098 1.00 91.12 353 ASP A CA 1
ATOM 2794 C C . ASP A 1 353 ? -6.817 5.166 28.305 1.00 91.12 353 ASP A C 1
ATOM 2796 O O . ASP A 1 353 ? -8.009 4.896 28.191 1.00 91.12 353 ASP A O 1
ATOM 2800 N N . SER A 1 354 ? -6.259 6.171 27.623 1.00 93.50 354 SER A N 1
ATOM 2801 C CA . SER A 1 354 ? -7.022 7.076 26.754 1.00 93.50 354 SER A CA 1
ATOM 2802 C C . SER A 1 354 ? -7.712 6.368 25.582 1.00 93.50 354 SER A C 1
ATOM 2804 O O . SER A 1 354 ? -8.799 6.771 25.168 1.00 93.50 354 SER A O 1
ATOM 2806 N N . THR A 1 355 ? -7.131 5.285 25.051 1.00 93.25 355 THR A N 1
ATOM 2807 C CA . THR A 1 355 ? -7.770 4.491 23.993 1.00 93.25 355 THR A CA 1
ATOM 2808 C C . THR A 1 355 ? -8.962 3.704 24.550 1.00 93.25 355 THR A C 1
ATOM 2810 O O . THR A 1 355 ? -10.002 3.618 23.896 1.00 93.25 355 THR A O 1
ATOM 2813 N N . TYR A 1 356 ? -8.849 3.174 25.772 1.00 92.88 356 TYR A N 1
ATOM 2814 C CA . TYR A 1 356 ? -9.958 2.510 26.464 1.00 92.88 356 TYR A CA 1
ATOM 2815 C C . TYR A 1 356 ? -11.096 3.483 26.784 1.00 92.88 356 TYR A C 1
ATOM 2817 O O . TYR A 1 356 ? -12.259 3.178 26.514 1.00 92.88 356 TYR A O 1
ATOM 2825 N N . GLU A 1 357 ? -10.765 4.671 27.287 1.00 93.62 357 GLU A N 1
ATOM 2826 C CA . GLU A 1 357 ? -11.723 5.747 27.556 1.00 93.62 357 GLU A CA 1
ATOM 2827 C C . GLU A 1 357 ? -12.465 6.179 26.288 1.00 93.62 357 GLU A C 1
ATOM 2829 O O . GLU A 1 357 ? -13.691 6.290 26.305 1.00 93.62 357 GLU A O 1
ATOM 2834 N N . LEU A 1 358 ? -11.752 6.336 25.165 1.00 93.94 358 LEU A N 1
ATOM 2835 C CA . LEU A 1 358 ? -12.363 6.629 23.868 1.00 93.94 358 LEU A CA 1
ATOM 2836 C C . LEU A 1 358 ? -13.383 5.553 23.469 1.00 93.94 358 LEU A C 1
ATOM 2838 O O . LEU A 1 358 ? -14.488 5.882 23.033 1.00 93.94 358 LEU A O 1
ATOM 2842 N N . MET A 1 359 ? -13.032 4.272 23.611 1.00 93.88 359 MET A N 1
ATOM 2843 C CA . MET A 1 359 ? -13.940 3.172 23.274 1.00 93.88 359 MET A CA 1
ATOM 2844 C C . MET A 1 359 ? -15.177 3.142 24.179 1.00 93.88 359 MET A C 1
ATOM 2846 O O . MET A 1 359 ? -16.287 2.962 23.676 1.00 93.88 359 MET A O 1
ATOM 2850 N N . LEU A 1 360 ? -15.003 3.342 25.490 1.00 93.56 360 LEU A N 1
ATOM 2851 C CA . LEU A 1 360 ? -16.110 3.417 26.450 1.00 93.56 360 LEU A CA 1
ATOM 2852 C C . LEU A 1 360 ? -17.043 4.582 26.122 1.00 93.56 360 LEU A C 1
ATOM 2854 O O . LEU A 1 360 ? -18.255 4.391 26.026 1.00 93.56 360 LEU A O 1
ATOM 2858 N N . LEU A 1 361 ? -16.483 5.768 25.878 1.00 94.81 361 LEU A N 1
ATOM 2859 C CA . LEU A 1 361 ? -17.244 6.958 25.513 1.00 94.81 361 LEU A CA 1
ATOM 2860 C C . LEU A 1 361 ? -18.065 6.722 24.239 1.00 94.81 361 LEU A C 1
ATOM 2862 O O . LEU A 1 361 ? -19.267 6.983 24.228 1.00 94.81 361 LEU A O 1
ATOM 2866 N N . LYS A 1 362 ? -17.460 6.144 23.195 1.00 93.75 362 LYS A N 1
ATOM 2867 C CA . LYS A 1 362 ? -18.159 5.847 21.935 1.00 93.75 362 LYS A CA 1
ATOM 2868 C C . LYS A 1 362 ? -19.248 4.778 22.087 1.00 93.75 362 LYS A C 1
ATOM 2870 O O . LYS A 1 362 ? -20.290 4.882 21.442 1.00 93.75 362 LYS A O 1
ATOM 2875 N N . LEU A 1 363 ? -19.055 3.777 22.949 1.00 90.94 363 LEU A N 1
ATOM 2876 C CA . LEU A 1 363 ? -20.100 2.792 23.259 1.00 90.94 363 LEU A CA 1
ATOM 2877 C C . LEU A 1 363 ? -21.283 3.411 24.004 1.00 90.94 363 LEU A C 1
ATOM 2879 O O . LEU A 1 363 ? -22.429 3.123 23.664 1.00 90.94 363 LEU A O 1
ATOM 2883 N N . LEU A 1 364 ? -21.021 4.279 24.983 1.00 91.19 364 LEU A N 1
ATOM 2884 C CA . LEU A 1 364 ? -22.070 4.991 25.714 1.00 91.19 364 LEU A CA 1
ATOM 2885 C C . LEU A 1 364 ? -22.850 5.941 24.792 1.00 91.19 364 LEU A C 1
ATOM 2887 O O . LEU A 1 364 ? -24.076 6.012 24.875 1.00 91.19 364 LEU A O 1
ATOM 2891 N N . GLU A 1 365 ? -22.169 6.636 23.875 1.00 92.00 365 GLU A N 1
ATOM 2892 C CA . GLU A 1 365 ? -22.814 7.439 22.825 1.00 92.00 365 GLU A CA 1
ATOM 2893 C C . GLU A 1 365 ? -23.719 6.577 21.931 1.00 92.00 365 GLU A C 1
ATOM 2895 O O . GLU A 1 365 ? -24.870 6.941 21.685 1.00 92.00 365 GLU A O 1
ATOM 2900 N N . SER A 1 366 ? -23.240 5.403 21.506 1.00 88.56 366 SER A N 1
ATOM 2901 C CA . SER A 1 366 ? -24.018 4.463 20.690 1.00 88.56 366 SER A CA 1
ATOM 2902 C C . SER A 1 366 ? -25.257 3.926 21.417 1.00 88.56 366 SER A C 1
ATOM 2904 O O . SER A 1 366 ? -26.286 3.728 20.770 1.00 88.56 366 SER A O 1
ATOM 2906 N N . GLN A 1 367 ? -25.195 3.716 22.738 1.00 88.38 367 GLN A N 1
ATOM 2907 C CA . GLN A 1 367 ? -26.358 3.319 23.543 1.00 88.38 367 GLN A CA 1
ATOM 2908 C C . GLN A 1 367 ? -27.415 4.429 23.599 1.00 88.38 367 GLN A C 1
ATOM 2910 O O . GLN A 1 367 ? -28.603 4.163 23.420 1.00 88.38 367 GLN A O 1
ATOM 2915 N N . LYS A 1 368 ? -26.989 5.684 23.803 1.00 90.06 368 LYS A N 1
ATOM 2916 C CA . LYS A 1 368 ? -27.898 6.841 23.875 1.00 90.06 368 LYS A CA 1
ATOM 2917 C C . LYS A 1 368 ? -28.638 7.100 22.562 1.00 90.06 368 LYS A C 1
ATOM 2919 O O . LYS A 1 368 ? -29.770 7.569 22.590 1.00 90.06 368 LYS A O 1
ATOM 2924 N N . GLN A 1 369 ? -28.028 6.779 21.421 1.00 88.00 369 GLN A N 1
ATOM 2925 C CA . GLN A 1 369 ? -28.624 6.984 20.095 1.00 88.00 369 GLN A CA 1
ATOM 2926 C C . GLN A 1 369 ? -29.722 5.964 19.723 1.00 88.00 369 GLN A C 1
ATOM 2928 O O . GLN A 1 369 ? -30.272 6.033 18.624 1.00 88.00 369 GLN A O 1
ATOM 2933 N N . GLY A 1 370 ? -30.097 5.046 20.623 1.00 70.06 370 GLY A N 1
ATOM 2934 C CA . GLY A 1 370 ? -31.362 4.311 20.507 1.00 70.06 370 GLY A CA 1
ATOM 2935 C C . GLY A 1 370 ? -31.448 3.327 19.335 1.00 70.06 370 GLY A C 1
ATOM 2936 O O . GLY A 1 370 ? -32.499 3.201 18.714 1.00 70.06 370 GLY A O 1
ATOM 2937 N N . GLY A 1 371 ? -30.359 2.620 19.017 1.00 59.06 371 GLY A N 1
ATOM 2938 C CA . GLY A 1 371 ? -30.418 1.370 18.244 1.00 59.06 371 GLY A CA 1
ATOM 2939 C C . GLY A 1 371 ? -30.820 1.468 16.766 1.00 59.06 371 GLY A C 1
ATOM 2940 O O . GLY A 1 371 ? -31.069 0.437 16.150 1.00 59.06 371 GLY A O 1
ATOM 2941 N N . LYS A 1 372 ? -30.858 2.657 16.150 1.00 59.78 372 LYS A N 1
ATOM 2942 C CA . LYS A 1 372 ? -31.203 2.778 14.717 1.00 59.78 372 LYS A CA 1
ATOM 2943 C C . LYS A 1 372 ? -30.085 2.371 13.742 1.00 59.78 372 LYS A C 1
ATOM 2945 O O . LYS A 1 372 ? -30.306 2.401 12.536 1.00 59.78 372 LYS A O 1
ATOM 2950 N N . GLY A 1 373 ? -28.914 1.946 14.222 1.00 56.59 373 GLY A N 1
ATOM 2951 C CA . GLY A 1 373 ? -27.795 1.551 13.364 1.00 56.59 373 GLY A CA 1
ATOM 2952 C C . GLY A 1 373 ? -26.979 0.392 13.932 1.00 56.59 373 GLY A C 1
ATOM 2953 O O . GLY A 1 373 ? -26.126 0.609 14.780 1.00 56.59 373 GLY A O 1
ATOM 2954 N N . ALA A 1 374 ? -27.212 -0.806 13.388 1.00 54.94 374 ALA A N 1
ATOM 2955 C CA . ALA A 1 374 ? -26.449 -2.050 13.552 1.00 54.94 374 ALA A CA 1
ATOM 2956 C C . ALA A 1 374 ? -26.398 -2.701 14.964 1.00 54.94 374 ALA A C 1
ATOM 2958 O O . ALA A 1 374 ? -26.323 -2.026 15.990 1.00 54.94 374 ALA A O 1
ATOM 2959 N N . PRO A 1 375 ? -26.413 -4.048 15.034 1.00 53.88 375 PRO A N 1
ATOM 2960 C CA . PRO A 1 375 ? -26.509 -4.786 16.285 1.00 53.88 375 PRO A CA 1
ATOM 2961 C C . PRO A 1 375 ? -25.143 -4.853 16.975 1.00 53.88 375 PRO A C 1
ATOM 2963 O O . PRO A 1 375 ? -24.312 -5.707 16.664 1.00 53.88 375 PRO A O 1
ATOM 2966 N N . VAL A 1 376 ? -24.905 -3.991 17.963 1.00 62.16 376 VAL A N 1
ATOM 2967 C CA . VAL A 1 376 ? -23.956 -4.346 19.025 1.00 62.16 376 VAL A CA 1
ATOM 2968 C C . VAL A 1 376 ? -24.645 -5.432 19.846 1.00 62.16 376 VAL A C 1
ATOM 2970 O O . VAL A 1 376 ? -25.639 -5.170 20.517 1.00 62.16 376 VAL A O 1
ATOM 2973 N N . THR A 1 377 ? -24.160 -6.669 19.736 1.00 63.34 377 THR A N 1
ATOM 2974 C CA . THR A 1 377 ? -24.878 -7.884 20.164 1.00 63.34 377 THR A CA 1
ATOM 2975 C C . THR A 1 377 ? -25.209 -7.954 21.654 1.00 63.34 377 THR A C 1
ATOM 2977 O O . THR A 1 377 ? -26.066 -8.746 22.023 1.00 63.34 377 THR A O 1
ATOM 2980 N N . ASN A 1 378 ? -24.601 -7.117 22.498 1.00 79.69 378 ASN A N 1
ATOM 2981 C CA . ASN A 1 378 ? -25.109 -6.720 23.813 1.00 79.69 378 ASN A CA 1
ATOM 2982 C C . ASN A 1 378 ? -24.181 -5.611 24.351 1.00 79.69 378 ASN A C 1
ATOM 2984 O O . ASN A 1 378 ? -23.042 -5.908 24.726 1.00 79.69 378 ASN A O 1
ATOM 2988 N N . PRO A 1 379 ? -24.597 -4.336 24.375 1.00 76.88 379 PRO A N 1
ATOM 2989 C CA . PRO A 1 379 ? -23.689 -3.245 24.710 1.00 76.88 379 PRO A CA 1
ATOM 2990 C C . PRO A 1 379 ? -23.256 -3.266 26.188 1.00 76.88 379 PRO A C 1
ATOM 2992 O O . PRO A 1 379 ? -22.139 -2.847 26.485 1.00 76.88 379 PRO A O 1
ATOM 2995 N N . SER A 1 380 ? -24.057 -3.841 27.096 1.00 80.62 380 SER A N 1
ATOM 2996 C CA . SER A 1 380 ? -23.647 -4.078 28.490 1.00 80.62 380 SER A CA 1
ATOM 2997 C C . SER A 1 380 ? -22.459 -5.042 28.564 1.00 80.62 380 SER A C 1
ATOM 2999 O O . SER A 1 380 ? -21.476 -4.762 29.250 1.00 80.62 380 SER A O 1
ATOM 3001 N N . ASN A 1 381 ? -22.482 -6.115 27.764 1.00 87.38 381 ASN A N 1
ATOM 3002 C CA . ASN A 1 381 ? -21.360 -7.053 27.673 1.00 87.38 381 ASN A CA 1
ATOM 3003 C C . ASN A 1 381 ? -20.112 -6.393 27.061 1.00 87.38 381 ASN A C 1
ATOM 3005 O O . ASN A 1 381 ? -18.992 -6.742 27.426 1.00 87.38 381 ASN A O 1
ATOM 3009 N N . SER A 1 382 ? -20.276 -5.444 26.131 1.00 86.00 382 SER A N 1
ATOM 3010 C CA . SER A 1 382 ? -19.150 -4.718 25.524 1.00 86.00 382 SER A CA 1
ATOM 3011 C C . SER A 1 382 ? -18.456 -3.769 26.505 1.00 86.00 382 SER A C 1
ATOM 3013 O O . SER A 1 382 ? -17.226 -3.728 26.529 1.00 86.00 382 SER A O 1
ATOM 3015 N N . VAL A 1 383 ? -19.216 -3.043 27.333 1.00 86.94 383 VAL A N 1
ATOM 3016 C CA . VAL A 1 383 ? -18.663 -2.168 28.383 1.00 86.94 383 VAL A CA 1
ATOM 3017 C C . VAL A 1 383 ? -17.914 -2.992 29.430 1.00 86.94 383 VAL A C 1
ATOM 3019 O O . VAL A 1 383 ? -16.763 -2.690 29.751 1.00 86.94 383 VAL A O 1
ATOM 3022 N N . GLU A 1 384 ? -18.522 -4.081 29.908 1.00 90.88 384 GLU A N 1
ATOM 3023 C CA . GLU A 1 384 ? -17.878 -4.988 30.861 1.00 90.88 384 GLU A CA 1
ATOM 3024 C C . GLU A 1 384 ? -16.597 -5.604 30.275 1.00 90.88 384 GLU A C 1
ATOM 3026 O O . GLU A 1 384 ? -15.568 -5.678 30.951 1.00 90.88 384 GLU A O 1
ATOM 3031 N N . LEU A 1 385 ? -16.627 -6.002 28.998 1.00 87.88 385 LEU A N 1
ATOM 3032 C CA . LEU A 1 385 ? -15.458 -6.525 28.297 1.00 87.88 385 LEU A CA 1
ATOM 3033 C C . LEU A 1 385 ? -14.322 -5.499 28.237 1.00 87.88 385 LEU A C 1
ATOM 3035 O O . LEU A 1 385 ? -13.178 -5.862 28.503 1.00 87.88 385 LEU A O 1
ATOM 3039 N N . ILE A 1 386 ? -14.609 -4.235 27.915 1.00 84.81 386 ILE A N 1
ATOM 3040 C CA . ILE A 1 386 ? -13.575 -3.195 27.867 1.00 84.81 386 ILE A CA 1
ATOM 3041 C C . ILE A 1 386 ? -12.967 -2.960 29.245 1.00 84.81 386 ILE A C 1
ATOM 3043 O O . ILE A 1 386 ? -11.744 -2.946 29.355 1.00 84.81 386 ILE A O 1
ATOM 3047 N N . HIS A 1 387 ? -13.775 -2.861 30.301 1.00 90.69 387 HIS A N 1
ATOM 3048 C CA . HIS A 1 387 ? -13.242 -2.728 31.658 1.00 90.69 387 HIS A CA 1
ATOM 3049 C C . HIS A 1 387 ? -12.380 -3.930 32.063 1.00 90.69 387 HIS A C 1
ATOM 3051 O O . HIS A 1 387 ? -11.308 -3.751 32.644 1.00 90.69 387 HIS A O 1
ATOM 3057 N N . LYS A 1 388 ? -12.795 -5.157 31.716 1.00 89.62 388 LYS A N 1
ATOM 3058 C CA . LYS A 1 388 ? -11.988 -6.366 31.946 1.00 89.62 388 LYS A CA 1
ATOM 3059 C C . LYS A 1 388 ? -10.649 -6.306 31.206 1.00 89.62 388 LYS A C 1
ATOM 3061 O O . LYS A 1 388 ? -9.628 -6.672 31.787 1.00 89.62 388 LYS A O 1
ATOM 3066 N N . LEU A 1 389 ? -10.639 -5.838 29.957 1.00 86.62 389 LEU A N 1
ATOM 3067 C CA . LEU A 1 389 ? -9.418 -5.684 29.160 1.00 86.62 389 LEU A CA 1
ATOM 3068 C C . LEU A 1 389 ? -8.507 -4.585 29.722 1.00 86.62 389 LEU A C 1
ATOM 3070 O O . LEU A 1 389 ? -7.323 -4.838 29.927 1.00 86.62 389 LEU A O 1
ATOM 3074 N N . GLN A 1 390 ? -9.061 -3.430 30.091 1.00 90.19 390 GLN A N 1
ATOM 3075 C CA . GLN A 1 390 ? -8.322 -2.335 30.721 1.00 90.19 390 GLN A CA 1
ATOM 3076 C C . GLN A 1 390 ? -7.673 -2.774 32.042 1.00 90.19 390 GLN A C 1
ATOM 3078 O O . GLN A 1 390 ? -6.483 -2.546 32.264 1.00 90.19 390 GLN A O 1
ATOM 3083 N N . LEU A 1 391 ? -8.426 -3.457 32.912 1.00 90.56 391 LEU A N 1
ATOM 3084 C CA . LEU A 1 391 ? -7.909 -3.961 34.185 1.00 90.56 391 LEU A CA 1
ATOM 3085 C C . LEU A 1 391 ? -6.800 -4.999 33.971 1.00 90.56 391 LEU A C 1
ATOM 3087 O O . LEU A 1 391 ? -5.820 -5.026 34.718 1.00 90.56 391 LEU A O 1
ATOM 3091 N N . ARG A 1 392 ? -6.937 -5.851 32.949 1.00 86.31 392 ARG A N 1
ATOM 3092 C CA . ARG A 1 392 ? -5.917 -6.836 32.579 1.00 86.31 392 ARG A CA 1
ATOM 3093 C C . ARG A 1 392 ? -4.628 -6.158 32.113 1.00 86.31 392 ARG A C 1
ATOM 3095 O O . ARG A 1 392 ? -3.562 -6.507 32.614 1.00 86.31 392 ARG A O 1
ATOM 3102 N N . ASP A 1 393 ? -4.718 -5.175 31.224 1.00 85.62 393 ASP A N 1
ATOM 3103 C CA . ASP A 1 393 ? -3.554 -4.437 30.721 1.00 85.62 393 ASP A CA 1
ATOM 3104 C C . ASP A 1 393 ? -2.879 -3.616 31.826 1.00 85.62 393 ASP A C 1
ATOM 3106 O O . ASP A 1 393 ? -1.652 -3.553 31.906 1.00 85.62 393 ASP A O 1
ATOM 3110 N N . ALA A 1 394 ? -3.658 -3.028 32.739 1.00 87.44 394 ALA A N 1
ATOM 3111 C CA . ALA A 1 394 ? -3.126 -2.355 33.921 1.00 87.44 394 ALA A CA 1
ATOM 3112 C C . ALA A 1 394 ? -2.330 -3.317 34.823 1.00 87.44 394 ALA A C 1
ATOM 3114 O O . ALA A 1 394 ? -1.275 -2.948 35.339 1.00 87.44 394 ALA A O 1
ATOM 3115 N N . ARG A 1 395 ? -2.787 -4.568 34.987 1.00 88.44 395 ARG A N 1
ATOM 3116 C CA . ARG A 1 395 ? -2.030 -5.606 35.710 1.00 88.44 395 ARG A CA 1
ATOM 3117 C C . ARG A 1 395 ? -0.754 -5.994 34.963 1.00 88.44 395 ARG A C 1
ATOM 3119 O O . ARG A 1 395 ? 0.301 -6.027 35.586 1.00 88.44 395 ARG A O 1
ATOM 3126 N N . ALA A 1 396 ? -0.824 -6.225 33.650 1.00 85.44 396 ALA A N 1
ATOM 3127 C CA . ALA A 1 396 ? 0.344 -6.564 32.831 1.00 85.44 396 ALA A CA 1
ATOM 3128 C C . ALA A 1 396 ? 1.433 -5.474 32.894 1.00 85.44 396 ALA A C 1
ATOM 3130 O O . ALA A 1 396 ? 2.606 -5.787 33.101 1.00 85.44 396 ALA A O 1
ATOM 3131 N N . ARG A 1 397 ? 1.043 -4.192 32.831 1.00 84.56 397 ARG A N 1
ATOM 3132 C CA . ARG A 1 397 ? 1.960 -3.050 32.998 1.00 84.56 397 ARG A CA 1
ATOM 3133 C C . ARG A 1 397 ? 2.639 -3.028 34.370 1.00 84.56 397 ARG A C 1
ATOM 3135 O O . ARG A 1 397 ? 3.829 -2.743 34.438 1.00 84.56 397 ARG A O 1
ATOM 3142 N N . ARG A 1 398 ? 1.931 -3.369 35.457 1.00 87.31 398 ARG A N 1
ATOM 3143 C CA . ARG A 1 398 ? 2.536 -3.461 36.804 1.00 87.31 398 ARG A CA 1
ATOM 3144 C C . ARG A 1 398 ? 3.584 -4.570 36.900 1.00 87.31 398 ARG A C 1
ATOM 3146 O O . ARG A 1 398 ? 4.602 -4.362 37.548 1.00 87.31 398 ARG A O 1
ATOM 3153 N N . TYR A 1 399 ? 3.362 -5.710 36.241 1.00 85.12 399 TYR A N 1
ATOM 3154 C CA . TYR A 1 399 ? 4.350 -6.794 36.203 1.00 85.12 399 TYR A CA 1
ATOM 3155 C C . TYR A 1 399 ? 5.614 -6.406 35.424 1.00 85.12 399 TYR A C 1
ATOM 3157 O O . TYR A 1 399 ? 6.712 -6.718 35.870 1.00 85.12 399 TYR A O 1
ATOM 3165 N N . LEU A 1 400 ? 5.474 -5.690 34.303 1.00 81.00 400 LEU A N 1
ATOM 3166 C CA . LEU A 1 400 ? 6.615 -5.254 33.483 1.00 81.00 400 LEU A CA 1
ATOM 3167 C C . LEU A 1 400 ? 7.360 -4.041 34.071 1.00 81.00 400 LEU A C 1
ATOM 3169 O O . LEU A 1 400 ? 8.573 -3.928 33.928 1.00 81.00 400 LEU A O 1
ATOM 3173 N N . GLY A 1 401 ? 6.653 -3.133 34.749 1.00 72.69 401 GLY A N 1
ATOM 3174 C CA . GLY A 1 401 ? 7.244 -1.934 35.354 1.00 72.69 401 GLY A CA 1
ATOM 3175 C C . GLY A 1 401 ? 8.115 -2.209 36.585 1.00 72.69 401 GLY A C 1
ATOM 3176 O O . GLY A 1 401 ? 8.924 -1.362 36.954 1.00 72.69 401 GLY A O 1
ATOM 3177 N N . GLY A 1 402 ? 7.994 -3.388 37.204 1.00 64.12 402 GLY A N 1
ATOM 3178 C CA . GLY A 1 402 ? 8.791 -3.770 38.374 1.00 64.12 402 GLY A CA 1
ATOM 3179 C C . GLY A 1 402 ? 10.263 -4.076 38.076 1.00 64.12 402 GLY A C 1
ATOM 3180 O O . GLY A 1 402 ? 11.063 -4.109 39.007 1.00 64.12 402 GLY A O 1
ATOM 3181 N N . THR A 1 403 ? 10.643 -4.285 36.810 1.00 57.69 403 THR A N 1
ATOM 3182 C CA . THR A 1 403 ? 11.994 -4.757 36.452 1.00 57.69 403 THR A CA 1
ATOM 3183 C C . THR A 1 403 ? 12.897 -3.699 35.814 1.00 57.69 403 THR A C 1
ATOM 3185 O O . THR A 1 403 ? 14.110 -3.874 35.833 1.00 57.69 403 THR A O 1
ATOM 3188 N N . ASN A 1 404 ? 12.363 -2.580 35.307 1.00 52.44 404 ASN A N 1
ATOM 3189 C CA . ASN A 1 404 ? 13.142 -1.574 34.565 1.00 52.44 404 ASN A CA 1
ATOM 3190 C C . ASN A 1 404 ? 13.004 -0.161 35.156 1.00 52.44 404 ASN A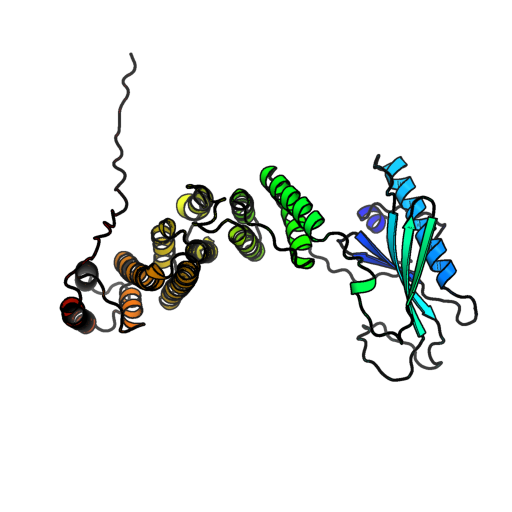 C 1
ATOM 3192 O O . ASN A 1 404 ? 12.386 0.727 34.578 1.00 52.44 404 ASN A O 1
ATOM 3196 N N . GLY A 1 405 ? 13.642 0.078 36.303 1.00 46.62 405 GLY A N 1
ATOM 3197 C CA . GLY A 1 405 ? 13.743 1.406 36.925 1.00 46.62 405 GLY A CA 1
ATOM 3198 C C . GLY A 1 405 ? 14.736 2.376 36.265 1.00 46.62 405 GLY A C 1
ATOM 3199 O O . GLY A 1 405 ? 15.089 3.378 36.882 1.00 46.62 405 GLY A O 1
ATOM 3200 N N . LYS A 1 406 ? 15.244 2.107 35.053 1.00 49.78 406 LYS A N 1
ATOM 3201 C CA . LYS A 1 406 ? 16.202 2.992 34.366 1.00 49.78 406 LYS A CA 1
ATOM 3202 C C . LYS A 1 406 ? 15.934 3.027 32.858 1.00 49.78 406 LYS A C 1
ATOM 3204 O O . LYS A 1 406 ? 16.090 2.021 32.183 1.00 49.78 406 LYS A O 1
ATOM 3209 N N . SER A 1 407 ? 15.619 4.220 32.348 1.00 49.16 407 SER A N 1
ATOM 3210 C CA . SER A 1 407 ? 15.570 4.596 30.924 1.00 49.16 407 SER A CA 1
ATOM 3211 C C . SER A 1 407 ? 14.324 4.171 30.127 1.00 49.16 407 SER A C 1
ATOM 3213 O O . SER A 1 407 ? 14.328 3.176 29.414 1.00 49.16 407 SER A O 1
ATOM 3215 N N . THR A 1 408 ? 13.268 4.993 30.157 1.00 45.78 408 THR A N 1
ATOM 3216 C CA . THR A 1 408 ? 12.331 5.074 29.018 1.00 45.78 408 THR A CA 1
ATOM 3217 C C . THR A 1 408 ? 12.309 6.516 28.532 1.00 45.78 408 THR A C 1
ATOM 3219 O O . THR A 1 408 ? 11.883 7.419 29.250 1.00 45.78 408 THR A O 1
ATOM 3222 N N . ARG A 1 409 ? 12.834 6.743 27.326 1.00 42.53 409 ARG A N 1
ATOM 3223 C CA . ARG A 1 409 ? 12.805 8.032 26.631 1.00 42.53 409 ARG A CA 1
ATOM 3224 C C . ARG A 1 409 ? 11.376 8.221 26.118 1.00 42.53 409 ARG A C 1
ATOM 3226 O O . ARG A 1 409 ? 10.917 7.458 25.276 1.00 42.53 409 ARG A O 1
ATOM 3233 N N . GLN A 1 410 ? 10.648 9.178 26.681 1.00 38.84 410 GLN A N 1
ATOM 3234 C CA . GLN A 1 410 ? 9.264 9.464 26.310 1.00 38.84 410 GLN A CA 1
ATOM 3235 C C . GLN A 1 410 ? 9.248 10.056 24.887 1.00 38.84 410 GLN A C 1
ATOM 3237 O O . GLN A 1 410 ? 9.640 11.203 24.683 1.00 38.84 410 GLN A O 1
ATOM 3242 N N . VAL A 1 411 ? 8.861 9.262 23.884 1.00 41.44 411 VAL A N 1
ATOM 3243 C CA . VAL A 1 411 ? 8.642 9.755 22.517 1.00 41.44 411 VAL A CA 1
ATOM 3244 C C . VAL A 1 411 ? 7.303 10.490 22.507 1.00 41.44 411 VAL A C 1
ATOM 3246 O O . VAL A 1 411 ? 6.238 9.874 22.567 1.00 41.44 411 VAL A O 1
ATOM 3249 N N . ASN A 1 412 ? 7.352 11.822 22.482 1.00 32.84 412 ASN A N 1
ATOM 3250 C CA . ASN A 1 412 ? 6.167 12.659 22.329 1.00 32.84 412 ASN A CA 1
ATOM 3251 C C . ASN A 1 412 ? 5.535 12.397 20.955 1.00 32.84 412 ASN A C 1
ATOM 3253 O O . ASN A 1 412 ? 6.054 12.822 19.925 1.00 32.84 412 ASN A O 1
ATOM 3257 N N . MET A 1 413 ? 4.397 11.703 20.938 1.00 38.81 413 MET A N 1
ATOM 3258 C CA . MET A 1 413 ? 3.513 11.674 19.776 1.00 38.81 413 MET A CA 1
ATOM 3259 C C . MET A 1 413 ? 2.743 12.996 19.721 1.00 38.81 413 MET A C 1
ATOM 3261 O O . MET A 1 413 ? 1.644 13.103 20.263 1.00 38.81 413 MET A O 1
ATOM 3265 N N . GLU A 1 414 ? 3.320 14.014 19.083 1.00 34.22 414 GLU A N 1
ATOM 3266 C CA . GLU A 1 414 ? 2.551 15.187 18.667 1.00 34.22 414 GLU A CA 1
ATOM 3267 C C . GLU A 1 414 ? 1.494 14.741 17.645 1.00 34.22 414 GLU A C 1
ATOM 3269 O O . GLU A 1 414 ? 1.798 14.224 16.567 1.00 34.22 414 GLU A O 1
ATOM 3274 N N . GLY A 1 415 ? 0.222 14.880 18.024 1.00 38.62 415 GLY A N 1
ATOM 3275 C CA . GLY A 1 415 ? -0.907 14.660 17.129 1.00 38.62 415 GLY A CA 1
ATOM 3276 C C . GLY A 1 415 ? -0.906 15.661 15.965 1.00 38.62 415 GLY A C 1
ATOM 3277 O O . GLY A 1 415 ? -0.269 16.711 16.043 1.00 38.62 415 GLY A O 1
ATOM 3278 N N . PRO A 1 416 ? -1.628 15.374 14.868 1.00 41.03 416 PRO A N 1
ATOM 3279 C CA . PRO A 1 416 ? -1.709 16.290 13.739 1.00 41.03 416 PRO A CA 1
ATOM 3280 C C . PRO A 1 416 ? -2.346 17.611 14.184 1.00 41.03 416 PRO A C 1
ATOM 3282 O O . PRO A 1 416 ? -3.508 17.641 14.592 1.00 41.03 416 PRO A O 1
ATOM 3285 N N . ALA A 1 417 ? -1.570 18.691 14.089 1.00 33.59 417 ALA A N 1
ATOM 3286 C CA . ALA A 1 417 ? -2.018 20.049 14.342 1.00 33.59 417 ALA A CA 1
ATOM 3287 C C . ALA A 1 417 ? -3.292 20.349 13.538 1.00 33.59 417 ALA A C 1
ATOM 3289 O O . ALA A 1 417 ? -3.336 20.214 12.313 1.00 33.59 417 ALA A O 1
ATOM 3290 N N . THR A 1 418 ? -4.339 20.767 14.241 1.00 34.94 418 THR A N 1
ATOM 3291 C CA . THR A 1 418 ? -5.504 21.415 13.644 1.00 34.94 418 THR A CA 1
ATOM 3292 C C . THR A 1 418 ? -5.033 22.658 12.891 1.00 34.94 418 THR A C 1
ATOM 3294 O O . THR A 1 418 ? -4.559 23.609 13.512 1.00 34.94 418 THR A O 1
ATOM 3297 N N . LEU A 1 419 ? -5.154 22.645 11.561 1.00 32.19 419 LEU A N 1
ATOM 3298 C CA . LEU A 1 419 ? -5.003 23.815 10.696 1.00 32.19 419 LEU A CA 1
ATOM 3299 C C . LEU A 1 419 ? -5.988 24.902 11.154 1.00 32.19 419 LEU A C 1
ATOM 3301 O O . LEU A 1 419 ? -7.178 24.845 10.847 1.00 32.19 419 LEU A O 1
ATOM 3305 N N . LYS A 1 420 ? -5.498 25.886 11.913 1.00 34.22 420 LYS A N 1
ATOM 3306 C CA . LYS A 1 420 ? -6.194 27.159 12.102 1.00 34.22 420 LYS A CA 1
ATOM 3307 C C . LYS A 1 420 ? -6.013 27.968 10.819 1.00 34.22 420 LYS A C 1
ATOM 3309 O O . LYS A 1 420 ? -4.896 28.340 10.477 1.00 34.22 420 LYS A O 1
ATOM 3314 N N . HIS A 1 421 ? -7.109 28.217 10.111 1.00 35.22 421 HIS A N 1
ATOM 3315 C CA . HIS A 1 421 ? -7.166 29.237 9.069 1.00 35.22 421 HIS A CA 1
ATOM 3316 C C . HIS A 1 421 ? -6.965 30.612 9.726 1.00 35.22 421 HIS A C 1
ATOM 3318 O O . HIS A 1 421 ? -7.884 31.144 10.345 1.00 35.22 421 HIS A O 1
ATOM 3324 N N . GLU A 1 422 ? -5.767 31.186 9.610 1.00 35.38 422 GLU A N 1
ATOM 3325 C CA . GLU A 1 422 ? -5.575 32.622 9.809 1.00 35.38 422 GLU A CA 1
ATOM 3326 C C . GLU A 1 422 ? -6.020 33.351 8.542 1.00 35.38 422 GLU A C 1
ATOM 3328 O O . GLU A 1 422 ? -5.369 33.310 7.499 1.00 35.38 422 GLU A O 1
ATOM 3333 N N . ASN A 1 423 ? -7.167 34.009 8.649 1.00 40.38 423 ASN A N 1
ATOM 3334 C CA . ASN A 1 423 ? -7.687 34.928 7.655 1.00 40.38 423 ASN A CA 1
ATOM 3335 C C . ASN A 1 423 ? -6.982 36.279 7.868 1.00 40.38 423 ASN A C 1
ATOM 3337 O O . ASN A 1 423 ? -7.386 37.062 8.727 1.00 40.38 423 ASN A O 1
ATOM 3341 N N . LYS A 1 424 ? -5.891 36.544 7.140 1.00 40.03 424 LYS A N 1
ATOM 3342 C CA . LYS A 1 424 ? -5.294 37.886 7.080 1.00 40.03 424 LYS A CA 1
ATOM 3343 C C . LYS A 1 424 ? -5.873 38.620 5.879 1.00 40.03 424 LYS A C 1
ATOM 3345 O O . LYS A 1 424 ? -5.465 38.392 4.744 1.00 40.03 424 LYS A O 1
ATOM 3350 N N . GLY A 1 425 ? -6.847 39.482 6.157 1.00 41.47 425 GLY A N 1
ATOM 3351 C CA . GLY A 1 425 ? -7.293 40.505 5.222 1.00 41.47 425 GLY A CA 1
ATOM 3352 C C . GLY A 1 425 ? -6.151 41.482 4.952 1.00 41.47 425 GLY A C 1
ATOM 3353 O O . GLY A 1 425 ? -5.605 42.070 5.884 1.00 41.47 425 GLY A O 1
ATOM 3354 N N . ALA A 1 426 ? -5.787 41.625 3.682 1.00 41.56 426 ALA A N 1
ATOM 3355 C CA . ALA A 1 426 ? -4.943 42.705 3.203 1.00 41.56 426 ALA A CA 1
ATOM 3356 C C . ALA A 1 426 ? -5.855 43.810 2.665 1.00 41.56 426 ALA A C 1
ATOM 3358 O O . ALA A 1 426 ? -6.534 43.642 1.652 1.00 41.56 426 ALA A O 1
ATOM 3359 N N . THR A 1 427 ? -5.889 44.923 3.387 1.00 43.66 427 THR A N 1
ATOM 3360 C CA . THR A 1 427 ? -6.448 46.195 2.938 1.00 43.66 427 THR A CA 1
ATOM 3361 C C . THR A 1 427 ? -5.471 46.801 1.931 1.00 43.66 427 THR A C 1
ATOM 3363 O O . THR A 1 427 ? -4.301 46.992 2.254 1.00 43.66 427 THR A O 1
ATOM 3366 N N . LEU A 1 428 ? -5.938 47.060 0.711 1.00 47.25 428 LEU A N 1
ATOM 3367 C CA . LEU A 1 428 ? -5.201 47.807 -0.308 1.00 47.25 428 LEU A CA 1
ATOM 3368 C C . LEU A 1 428 ? -5.330 49.311 -0.027 1.00 47.25 428 LEU A C 1
ATOM 3370 O O . LEU A 1 428 ? -6.445 49.810 0.134 1.00 47.25 428 LEU A O 1
ATOM 3374 N N . SER A 1 429 ? -4.190 50.001 -0.002 1.00 51.44 429 SER A N 1
ATOM 3375 C CA . SER A 1 429 ? -4.039 51.439 -0.248 1.00 51.44 429 SER A CA 1
ATOM 3376 C C . SER A 1 429 ? -3.102 51.625 -1.427 1.00 51.44 429 SER A C 1
ATOM 3378 O O . SER A 1 429 ? -2.036 50.963 -1.372 1.00 51.44 429 SER A O 1
#

Sequence (429 aa):
MANLSRTAKSGNNWTTAELGAYNMMHTSITQTDVCVMDYNESLLLLQDDERLTSMKDPEPQVIAEAIAAFAMNNMTRERKLDLQPRDAITFPALTMTGTTPPSTKPSKSFWAIEPSRTHPFFQLFVCVIFKNTWRSVSFTAASKWDASLLYHPIDLDLDAKIFGKQLVSLVHEGRYGAADRLRYRLMDGDVRIKQHTVYESAAIAALQLSDPEKRMSDFTAWSTLVPDKDSPCTTPHVFRDTRTALLLQGSPSLNLPLVERFGIITAAKGYRRYFPAIARVVASFAPNAKHIIKFFIEAGERATEYAHHFHPEEAMETSQWFRRAGVEISAHTGKLGVALDLLKLKRDFSMPDSTYELMLLKLLESQKQGGKGAPVTNPSNSVELIHKLQLRDARARRYLGGTNGKSTRQVNMEGPATLKHENKGATLS

Secondary structure (DSSP, 8-state):
---------BGGG--HHHHHHTT----TT---SEEEE-TTS-EEEEE----TT----SHHHHHHHHHHHHHHHHHHHHHHH--PPPSEEEEEEEEEESPPPSS-PPPS--------S---EEEEEEEEEESS-EEEEEEETTSPP-GGGTS----HHHHHHHHHHHHHHHHHTT-HHHHHHHHHHHHHTT--PPP-TTHHHHHHHHTT-SSHHHHHHHHHHHHTTSPPTTSTT--TTTTHHHHIIIIIIS-TTTTHHHHHHHHHHHHHTT-GGGHHHHHHHHHHH-SSHHHHHHHHHHHHHHHHHHHHHH-GGGHHHHHHHHHHHHHHHHHHTT-HHHHHHHHHS-TT-PPPHHHHHHHHHHHHHHHHTTT-S---S-HHHHHHHHHHHHHHHHHHHHHHHTT--S--------PPP------------

Organism: Laccaria bicolor (strain S238N-H82 / ATCC MYA-4686) (NCBI:txid486041)

Foldseek 3Di:
DDDDPDDWDFQVPDDPVNCVVVPHDDDPDDGFGTWDQDPVRATEGEHDPPCPPDPDDCVVVVLVRVQVVLVVVQVCQVPPVVHHRDQKDKHWYKYWDDDDPPDDDDDPDDDDDDDDDDDTWIKIKIWIDGPVDIDIDIDGPVDDDDVVVVDDPPPVVVVLVVLLVVLLVCLVVVVLVVSVVSVVVCVVVVRDRAAALSLLSSLLVLCPDPDPVSSQVRNLVSLLSHAACPDPRDDPCRCVVVLCSQQPVDPVLVVVVNLLSVLLSCLLRQVVVSNLSSLLSNLQRPPDLVSSLVSLVSSLVSNLVNCVVPPVVCSVVSSLVSLLSSLQSCLVSLVLVSNVVSLVPDDPHADDVVSLVSSLVSLVVVVVVPPPDDDPVDSVVVNVVSVVSNVSSVVVCVVVVVPDPDDDDDDDPDDPDDDDPDDDDDDDD

pLDDT: mean 77.88, std 22.37, range [26.02, 98.62]

Radius of gyration: 32.57 Å; chains: 1; bounding box: 61×94×93 Å